Protein AF-0000000073393066 (afdb_homodimer)

pLDDT: mean 92.98, std 9.44, range [21.23, 98.88]

Secondary structure (DSSP, 8-state):
-----TT---SEEEES--EEEEEEEESS---TTEEEEEEEEEEEEE-HHHHHHHHHHHTT--EEEEEEE-SSHHHHHHHHHHHHTT-B-TTEEE-SSS--EEEEEEE-TTS-EEEEEE-GGGGG--GGGS-GGGGTT-SEEEE---SSTHHHHHHHHHTTS-TT-EEEE--HHHHHTT-HHHHHHHHTT-SEEEEEHHHHIIIIIHHHHHHHT-S---HHHHHHHHHHTT-SEEEEE-GGG-EEEEESS-EEEEPPPP---S--TTHHHHHHHHHHHHHHTT--HHHHHHHHHHHHHHHTTSSTTTT---HHHHHHHH-/-----TT---SEEEES--EEEEEEEESS---TTEEEEEEEEEEEEE-HHHHHHHHHHHTT--EEEEEEE-SSHHHHHHHHHHHHTT-B-TTEEE-SSS--EEEEEEE-TTS-EEEEEE-GGGGG--GGGS-GGGGTT-SEEEE---SSTHHHHHHHHHTTS-TT-EEEE--HHHHHTT-HHHHHHHHTT-SEEEEEHHHHIIIIIHHHHHHHT-S---HHHHHHHHHHTT-SEEEEE-GGG-EEEE-SS-EEEEPPPP---S--TTHHHHHHHHHHHHHHTT--HHHHHHHHHHHHHHHTTSSTTTT---HHHHHHHH-

Organism: Methanobrevibacter smithii (strain ATCC 35061 / DSM 861 / OCM 144 / PS) (NCBI:txid420247)

Structure (mmCIF, N/CA/C/O backbone):
data_AF-0000000073393066-model_v1
#
loop_
_entity.id
_entity.type
_entity.pdbx_description
1 polymer 'Sugar kinase (Ribokinase/pfkB superfamily)'
#
loop_
_atom_site.group_PDB
_atom_site.id
_atom_site.type_symbol
_atom_site.label_atom_id
_atom_site.label_alt_id
_atom_site.label_comp_id
_atom_site.label_asym_id
_atom_site.label_entity_id
_atom_site.label_seq_id
_atom_site.pdbx_PDB_ins_code
_atom_site.Cartn_x
_atom_site.Cartn_y
_atom_site.Cartn_z
_atom_site.occupancy
_atom_site.B_iso_or_equiv
_atom_site.auth_seq_id
_atom_site.auth_comp_id
_atom_site.auth_asym_id
_atom_site.auth_atom_id
_atom_site.pdbx_PDB_model_num
ATOM 1 N N . MET A 1 1 ? -30.969 -13.93 -9.484 1 21.7 1 MET A N 1
ATOM 2 C CA . MET A 1 1 ? -29.703 -14.484 -8.992 1 21.7 1 MET A CA 1
ATOM 3 C C . MET A 1 1 ? -29.562 -15.953 -9.391 1 21.7 1 MET A C 1
ATOM 5 O O . MET A 1 1 ? -30.312 -16.797 -8.914 1 21.7 1 MET A O 1
ATOM 9 N N . GLU A 1 2 ? -29.125 -16.312 -10.523 1 30.58 2 GLU A N 1
ATOM 10 C CA . GLU A 1 2 ? -29.172 -17.578 -11.25 1 30.58 2 GLU A CA 1
ATOM 11 C C . GLU A 1 2 ? -28.422 -18.672 -10.508 1 30.58 2 GLU A C 1
ATOM 13 O O . GLU A 1 2 ? -27.484 -18.375 -9.758 1 30.58 2 GLU A O 1
ATOM 18 N N . PHE A 1 3 ? -28.984 -19.812 -10.141 1 33.91 3 PHE A N 1
ATOM 19 C CA . PHE A 1 3 ? -28.578 -21.125 -9.648 1 33.91 3 PHE A CA 1
ATOM 20 C C . PHE A 1 3 ? -27.234 -21.547 -10.25 1 33.91 3 PHE A C 1
ATOM 22 O O . PHE A 1 3 ? -27.125 -21.75 -11.461 1 33.91 3 PHE A O 1
ATOM 29 N N . LEU A 1 4 ? -26.188 -20.906 -10.016 1 39.69 4 LEU A N 1
ATOM 30 C CA . LEU A 1 4 ? -24.828 -21.359 -10.352 1 39.69 4 LEU A CA 1
ATOM 31 C C . LEU A 1 4 ? -24.688 -22.859 -10.125 1 39.69 4 LEU A C 1
ATOM 33 O O . LEU A 1 4 ? -24.781 -23.328 -8.984 1 39.69 4 LEU A O 1
ATOM 37 N N . ASP A 1 5 ? -25.109 -23.766 -10.953 1 41.62 5 ASP A N 1
ATOM 38 C CA . ASP A 1 5 ? -25.391 -25.172 -11.227 1 41.62 5 ASP A CA 1
ATOM 39 C C . ASP A 1 5 ? -24.203 -26.047 -10.844 1 41.62 5 ASP A C 1
ATOM 41 O O . ASP A 1 5 ? -23.062 -25.797 -11.258 1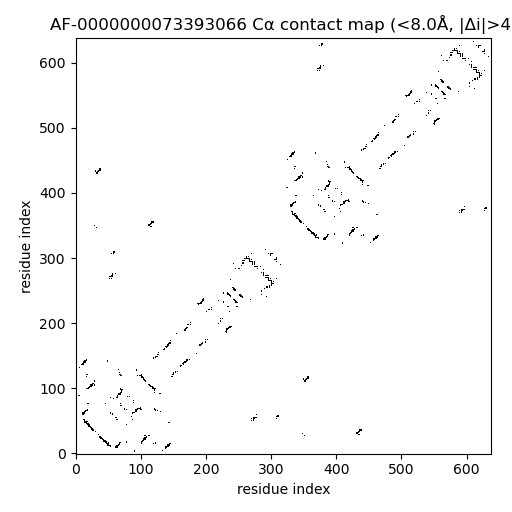 41.62 5 ASP A O 1
ATOM 45 N N . SER A 1 6 ? -24.125 -26.641 -9.633 1 48.31 6 SER A N 1
ATOM 46 C CA . SER A 1 6 ? -23.344 -27.75 -9.117 1 48.31 6 SER A CA 1
ATOM 47 C C . SER A 1 6 ? -22.859 -28.656 -10.25 1 48.31 6 SER A C 1
ATOM 49 O O . SER A 1 6 ? -21.953 -29.469 -10.055 1 48.31 6 SER A O 1
ATOM 51 N N . ASP A 1 7 ? -23.484 -28.562 -11.375 1 58.5 7 ASP A N 1
ATOM 52 C CA . ASP A 1 7 ? -23.203 -29.516 -12.445 1 58.5 7 ASP A CA 1
ATOM 53 C C . ASP A 1 7 ? -22.156 -28.969 -13.414 1 58.5 7 ASP A C 1
ATOM 55 O O . ASP A 1 7 ? -22.109 -29.391 -14.57 1 58.5 7 ASP A O 1
ATOM 59 N N . ILE A 1 8 ? -21.344 -28 -12.945 1 69.88 8 ILE A N 1
ATOM 60 C CA . ILE A 1 8 ? -20.375 -27.469 -13.891 1 69.88 8 ILE A CA 1
ATOM 61 C C . ILE A 1 8 ? -19.188 -28.438 -14 1 69.88 8 ILE A C 1
ATOM 63 O O . ILE A 1 8 ? -18.578 -28.781 -12.992 1 69.88 8 ILE A O 1
ATOM 67 N N . ASN A 1 9 ? -19.094 -29.031 -15.148 1 82.19 9 ASN A N 1
ATOM 68 C CA . ASN A 1 9 ? -17.969 -29.906 -15.43 1 82.19 9 ASN A CA 1
ATOM 69 C C . ASN A 1 9 ? -16.734 -29.109 -15.867 1 82.19 9 ASN A C 1
ATOM 71 O O . ASN A 1 9 ? -16.75 -28.484 -16.922 1 82.19 9 ASN A O 1
ATOM 75 N N . VAL A 1 10 ? -15.734 -28.984 -14.891 1 93.31 10 VAL A N 1
ATOM 76 C CA . VAL A 1 10 ? -14.508 -28.281 -15.219 1 93.31 10 VAL A CA 1
ATOM 77 C C . VAL A 1 10 ? -13.367 -29.266 -15.406 1 93.31 10 VAL A C 1
ATOM 79 O O . VAL A 1 10 ? -13.273 -30.266 -14.68 1 93.31 10 VAL A O 1
ATOM 82 N N . ASP A 1 11 ? -12.578 -29 -16.406 1 96.31 11 ASP A N 1
ATOM 83 C CA . ASP A 1 11 ? -11.469 -29.891 -16.719 1 96.31 11 ASP A CA 1
ATOM 84 C C . ASP A 1 11 ? -10.266 -29.625 -15.82 1 96.31 11 ASP A C 1
ATOM 86 O O . ASP A 1 11 ? -9.57 -30.547 -15.406 1 96.31 11 ASP A O 1
ATOM 90 N N . VAL A 1 12 ? -10.047 -28.375 -15.562 1 98.44 12 VAL A N 1
ATOM 91 C CA . VAL A 1 12 ? -8.875 -27.984 -14.781 1 98.44 12 VAL A CA 1
ATOM 92 C C . VAL A 1 12 ? -9.289 -27.094 -13.617 1 98.44 12 VAL A C 1
ATOM 94 O O . VAL A 1 12 ? -10.023 -26.125 -13.812 1 98.44 12 VAL A O 1
ATOM 97 N N . ILE A 1 13 ? -8.867 -27.375 -12.406 1 98.44 13 ILE A N 1
ATOM 98 C CA . ILE A 1 13 ? -9.102 -26.562 -11.219 1 98.44 13 ILE A CA 1
ATOM 99 C C . ILE A 1 13 ? -7.766 -26.141 -10.617 1 98.44 13 ILE A C 1
ATOM 101 O O . ILE A 1 13 ? -6.906 -26.984 -10.344 1 98.44 13 ILE A O 1
ATOM 105 N N . GLY A 1 14 ? -7.523 -24.844 -10.555 1 98.69 14 GLY A N 1
ATOM 106 C CA . GLY A 1 14 ? -6.367 -24.344 -9.828 1 98.69 14 GLY A CA 1
ATOM 107 C C . GLY A 1 14 ? -6.594 -24.234 -8.336 1 98.69 14 GLY A C 1
ATOM 108 O O . GLY A 1 14 ? -7.703 -23.938 -7.891 1 98.69 14 GLY A O 1
ATOM 109 N N . PHE A 1 15 ? -5.633 -24.469 -7.578 1 98.75 15 PHE A N 1
ATOM 110 C CA . PHE A 1 15 ? -5.633 -24.234 -6.137 1 98.75 15 PHE A CA 1
ATOM 111 C C . PHE A 1 15 ? -4.387 -23.469 -5.711 1 98.75 15 PHE A C 1
ATOM 113 O O . PHE A 1 15 ? -3.291 -24.031 -5.672 1 98.75 15 PHE A O 1
ATOM 120 N N . GLY A 1 16 ? -4.562 -22.203 -5.418 1 98.25 16 GLY A N 1
ATOM 121 C CA . GLY A 1 16 ? -3.451 -21.328 -5.074 1 98.25 16 GLY A CA 1
ATOM 122 C C . GLY A 1 16 ? -3.893 -19.969 -4.586 1 98.25 16 GLY A C 1
ATOM 123 O O . GLY A 1 16 ? -5.09 -19.672 -4.547 1 98.25 16 GLY A O 1
ATOM 124 N N . ALA A 1 17 ? -2.912 -19.188 -4.227 1 97.56 17 ALA A N 1
ATOM 125 C CA . ALA A 1 17 ? -3.176 -17.875 -3.648 1 97.56 17 ALA A CA 1
ATOM 126 C C . ALA A 1 17 ? -3.76 -16.922 -4.688 1 97.56 17 ALA A C 1
ATOM 128 O O . ALA A 1 17 ? -3.355 -16.938 -5.855 1 97.56 17 ALA A O 1
ATOM 129 N N . LEU A 1 18 ? -4.75 -16.188 -4.266 1 97.88 18 LEU A N 1
ATOM 130 C CA . LEU A 1 18 ? -5.312 -15.078 -5.027 1 97.88 18 LEU A CA 1
ATOM 131 C C . LEU A 1 18 ? -4.867 -13.734 -4.453 1 97.88 18 LEU A C 1
ATOM 133 O O . LEU A 1 18 ? -5.098 -13.453 -3.277 1 97.88 18 LEU A O 1
ATOM 137 N N . ASN A 1 19 ? -4.238 -12.945 -5.289 1 96.31 19 ASN A N 1
ATOM 138 C CA . ASN A 1 19 ? -3.732 -11.672 -4.785 1 96.31 19 ASN A CA 1
ATOM 139 C C . ASN A 1 19 ? -3.893 -10.555 -5.812 1 96.31 19 ASN A C 1
ATOM 141 O O . ASN A 1 19 ? -3.953 -10.82 -7.016 1 96.31 19 ASN A O 1
ATOM 145 N N . VAL A 1 20 ? -3.994 -9.336 -5.316 1 96.44 20 VAL A N 1
ATOM 146 C CA . VAL A 1 20 ? -3.838 -8.164 -6.168 1 96.44 20 VAL A CA 1
ATOM 147 C C . VAL A 1 20 ? -2.416 -7.621 -6.043 1 96.44 20 VAL A C 1
ATOM 149 O O . VAL A 1 20 ? -1.958 -7.309 -4.941 1 96.44 20 VAL A O 1
ATOM 152 N N . ASP A 1 21 ? -1.78 -7.574 -7.191 1 93.25 21 ASP A N 1
ATOM 153 C CA . ASP A 1 21 ? -0.464 -6.949 -7.238 1 93.25 21 ASP A CA 1
ATOM 154 C C . ASP A 1 21 ? -0.582 -5.434 -7.379 1 93.25 21 ASP A C 1
ATOM 156 O O . ASP A 1 21 ? -1.066 -4.934 -8.398 1 93.25 21 ASP A O 1
ATOM 160 N N . LYS A 1 22 ? -0.143 -4.738 -6.344 1 94.5 22 LYS A N 1
ATOM 161 C CA . LYS A 1 22 ? -0.126 -3.277 -6.371 1 94.5 22 LYS A CA 1
ATOM 162 C C . LYS A 1 22 ? 1.287 -2.748 -6.598 1 94.5 22 LYS A C 1
ATOM 164 O O . LYS A 1 22 ? 2.053 -2.58 -5.648 1 94.5 22 LYS A O 1
ATOM 169 N N . LEU A 1 23 ? 1.527 -2.393 -7.836 1 91.31 23 LEU A N 1
ATOM 170 C CA . LEU A 1 23 ? 2.867 -1.95 -8.211 1 91.31 23 LEU A CA 1
ATOM 171 C C . LEU A 1 23 ? 2.971 -0.429 -8.164 1 91.31 23 LEU A C 1
ATOM 173 O O . LEU A 1 23 ? 2.199 0.27 -8.82 1 91.31 23 LEU A O 1
ATOM 177 N N . HIS A 1 24 ? 3.91 0.06 -7.348 1 94.5 24 HIS A N 1
ATOM 178 C CA . HIS A 1 24 ? 4.16 1.489 -7.199 1 94.5 24 HIS A CA 1
ATOM 179 C C . HIS A 1 24 ? 5.48 1.887 -7.852 1 94.5 24 HIS A C 1
ATOM 181 O O . HIS A 1 24 ? 6.523 1.299 -7.559 1 94.5 24 HIS A O 1
ATOM 187 N N . THR A 1 25 ? 5.387 2.84 -8.773 1 93.69 25 THR A N 1
ATOM 188 C CA . THR A 1 25 ? 6.621 3.475 -9.219 1 93.69 25 THR A CA 1
ATOM 189 C C . THR A 1 25 ? 7.047 4.57 -8.242 1 93.69 25 THR A C 1
ATOM 191 O O . THR A 1 25 ? 6.242 5.426 -7.875 1 93.69 25 THR A O 1
ATOM 194 N N . VAL A 1 26 ? 8.281 4.539 -7.758 1 94.81 26 VAL A N 1
ATOM 195 C CA . VAL A 1 26 ? 8.719 5.445 -6.703 1 94.81 26 VAL A CA 1
ATOM 196 C C . VAL A 1 26 ? 10.023 6.129 -7.117 1 94.81 26 VAL A C 1
ATOM 198 O O . VAL A 1 26 ? 10.688 5.699 -8.062 1 94.81 26 VAL A O 1
ATOM 201 N N . GLU A 1 27 ? 10.328 7.25 -6.43 1 91.06 27 GLU A N 1
ATOM 202 C CA . GLU A 1 27 ? 11.586 7.953 -6.68 1 91.06 27 GLU A CA 1
ATOM 203 C C . GLU A 1 27 ? 12.789 7.082 -6.316 1 91.06 27 GLU A C 1
ATOM 205 O O . GLU A 1 27 ? 13.742 6.988 -7.082 1 91.06 27 GLU A O 1
ATOM 210 N N . ASN A 1 28 ? 12.82 6.477 -5.238 1 91.12 28 ASN A N 1
ATOM 211 C CA . ASN A 1 28 ? 13.812 5.543 -4.723 1 91.12 28 ASN A CA 1
ATOM 212 C C . ASN A 1 28 ? 13.188 4.531 -3.764 1 91.12 28 ASN A C 1
ATOM 214 O O . ASN A 1 28 ? 12.141 4.793 -3.178 1 91.12 28 ASN A O 1
ATOM 218 N N . ILE A 1 29 ? 13.805 3.387 -3.688 1 92.69 29 ILE A N 1
ATOM 219 C CA . ILE A 1 29 ? 13.367 2.424 -2.684 1 92.69 29 ILE A CA 1
ATOM 220 C C . ILE A 1 29 ? 13.695 2.945 -1.287 1 92.69 29 ILE A C 1
ATOM 222 O O . ILE A 1 29 ? 14.852 3.275 -0.998 1 92.69 29 ILE A O 1
ATOM 226 N N . ALA A 1 30 ? 12.672 3.082 -0.463 1 91.31 30 ALA A N 1
ATOM 227 C CA . ALA A 1 30 ? 12.875 3.568 0.899 1 91.31 30 ALA A CA 1
ATOM 228 C C . ALA A 1 30 ? 13.391 2.455 1.808 1 91.31 30 ALA A C 1
ATOM 230 O O . ALA A 1 30 ? 12.719 1.44 1.999 1 91.31 30 ALA A O 1
ATOM 231 N N . CYS A 1 31 ? 14.586 2.588 2.277 1 88.75 31 CYS A N 1
ATOM 232 C CA . CYS A 1 31 ? 15.156 1.646 3.23 1 88.75 31 CYS A CA 1
ATOM 233 C C . CYS A 1 31 ? 14.984 2.141 4.66 1 88.75 31 CYS A C 1
ATOM 235 O O . CYS A 1 31 ? 14.094 2.953 4.938 1 88.75 31 CYS A O 1
ATOM 237 N N . ASN A 1 32 ? 15.688 1.646 5.668 1 84.38 32 ASN A N 1
ATOM 238 C CA . ASN A 1 32 ? 15.523 2 7.074 1 84.38 32 ASN A CA 1
ATOM 239 C C . ASN A 1 32 ? 15.578 3.512 7.281 1 84.38 32 ASN A C 1
ATOM 241 O O . ASN A 1 32 ? 16.547 4.16 6.891 1 84.38 32 ASN A O 1
ATOM 245 N N . ASP A 1 33 ? 14.5 4.07 7.91 1 80.25 33 ASP A N 1
ATOM 246 C CA . ASP A 1 33 ? 14.367 5.469 8.305 1 80.25 33 ASP A CA 1
ATOM 247 C C . ASP A 1 33 ? 14.391 6.391 7.09 1 80.25 33 ASP A C 1
ATOM 249 O O . ASP A 1 33 ? 14.961 7.484 7.141 1 80.25 33 ASP A O 1
ATOM 253 N N . GLU A 1 34 ? 13.93 5.875 5.945 1 85.81 34 GLU A N 1
ATOM 254 C CA . GLU A 1 34 ? 13.875 6.688 4.73 1 85.81 34 GLU A CA 1
ATOM 255 C C . GLU A 1 34 ? 12.438 6.895 4.273 1 85.81 34 GLU A C 1
ATOM 257 O O . GLU A 1 34 ? 11.523 6.219 4.754 1 85.81 34 GLU A O 1
ATOM 262 N N . GLU A 1 35 ? 12.312 7.883 3.479 1 86.19 35 GLU A N 1
ATOM 263 C CA . GLU A 1 35 ? 11.031 8.211 2.857 1 86.19 35 GLU A CA 1
ATOM 264 C C . GLU A 1 35 ? 11.172 8.328 1.342 1 86.19 35 GLU A C 1
ATOM 266 O O . GLU A 1 35 ? 12.242 8.656 0.835 1 86.19 35 GLU A O 1
ATOM 271 N N . SER A 1 36 ? 10.156 7.934 0.628 1 91.5 36 SER A N 1
ATOM 272 C CA . SER A 1 36 ? 10.094 8.055 -0.824 1 91.5 36 SER A CA 1
ATOM 273 C C . SER A 1 36 ? 8.703 8.492 -1.285 1 91.5 36 SER A C 1
ATOM 275 O O . SER A 1 36 ? 7.75 8.469 -0.507 1 91.5 36 SER A O 1
ATOM 277 N N . PHE A 1 37 ? 8.641 8.938 -2.488 1 90.5 37 PHE A N 1
ATOM 278 C CA . PHE A 1 37 ? 7.383 9.445 -3.021 1 90.5 37 PHE A CA 1
ATOM 279 C C . PHE A 1 37 ? 6.887 8.57 -4.164 1 90.5 37 PHE A C 1
ATOM 281 O O . PHE A 1 37 ? 7.668 8.172 -5.035 1 90.5 37 PHE A O 1
ATOM 288 N N . ILE A 1 38 ? 5.637 8.273 -4.113 1 93.56 38 ILE A N 1
ATOM 289 C CA . ILE A 1 38 ? 5.012 7.438 -5.129 1 93.56 38 ILE A CA 1
ATOM 290 C C . ILE A 1 38 ? 4.605 8.297 -6.328 1 93.56 38 ILE A C 1
ATOM 292 O O . ILE A 1 38 ? 3.975 9.336 -6.164 1 93.56 38 ILE A O 1
ATOM 296 N N . LYS A 1 39 ? 4.91 7.855 -7.52 1 90.25 39 LYS A N 1
ATOM 297 C CA . LYS A 1 39 ? 4.613 8.586 -8.75 1 90.25 39 LYS A CA 1
ATOM 298 C C . LYS A 1 39 ? 3.381 8.008 -9.438 1 90.25 39 LYS A C 1
ATOM 300 O O . LYS A 1 39 ? 2.645 8.734 -10.109 1 90.25 39 LYS A O 1
ATOM 305 N N . SER A 1 40 ? 3.275 6.734 -9.289 1 91.25 40 SER A N 1
ATOM 306 C CA . SER A 1 40 ? 2.127 6.07 -9.891 1 91.25 40 SER A CA 1
ATOM 307 C C . SER A 1 40 ? 1.861 4.719 -9.227 1 91.25 40 SER A C 1
ATOM 309 O O . SER A 1 40 ? 2.719 4.191 -8.516 1 91.25 40 SER A O 1
ATOM 311 N N . GLN A 1 41 ? 0.635 4.242 -9.438 1 91.94 41 GLN A N 1
ATOM 312 C CA . GLN A 1 41 ? 0.221 2.936 -8.93 1 91.94 41 GLN A CA 1
ATOM 313 C C . GLN A 1 41 ? -0.601 2.18 -9.977 1 91.94 41 GLN A C 1
ATOM 315 O O . GLN A 1 41 ? -1.439 2.771 -10.656 1 91.94 41 GLN A O 1
ATOM 320 N N . LYS A 1 42 ? -0.278 0.868 -10.125 1 88.75 42 LYS A N 1
ATOM 321 C CA . LYS A 1 42 ? -1.059 -0.021 -10.984 1 88.75 42 LYS A CA 1
ATOM 322 C C . LYS A 1 42 ? -1.466 -1.286 -10.234 1 88.75 42 LYS A C 1
ATOM 324 O O . LYS A 1 42 ? -0.626 -1.949 -9.617 1 88.75 42 LYS A O 1
ATOM 329 N N . ASP A 1 43 ? -2.76 -1.537 -10.219 1 91.94 43 ASP A N 1
ATOM 330 C CA . ASP A 1 43 ? -3.293 -2.729 -9.562 1 91.94 43 ASP A CA 1
ATOM 331 C C . ASP A 1 43 ? -3.609 -3.82 -10.586 1 91.94 43 ASP A C 1
ATOM 333 O O . ASP A 1 43 ? -4.316 -3.576 -11.562 1 91.94 43 ASP A O 1
ATOM 337 N N . THR A 1 44 ? -3.113 -4.988 -10.383 1 90.69 44 THR A N 1
ATOM 338 C CA . THR A 1 44 ? -3.354 -6.121 -11.273 1 90.69 44 THR A CA 1
ATOM 339 C C . THR A 1 44 ? -3.746 -7.359 -10.477 1 90.69 44 THR A C 1
ATOM 341 O O . THR A 1 44 ? -2.996 -7.809 -9.602 1 90.69 44 THR A O 1
ATOM 344 N N . PRO A 1 45 ? -4.984 -7.836 -10.734 1 93.62 45 PRO A N 1
ATOM 345 C CA . PRO A 1 45 ? -5.316 -9.109 -10.102 1 93.62 45 PRO A CA 1
ATOM 346 C C . PRO A 1 45 ? -4.438 -10.266 -10.594 1 93.62 45 PRO A C 1
ATOM 348 O O . PRO A 1 45 ? -4.094 -10.32 -11.773 1 93.62 45 PRO A O 1
ATOM 351 N N . GLY A 1 46 ? -4.059 -11.117 -9.602 1 90 46 GLY A N 1
ATOM 352 C CA . GLY A 1 46 ? -3.18 -12.203 -10.023 1 90 46 GLY A CA 1
ATOM 353 C C . GLY A 1 46 ? -3.199 -13.383 -9.078 1 90 46 GLY A C 1
ATOM 354 O O . GLY A 1 46 ? -4.207 -13.641 -8.414 1 90 46 GLY A O 1
ATOM 355 N N . GLY A 1 47 ? -2.062 -14.086 -9.094 1 93.38 47 GLY A N 1
ATOM 356 C CA . GLY A 1 47 ? -1.864 -15.414 -8.523 1 93.38 47 GLY A CA 1
ATOM 357 C C . GLY A 1 47 ? -1.471 -16.453 -9.555 1 93.38 47 GLY A C 1
ATOM 358 O O . GLY A 1 47 ? -2.08 -16.531 -10.625 1 93.38 47 GLY A O 1
ATOM 359 N N . SER A 1 48 ? -0.521 -17.156 -9.125 1 95.31 48 SER A N 1
ATOM 360 C CA . SER A 1 48 ? 0.043 -18.078 -10.117 1 95.31 48 SER A CA 1
ATOM 361 C C . SER A 1 48 ? -1.005 -19.062 -10.617 1 95.31 48 SER A C 1
ATOM 363 O O . SER A 1 48 ? -1.165 -19.25 -11.82 1 95.31 48 SER A O 1
ATOM 365 N N . ALA A 1 49 ? -1.736 -19.719 -9.75 1 98 49 ALA A N 1
ATOM 366 C CA . ALA A 1 49 ? -2.775 -20.672 -10.156 1 98 49 ALA A CA 1
ATOM 367 C C . ALA A 1 49 ? -3.873 -19.969 -10.953 1 98 49 ALA A C 1
ATOM 369 O O . ALA A 1 49 ? -4.363 -20.5 -11.945 1 98 49 ALA A O 1
ATOM 370 N N . ALA A 1 50 ? -4.219 -18.812 -10.484 1 97 50 ALA A N 1
ATOM 371 C CA . ALA A 1 50 ? -5.246 -18.047 -11.18 1 97 50 ALA A CA 1
ATOM 372 C C . ALA A 1 50 ? -4.812 -17.688 -12.602 1 97 50 ALA A C 1
ATOM 374 O O . ALA A 1 50 ? -5.578 -17.875 -13.547 1 97 50 ALA A O 1
ATOM 375 N N . ASN A 1 51 ? -3.604 -17.219 -12.719 1 96.12 51 ASN A N 1
ATOM 376 C CA . ASN A 1 51 ? -3.086 -16.906 -14.047 1 96.12 51 ASN A CA 1
ATOM 377 C C . ASN A 1 51 ? -3.104 -18.125 -14.961 1 96.12 51 ASN A C 1
ATOM 379 O O . ASN A 1 51 ? -3.469 -18.016 -16.125 1 96.12 51 ASN A O 1
ATOM 383 N N . THR A 1 52 ? -2.719 -19.219 -14.406 1 98.12 52 THR A N 1
ATOM 384 C CA . THR A 1 52 ? -2.658 -20.453 -15.188 1 98.12 52 THR A CA 1
ATOM 385 C C . THR A 1 52 ? -4.051 -20.875 -15.656 1 98.12 52 THR A C 1
ATOM 387 O O . THR A 1 52 ? -4.258 -21.156 -16.828 1 98.12 52 THR A O 1
ATOM 390 N N . VAL A 1 53 ? -5.055 -20.859 -14.781 1 97.94 53 VAL A N 1
ATOM 391 C CA . VAL A 1 53 ? -6.383 -21.328 -15.156 1 97.94 53 VAL A CA 1
ATOM 392 C C . VAL A 1 53 ? -7.055 -20.297 -16.062 1 97.94 53 VAL A C 1
ATOM 394 O O . VAL A 1 53 ? -7.844 -20.656 -16.938 1 97.94 53 VAL A O 1
ATOM 397 N N . ILE A 1 54 ? -6.777 -19.031 -15.898 1 97.12 54 ILE A N 1
ATOM 398 C CA . ILE A 1 54 ? -7.262 -18.016 -16.812 1 97.12 54 ILE A CA 1
ATOM 399 C C . ILE A 1 54 ? -6.723 -18.266 -18.219 1 97.12 54 ILE A C 1
ATOM 401 O O . ILE A 1 54 ? -7.469 -18.203 -19.188 1 97.12 54 ILE A O 1
ATOM 405 N N . GLY A 1 55 ? -5.41 -18.516 -18.25 1 97.44 55 GLY A N 1
ATOM 406 C CA . GLY A 1 55 ? -4.828 -18.859 -19.547 1 97.44 55 GLY A CA 1
ATOM 407 C C . GLY A 1 55 ? -5.492 -20.047 -20.203 1 97.44 55 GLY A C 1
ATOM 408 O O . GLY A 1 55 ? -5.793 -20.031 -21.391 1 97.44 55 GLY A O 1
ATOM 409 N N . LEU A 1 56 ? -5.738 -21.078 -19.484 1 98.31 56 LEU A N 1
ATOM 410 C CA . LEU A 1 56 ? -6.391 -22.281 -19.984 1 98.31 56 LEU A CA 1
ATOM 411 C C . LEU A 1 56 ? -7.805 -21.969 -20.469 1 98.31 56 LEU A C 1
ATOM 413 O O . LEU A 1 56 ? -8.25 -22.484 -21.5 1 98.31 56 LEU A O 1
ATOM 417 N N . ALA A 1 57 ? -8.484 -21.156 -19.672 1 97.69 57 ALA A N 1
ATOM 418 C CA . ALA A 1 57 ? -9.828 -20.75 -20.078 1 97.69 57 ALA A CA 1
ATOM 419 C C . ALA A 1 57 ? -9.805 -20.016 -21.406 1 97.69 57 ALA A C 1
ATOM 421 O O . ALA A 1 57 ? -10.641 -20.266 -22.281 1 97.69 57 ALA A O 1
ATOM 422 N N . ARG A 1 58 ? -8.867 -19.141 -21.594 1 97.12 58 ARG A N 1
ATOM 423 C CA . ARG A 1 58 ? -8.734 -18.391 -22.844 1 97.12 58 ARG A CA 1
ATOM 424 C C . ARG A 1 58 ? -8.445 -19.328 -24.016 1 97.12 58 ARG A C 1
ATOM 426 O O . ARG A 1 58 ? -8.781 -19.016 -25.156 1 97.12 58 ARG A O 1
ATOM 433 N N . LEU A 1 59 ? -7.848 -20.438 -23.688 1 97.62 59 LEU A N 1
ATOM 434 C CA . LEU A 1 59 ? -7.547 -21.438 -24.719 1 97.62 59 LEU A CA 1
ATOM 435 C C . LEU A 1 59 ? -8.719 -22.391 -24.906 1 97.62 59 LEU A C 1
ATOM 437 O O . LEU A 1 59 ? -8.586 -23.422 -25.578 1 97.62 59 LEU A O 1
ATOM 441 N N . GLY A 1 60 ? -9.836 -22.156 -24.219 1 96.19 60 GLY A N 1
ATOM 442 C CA . GLY A 1 60 ? -11.07 -22.875 -24.469 1 96.19 60 GLY A CA 1
ATOM 443 C C . GLY A 1 60 ? -11.328 -23.984 -23.469 1 96.19 60 GLY A C 1
ATOM 444 O O . GLY A 1 60 ? -12.281 -24.766 -23.625 1 96.19 60 GLY A O 1
ATOM 445 N N . CYS A 1 61 ? -10.562 -24.156 -22.453 1 96.94 61 CYS A N 1
ATOM 446 C CA . CYS A 1 61 ? -10.75 -25.188 -21.438 1 96.94 61 CYS A CA 1
ATOM 447 C C . CYS A 1 61 ? -11.664 -24.703 -20.328 1 96.94 61 CYS A C 1
ATOM 449 O O . CYS A 1 61 ? -11.508 -23.594 -19.828 1 96.94 61 CYS A O 1
ATOM 451 N N . PRO A 1 62 ? -12.648 -25.469 -19.953 1 97.19 62 PRO A N 1
ATOM 452 C CA . PRO A 1 62 ? -13.414 -25.109 -18.766 1 97.19 62 PRO A CA 1
ATOM 453 C C . PRO A 1 62 ? -12.586 -25.188 -17.484 1 97.19 62 PRO A C 1
ATOM 455 O O . PRO A 1 62 ? -12.008 -26.234 -17.188 1 97.19 62 PRO A O 1
ATOM 458 N N . THR A 1 63 ? -12.484 -24.094 -16.797 1 98.12 63 THR A N 1
ATOM 459 C CA . THR A 1 63 ? -11.609 -24.062 -15.617 1 98.12 63 THR A CA 1
ATOM 460 C C . THR A 1 63 ? -12.336 -23.438 -14.43 1 98.12 63 THR A C 1
ATOM 462 O O . THR A 1 63 ? -13.375 -22.797 -14.586 1 98.12 63 THR A O 1
ATOM 465 N N . SER A 1 64 ? -11.828 -23.703 -13.25 1 98.12 64 SER A N 1
ATOM 466 C CA . SER A 1 64 ? -12.227 -23.094 -11.977 1 98.12 64 SER A CA 1
ATOM 467 C C . SER A 1 64 ? -11.039 -22.938 -11.039 1 98.12 64 SER A C 1
ATOM 469 O O . SER A 1 64 ? -9.906 -23.281 -11.398 1 98.12 64 SER A O 1
ATOM 471 N N . ILE A 1 65 ? -11.258 -22.344 -9.898 1 98.25 65 ILE A N 1
ATOM 472 C CA . ILE A 1 65 ? -10.141 -22.078 -9.008 1 98.25 65 ILE A CA 1
ATOM 473 C C . ILE A 1 65 ? -10.594 -22.188 -7.551 1 98.25 65 ILE A C 1
ATOM 475 O O . ILE A 1 65 ? -11.664 -21.703 -7.195 1 98.25 65 ILE A O 1
ATOM 479 N N . ILE A 1 66 ? -9.891 -22.969 -6.809 1 98.25 66 ILE A N 1
ATOM 480 C CA . ILE A 1 66 ? -10.016 -22.922 -5.355 1 98.25 66 ILE A CA 1
ATOM 481 C C . ILE A 1 66 ? -9.125 -21.828 -4.785 1 98.25 66 ILE A C 1
ATOM 483 O O . ILE A 1 66 ? -7.898 -21.906 -4.867 1 98.25 66 ILE A O 1
ATOM 487 N N . GLY A 1 67 ? -9.602 -20.828 -4.312 1 98.19 67 GLY A N 1
ATOM 488 C CA . GLY A 1 67 ? -8.977 -19.672 -3.686 1 98.19 67 GLY A CA 1
ATOM 489 C C . GLY A 1 67 ? -9.922 -18.891 -2.787 1 98.19 67 GLY A C 1
ATOM 490 O O . GLY A 1 67 ? -11.125 -19.156 -2.779 1 98.19 67 GLY A O 1
ATOM 491 N N . LYS A 1 68 ? -9.414 -18.031 -1.964 1 98.31 68 LYS A N 1
ATOM 492 C CA . LYS A 1 68 ? -10.219 -17.312 -0.976 1 98.31 68 LYS A CA 1
ATOM 493 C C . LYS A 1 68 ? -10.031 -15.805 -1.094 1 98.31 68 LYS A C 1
ATOM 495 O O . LYS A 1 68 ? -8.906 -15.328 -1.268 1 98.31 68 LYS A O 1
ATOM 500 N N . ILE A 1 69 ? -11.102 -15.078 -1.133 1 98.25 69 ILE A N 1
ATOM 501 C CA . ILE A 1 69 ? -11.078 -13.617 -1.157 1 98.25 69 ILE A CA 1
ATOM 502 C C . ILE A 1 69 ? -11.961 -13.07 -0.042 1 98.25 69 ILE A C 1
ATOM 504 O O . ILE A 1 69 ? -12.773 -13.805 0.532 1 98.25 69 ILE A O 1
ATOM 508 N N . ALA A 1 70 ? -11.742 -11.836 0.328 1 97.56 70 ALA A N 1
ATOM 509 C CA . ALA A 1 70 ? -12.578 -11.148 1.306 1 97.56 70 ALA A CA 1
ATOM 510 C C . ALA A 1 70 ? -13.57 -10.211 0.618 1 97.56 70 ALA A C 1
ATOM 512 O O . ALA A 1 70 ? -13.594 -10.117 -0.612 1 97.56 70 ALA A O 1
ATOM 513 N N . GLU A 1 71 ? -14.492 -9.656 1.403 1 94.25 71 GLU A N 1
ATOM 514 C CA . GLU A 1 71 ? -15.43 -8.656 0.901 1 94.25 71 GLU A CA 1
ATOM 515 C C . GLU A 1 71 ? -14.789 -7.266 0.876 1 94.25 71 GLU A C 1
ATOM 517 O O . GLU A 1 71 ? -15.102 -6.418 1.714 1 94.25 71 GLU A O 1
ATOM 522 N N . ASP A 1 72 ? -13.984 -7.043 -0.075 1 91.88 72 ASP A N 1
ATOM 523 C CA . ASP A 1 72 ? -13.289 -5.77 -0.248 1 91.88 72 ASP A CA 1
ATOM 524 C C . ASP A 1 72 ? -13.023 -5.488 -1.725 1 91.88 72 ASP A C 1
ATOM 526 O O . ASP A 1 72 ? -13.375 -6.289 -2.59 1 91.88 72 ASP A O 1
ATOM 530 N N . ASP A 1 73 ? -12.492 -4.301 -1.995 1 90.5 73 ASP A N 1
ATOM 531 C CA . ASP A 1 73 ? -12.273 -3.875 -3.375 1 90.5 73 ASP A CA 1
ATOM 532 C C . ASP A 1 73 ? -11.328 -4.832 -4.102 1 90.5 73 ASP A C 1
ATOM 534 O O . ASP A 1 73 ? -11.508 -5.102 -5.293 1 90.5 73 ASP A O 1
ATOM 538 N N . ASP A 1 74 ? -10.32 -5.309 -3.395 1 94.62 74 ASP A N 1
ATOM 539 C CA . ASP A 1 74 ? -9.367 -6.23 -4.004 1 94.62 74 ASP A CA 1
ATOM 540 C C . ASP A 1 74 ? -10.039 -7.555 -4.367 1 94.62 74 ASP A C 1
ATOM 542 O O . ASP A 1 74 ? -9.797 -8.109 -5.441 1 94.62 74 ASP A O 1
ATOM 546 N N . GLY A 1 75 ? -10.836 -8.062 -3.469 1 96.94 75 GLY A N 1
ATOM 547 C CA . GLY A 1 75 ? -11.594 -9.266 -3.764 1 96.94 75 GLY A CA 1
ATOM 548 C C . GLY A 1 75 ? -12.5 -9.117 -4.969 1 96.94 75 GLY A C 1
ATOM 549 O O . GLY A 1 75 ? -12.562 -10.008 -5.82 1 96.94 75 GLY A O 1
ATOM 550 N N . ASP A 1 76 ? -13.172 -7.973 -5.059 1 95.44 76 ASP A N 1
ATOM 551 C CA . ASP A 1 76 ? -14.039 -7.68 -6.199 1 95.44 76 ASP A CA 1
ATOM 552 C C . ASP A 1 76 ? -13.242 -7.684 -7.504 1 95.44 76 ASP A C 1
ATOM 554 O O . ASP A 1 76 ? -13.719 -8.195 -8.523 1 95.44 76 ASP A O 1
ATOM 558 N N . LEU A 1 77 ? -12.117 -7.098 -7.402 1 95.38 77 LEU A N 1
ATOM 559 C CA . LEU A 1 77 ? -11.266 -7.016 -8.578 1 95.38 77 LEU A CA 1
ATOM 560 C C . LEU A 1 77 ? -10.875 -8.414 -9.062 1 95.38 77 LEU A C 1
ATOM 562 O O . LEU A 1 77 ? -10.883 -8.68 -10.266 1 95.38 77 LEU A O 1
ATOM 566 N N . ILE A 1 78 ? -10.531 -9.289 -8.172 1 97.56 78 ILE A N 1
ATOM 567 C CA . ILE A 1 78 ? -10.125 -10.648 -8.492 1 97.56 78 ILE A CA 1
ATOM 568 C C . ILE A 1 78 ? -11.305 -11.406 -9.094 1 97.56 78 ILE A C 1
ATOM 570 O O . ILE A 1 78 ? -11.172 -12.055 -10.141 1 97.56 78 ILE A O 1
ATOM 574 N N . GLU A 1 79 ? -12.438 -11.312 -8.461 1 97.25 79 GLU A N 1
ATOM 575 C CA . GLU A 1 79 ? -13.617 -12.023 -8.93 1 97.25 79 GLU A CA 1
ATOM 576 C C . GLU A 1 79 ? -14.023 -11.555 -10.328 1 97.25 79 GLU A C 1
ATOM 578 O O . GLU A 1 79 ? -14.367 -12.367 -11.188 1 97.25 79 GLU A O 1
ATOM 583 N N . LEU A 1 80 ? -14.016 -10.242 -10.5 1 96.5 80 LEU A N 1
ATOM 584 C CA . LEU A 1 80 ? -14.352 -9.68 -11.805 1 96.5 80 LEU A CA 1
ATOM 585 C C . LEU A 1 80 ? -13.383 -10.172 -12.875 1 96.5 80 LEU A C 1
ATOM 587 O O . LEU A 1 80 ? -13.797 -10.484 -13.992 1 96.5 80 LEU A O 1
ATOM 591 N N . ASN A 1 81 ? -12.141 -10.227 -12.555 1 95.69 81 ASN A N 1
ATOM 592 C CA . ASN A 1 81 ? -11.125 -10.711 -13.484 1 95.69 81 ASN A CA 1
ATOM 593 C C . ASN A 1 81 ? -11.375 -12.156 -13.891 1 95.69 81 ASN A C 1
ATOM 595 O O . ASN A 1 81 ? -11.258 -12.508 -15.07 1 95.69 81 ASN A O 1
ATOM 599 N N . LEU A 1 82 ? -11.648 -12.984 -12.93 1 97 82 LEU A N 1
ATOM 600 C CA . LEU A 1 82 ? -11.961 -14.383 -13.203 1 97 82 LEU A CA 1
ATOM 601 C C . LEU A 1 82 ? -13.172 -14.5 -14.125 1 97 82 LEU A C 1
ATOM 603 O O . LEU A 1 82 ? -13.125 -15.219 -15.125 1 97 82 LEU A O 1
ATOM 607 N N . ALA A 1 83 ? -14.188 -13.742 -13.805 1 95.75 83 ALA A N 1
ATOM 608 C CA . ALA A 1 83 ? -15.43 -13.781 -14.578 1 95.75 83 ALA A CA 1
ATOM 609 C C . ALA A 1 83 ? -15.195 -13.297 -16.016 1 95.75 83 ALA A C 1
ATOM 611 O O . ALA A 1 83 ? -15.672 -13.914 -16.969 1 95.75 83 ALA A O 1
ATOM 612 N N . MET A 1 84 ? -14.492 -12.266 -16.125 1 95.12 84 MET A N 1
ATOM 613 C CA . MET A 1 84 ? -14.227 -11.68 -17.438 1 95.12 84 MET A CA 1
ATOM 614 C C . MET A 1 84 ? -13.438 -12.648 -18.312 1 95.12 84 MET A C 1
ATOM 616 O O . MET A 1 84 ? -13.516 -12.578 -19.547 1 95.12 84 MET A O 1
ATOM 620 N N . ASN A 1 85 ? -12.688 -13.539 -17.688 1 95.75 85 ASN A N 1
ATOM 621 C CA . ASN A 1 85 ? -11.891 -14.508 -18.422 1 95.75 85 ASN A CA 1
ATOM 622 C C . ASN A 1 85 ? -12.547 -15.883 -18.453 1 95.75 85 ASN A C 1
ATOM 624 O O . ASN A 1 85 ? -11.898 -16.891 -18.75 1 95.75 85 ASN A O 1
ATOM 628 N N . GLU A 1 86 ? -13.766 -15.914 -18 1 95.38 86 GLU A N 1
ATOM 629 C CA . GLU A 1 86 ? -14.641 -17.078 -18.125 1 95.38 86 GLU A CA 1
ATOM 630 C C . GLU A 1 86 ? -14.156 -18.234 -17.25 1 95.38 86 GLU A C 1
ATOM 632 O O . GLU A 1 86 ? -14.242 -19.391 -17.656 1 95.38 86 GLU A O 1
ATOM 637 N N . VAL A 1 87 ? -13.523 -17.938 -16.188 1 97.5 87 VAL A N 1
ATOM 638 C CA . VAL A 1 87 ? -13.219 -18.938 -15.164 1 97.5 87 VAL A CA 1
ATOM 639 C C . VAL A 1 87 ? -14.414 -19.094 -14.227 1 97.5 87 VAL A C 1
ATOM 641 O O . VAL A 1 87 ? -14.945 -18.094 -13.719 1 97.5 87 VAL A O 1
ATOM 644 N N . TYR A 1 88 ? -14.836 -20.281 -14.07 1 96.56 88 TYR A N 1
ATOM 645 C CA . TYR A 1 88 ? -15.961 -20.516 -13.172 1 96.56 88 TYR A CA 1
ATOM 646 C C . TYR A 1 88 ? -15.57 -20.219 -11.727 1 96.56 88 TYR A C 1
ATOM 648 O O . TYR A 1 88 ? -14.484 -20.578 -11.281 1 96.56 88 TYR A O 1
ATOM 656 N N . THR A 1 89 ? -16.438 -19.562 -10.977 1 96.12 89 THR A N 1
ATOM 657 C CA . THR A 1 89 ? -16.125 -19.141 -9.617 1 96.12 89 THR A CA 1
ATOM 658 C C . THR A 1 89 ? -16.844 -20.016 -8.594 1 96.12 89 THR A C 1
ATOM 660 O O . THR A 1 89 ? -16.984 -19.625 -7.426 1 96.12 89 THR A O 1
ATOM 663 N N . ASN A 1 90 ? -17.281 -21.141 -8.984 1 94.12 90 ASN A N 1
ATOM 664 C CA . ASN A 1 90 ? -18.047 -22.031 -8.125 1 94.12 90 ASN A CA 1
ATOM 665 C C . ASN A 1 90 ? -17.203 -22.578 -6.98 1 94.12 90 ASN A C 1
ATOM 667 O O . ASN A 1 90 ? -17.734 -23.094 -6 1 94.12 90 ASN A O 1
ATOM 671 N N . ASN A 1 91 ? -15.898 -22.531 -7.094 1 96.56 91 ASN A N 1
ATOM 672 C CA . ASN A 1 91 ? -15 -23.016 -6.043 1 96.56 91 ASN A CA 1
ATOM 673 C C . ASN A 1 91 ? -14.352 -21.859 -5.293 1 96.56 91 ASN A C 1
ATOM 675 O O . ASN A 1 91 ? -13.516 -22.062 -4.41 1 96.56 91 ASN A O 1
ATOM 679 N N . LEU A 1 92 ? -14.703 -20.656 -5.641 1 97.12 92 LEU A N 1
ATOM 680 C CA . LEU A 1 92 ? -14.18 -19.484 -4.941 1 97.12 92 LEU A CA 1
ATOM 681 C C . LEU A 1 92 ? -14.781 -19.375 -3.543 1 97.12 92 LEU A C 1
ATOM 683 O O . LEU A 1 92 ? -15.992 -19.547 -3.363 1 97.12 92 LEU A O 1
ATOM 687 N N . ILE A 1 93 ? -13.953 -19.188 -2.564 1 97.94 93 ILE A N 1
ATOM 688 C CA . ILE A 1 93 ? -14.367 -19.094 -1.17 1 97.94 93 ILE A CA 1
ATOM 689 C C . ILE A 1 93 ? -14.391 -17.641 -0.728 1 97.94 93 ILE A C 1
ATOM 691 O O . ILE A 1 93 ? -13.484 -16.875 -1.05 1 97.94 93 ILE A O 1
ATOM 695 N N . TYR A 1 94 ? -15.391 -17.234 0.011 1 97.19 94 TYR A N 1
ATOM 696 C CA . TYR A 1 94 ? -15.555 -15.867 0.485 1 97.19 94 TYR A CA 1
ATOM 697 C C . TYR A 1 94 ? -15.359 -15.789 1.995 1 97.19 94 TYR A C 1
ATOM 699 O O . TYR A 1 94 ? -16.031 -16.5 2.75 1 97.19 94 TYR A O 1
ATOM 707 N N . ALA A 1 95 ? -14.438 -14.953 2.406 1 97 95 ALA A N 1
ATOM 708 C CA . ALA A 1 95 ? -14.195 -14.758 3.834 1 97 95 ALA A CA 1
ATOM 709 C C . ALA A 1 95 ? -15.172 -13.75 4.422 1 97 95 ALA A C 1
ATOM 711 O O . ALA A 1 95 ? -15.516 -12.758 3.773 1 97 95 ALA A O 1
ATOM 712 N N . ASP A 1 96 ? -15.531 -13.945 5.664 1 91 96 ASP A N 1
ATOM 713 C CA . ASP A 1 96 ? -16.422 -13.031 6.359 1 91 96 ASP A CA 1
ATOM 714 C C . ASP A 1 96 ? -15.648 -11.867 6.98 1 91 96 ASP A C 1
ATOM 716 O O . ASP A 1 96 ? -16.219 -10.812 7.254 1 91 96 ASP A O 1
ATOM 720 N N . LYS A 1 97 ? -14.484 -12.125 7.305 1 92.62 97 LYS A N 1
ATOM 721 C CA . LYS A 1 97 ? -13.602 -11.141 7.918 1 92.62 97 LYS A CA 1
ATOM 722 C C . LYS A 1 97 ? -12.211 -11.172 7.281 1 92.62 97 LYS A C 1
ATOM 724 O O . LYS A 1 97 ? -11.898 -12.086 6.52 1 92.62 97 LYS A O 1
ATOM 729 N N . GLY A 1 98 ? -11.453 -10.18 7.516 1 92.62 98 GLY A N 1
ATOM 730 C CA . GLY A 1 98 ? -10.109 -10.102 6.969 1 92.62 98 GLY A CA 1
ATOM 731 C C . GLY A 1 98 ? -10.039 -9.352 5.652 1 92.62 98 GLY A C 1
ATOM 732 O O . GLY A 1 98 ? -10.977 -8.633 5.297 1 92.62 98 GLY A O 1
ATOM 733 N N . ASN A 1 99 ? -8.828 -9.43 5.012 1 94.69 99 ASN A N 1
ATOM 734 C CA . ASN A 1 99 ? -8.625 -8.742 3.74 1 94.69 99 ASN A CA 1
ATOM 735 C C . ASN A 1 99 ? -8.133 -9.703 2.658 1 94.69 99 ASN A C 1
ATOM 737 O O . ASN A 1 99 ? -7.508 -10.719 2.961 1 94.69 99 ASN A O 1
ATOM 741 N N . THR A 1 100 ? -8.516 -9.438 1.428 1 97.19 100 THR A N 1
ATOM 742 C CA . THR A 1 100 ? -7.973 -10.164 0.286 1 97.19 100 THR A CA 1
ATOM 743 C C . THR A 1 100 ? -6.457 -10.023 0.223 1 97.19 100 THR A C 1
ATOM 745 O O . THR A 1 100 ? -5.91 -8.977 0.581 1 97.19 100 THR A O 1
ATOM 748 N N . GLY A 1 101 ? -5.785 -11.102 -0.19 1 97.12 101 GLY A N 1
ATOM 749 C CA . GLY A 1 101 ? -4.34 -11.047 -0.331 1 97.12 101 GLY A CA 1
ATOM 750 C C . GLY A 1 101 ? -3.875 -9.992 -1.312 1 97.12 101 GLY A C 1
ATOM 751 O O . GLY A 1 101 ? -4.559 -9.703 -2.299 1 97.12 101 GLY A O 1
ATOM 752 N N . LYS A 1 102 ? -2.709 -9.406 -0.999 1 96.12 102 LYS A N 1
ATOM 753 C CA . LYS A 1 102 ? -2.129 -8.406 -1.888 1 96.12 102 LYS A CA 1
ATOM 754 C C . LYS A 1 102 ? -0.605 -8.406 -1.805 1 96.12 102 LYS A C 1
ATOM 756 O O . LYS A 1 102 ? -0.034 -8.891 -0.823 1 96.12 102 LYS A O 1
ATOM 761 N N . VAL A 1 103 ? -0.011 -7.996 -2.881 1 94.44 103 VAL A N 1
ATOM 762 C CA . VAL A 1 103 ? 1.432 -7.781 -2.932 1 94.44 103 VAL A CA 1
ATOM 763 C C . VAL A 1 103 ? 1.728 -6.316 -3.246 1 94.44 103 VAL A C 1
ATOM 765 O O . VAL A 1 103 ? 1.329 -5.809 -4.297 1 94.44 103 VAL A O 1
ATOM 768 N N . LEU A 1 104 ? 2.344 -5.613 -2.273 1 95.75 104 LEU A N 1
ATOM 769 C CA . LEU A 1 104 ? 2.797 -4.246 -2.504 1 95.75 104 LEU A CA 1
ATOM 770 C C . LEU A 1 104 ? 4.211 -4.234 -3.076 1 95.75 104 LEU A C 1
ATOM 772 O O . LEU A 1 104 ? 5.168 -4.594 -2.387 1 95.75 104 LEU A O 1
ATOM 776 N N . GLY A 1 105 ? 4.297 -3.83 -4.312 1 93.5 105 GLY A N 1
ATOM 777 C CA . GLY A 1 105 ? 5.59 -3.715 -4.969 1 93.5 105 GLY A CA 1
ATOM 778 C C . GLY A 1 105 ? 6.016 -2.277 -5.195 1 93.5 105 GLY A C 1
ATOM 779 O O . GLY A 1 105 ? 5.188 -1.42 -5.508 1 93.5 105 GLY A O 1
ATOM 780 N N . PHE A 1 106 ? 7.266 -2.031 -5.043 1 94.12 106 PHE A N 1
ATOM 781 C CA . PHE A 1 106 ? 7.867 -0.726 -5.293 1 94.12 106 PHE A CA 1
ATOM 782 C C . PHE A 1 106 ? 9.023 -0.841 -6.277 1 94.12 106 PHE A C 1
ATOM 784 O O . PHE A 1 106 ? 9.891 -1.702 -6.125 1 94.12 106 PHE A O 1
ATOM 791 N N . VAL A 1 107 ? 8.961 -0.105 -7.336 1 91.88 107 VAL A N 1
ATOM 792 C CA . VAL A 1 107 ? 10.016 -0.102 -8.344 1 91.88 107 VAL A CA 1
ATOM 793 C C . VAL A 1 107 ? 10.523 1.323 -8.562 1 91.88 107 VAL A C 1
ATOM 795 O O . VAL A 1 107 ? 9.727 2.25 -8.734 1 91.88 107 VAL A O 1
ATOM 798 N N . ASP A 1 108 ? 11.828 1.564 -8.5 1 92.12 108 ASP A N 1
ATOM 799 C CA . ASP A 1 108 ? 12.359 2.912 -8.68 1 92.12 108 ASP A CA 1
ATOM 800 C C . ASP A 1 108 ? 12.836 3.131 -10.109 1 92.12 108 ASP A C 1
ATOM 802 O O . ASP A 1 108 ? 12.648 2.266 -10.969 1 92.12 108 ASP A O 1
ATOM 806 N N . GLU A 1 109 ? 13.312 4.289 -10.398 1 87.38 109 GLU A N 1
ATOM 807 C CA . GLU A 1 109 ? 13.688 4.684 -11.758 1 87.38 109 GLU A CA 1
ATOM 808 C C . GLU A 1 109 ? 14.883 3.871 -12.25 1 87.38 109 GLU A C 1
ATOM 810 O O . GLU A 1 109 ? 15.102 3.756 -13.461 1 87.38 109 GLU A O 1
ATOM 815 N N . LYS A 1 110 ? 15.75 3.246 -11.383 1 87.62 110 LYS A N 1
ATOM 816 C CA . LYS A 1 110 ? 16.922 2.445 -11.75 1 87.62 110 LYS A CA 1
ATOM 817 C C . LYS A 1 110 ? 16.531 0.987 -11.977 1 87.62 110 LYS A C 1
ATOM 819 O O . LYS A 1 110 ? 17.375 0.17 -12.359 1 87.62 110 LYS A O 1
ATOM 824 N N . GLY A 1 111 ? 15.273 0.735 -11.688 1 82.5 111 GLY A N 1
ATOM 825 C CA . GLY A 1 111 ? 14.797 -0.62 -11.914 1 82.5 111 GLY A CA 1
ATOM 826 C C . GLY A 1 111 ? 14.906 -1.503 -10.688 1 82.5 111 GLY A C 1
ATOM 827 O O . GLY A 1 111 ? 14.586 -2.693 -10.742 1 82.5 111 GLY A O 1
ATOM 828 N N . GLU A 1 112 ? 15.344 -0.928 -9.617 1 86.81 112 GLU A N 1
ATOM 829 C CA . GLU A 1 112 ? 15.359 -1.678 -8.367 1 86.81 112 GLU A CA 1
ATOM 830 C C . GLU A 1 112 ? 13.953 -1.894 -7.828 1 86.81 112 GLU A C 1
ATOM 832 O O . GLU A 1 112 ? 13.078 -1.044 -8.008 1 86.81 112 GLU A O 1
ATOM 837 N N . ARG A 1 113 ? 13.836 -3.121 -7.168 1 88.88 113 ARG A N 1
ATOM 838 C CA . ARG A 1 113 ? 12.484 -3.461 -6.742 1 88.88 113 ARG A CA 1
ATOM 839 C C . ARG A 1 113 ? 12.484 -4.066 -5.344 1 88.88 113 ARG A C 1
ATOM 841 O O . ARG A 1 113 ? 13.484 -4.656 -4.918 1 88.88 113 ARG A O 1
ATOM 848 N N . CYS A 1 114 ? 11.398 -3.826 -4.605 1 90.88 114 CYS A N 1
ATOM 849 C CA . CYS A 1 114 ? 11.125 -4.547 -3.363 1 90.88 114 CYS A CA 1
ATOM 850 C C . CYS A 1 114 ? 9.648 -4.895 -3.248 1 90.88 114 CYS A C 1
ATOM 852 O O . CYS A 1 114 ? 8.805 -4.281 -3.906 1 90.88 114 CYS A O 1
ATOM 854 N N . LEU A 1 115 ? 9.383 -5.984 -2.434 1 91.38 115 LEU A N 1
ATOM 855 C CA . LEU A 1 115 ? 8.016 -6.477 -2.338 1 91.38 115 LEU A CA 1
ATOM 856 C C . LEU A 1 115 ? 7.605 -6.668 -0.882 1 91.38 115 LEU A C 1
ATOM 858 O O . LEU A 1 115 ? 8.414 -7.105 -0.057 1 91.38 115 LEU A O 1
ATOM 862 N N . TYR A 1 116 ? 6.422 -6.262 -0.576 1 94.88 116 TYR A N 1
ATOM 863 C CA . TYR A 1 116 ? 5.754 -6.609 0.674 1 94.88 116 TYR A CA 1
ATOM 864 C C . TYR A 1 116 ? 4.512 -7.453 0.414 1 94.88 116 TYR A C 1
ATOM 866 O O . TYR A 1 116 ? 3.578 -7.004 -0.253 1 94.88 116 TYR A O 1
ATOM 874 N N . VAL A 1 117 ? 4.449 -8.648 0.983 1 94.31 117 VAL A N 1
ATOM 875 C CA . VAL A 1 117 ? 3.379 -9.594 0.698 1 94.31 117 VAL A CA 1
ATOM 876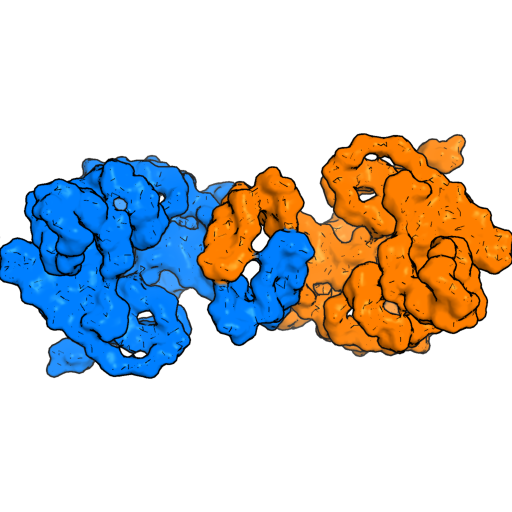 C C . VAL A 1 117 ? 2.42 -9.664 1.884 1 94.31 117 VAL A C 1
ATOM 878 O O . VAL A 1 117 ? 2.846 -9.859 3.025 1 94.31 117 VAL A O 1
ATOM 881 N N . ASP A 1 118 ? 1.21 -9.438 1.645 1 96.19 118 ASP A N 1
ATOM 882 C CA . ASP A 1 118 ? 0.122 -9.672 2.59 1 96.19 118 ASP A CA 1
ATOM 883 C C . ASP A 1 118 ? -0.715 -10.883 2.176 1 96.19 118 ASP A C 1
ATOM 885 O O . ASP A 1 118 ? -1.572 -10.773 1.295 1 96.19 118 ASP A O 1
ATOM 889 N N . PRO A 1 119 ? -0.562 -11.984 2.828 1 95.88 119 PRO A N 1
ATOM 890 C CA . PRO A 1 119 ? -1.286 -13.18 2.4 1 95.88 119 PRO A CA 1
ATOM 891 C C . PRO A 1 119 ? -2.799 -13.047 2.561 1 95.88 119 PRO A C 1
ATOM 893 O O . PRO A 1 119 ? -3.561 -13.703 1.849 1 95.88 119 PRO A O 1
ATOM 896 N N . GLY A 1 120 ? -3.189 -12.156 3.553 1 95.94 120 GLY A N 1
ATOM 897 C CA . GLY A 1 120 ? -4.613 -12.008 3.807 1 95.94 120 GLY A CA 1
ATOM 898 C C . GLY A 1 120 ? -5.309 -13.32 4.109 1 95.94 120 GLY A C 1
ATOM 899 O O . GLY A 1 120 ? -4.777 -14.156 4.848 1 95.94 120 GLY A O 1
ATOM 900 N N . VAL A 1 121 ? -6.48 -13.5 3.504 1 97.19 121 VAL A N 1
ATOM 901 C CA . VAL A 1 121 ? -7.324 -14.648 3.82 1 97.19 121 VAL A CA 1
ATOM 902 C C . VAL A 1 121 ? -6.844 -15.875 3.047 1 97.19 121 VAL A C 1
ATOM 904 O O . VAL A 1 121 ? -7.371 -16.969 3.225 1 97.19 121 VAL A O 1
ATOM 907 N N . ASN A 1 122 ? -5.848 -15.742 2.141 1 96.69 122 ASN A N 1
ATOM 908 C CA . ASN A 1 122 ? -5.277 -16.875 1.416 1 96.69 122 ASN A CA 1
ATOM 909 C C . ASN A 1 122 ? -4.812 -17.969 2.367 1 96.69 122 ASN A C 1
ATOM 911 O O . ASN A 1 122 ? -4.844 -19.156 2.02 1 96.69 122 ASN A O 1
ATOM 915 N N . ASP A 1 123 ? -4.387 -17.578 3.531 1 94.12 123 ASP A N 1
ATOM 916 C CA . ASP A 1 123 ? -3.742 -18.531 4.434 1 94.12 123 ASP A CA 1
ATOM 917 C C . ASP A 1 123 ? -4.758 -19.156 5.387 1 94.12 123 ASP A C 1
ATOM 919 O O . ASP A 1 123 ? -4.387 -19.859 6.324 1 94.12 123 ASP A O 1
ATOM 923 N N . GLU A 1 124 ? -6.02 -18.984 5.094 1 96.31 124 GLU A N 1
ATOM 924 C CA . GLU A 1 124 ? -7.039 -19.422 6.047 1 96.31 124 GLU A CA 1
ATOM 925 C C . GLU A 1 124 ? -7.945 -20.484 5.449 1 96.31 124 GLU A C 1
ATOM 927 O O . GLU A 1 124 ? -8.984 -20.828 6.02 1 96.31 124 GLU A O 1
ATOM 932 N N . ILE A 1 125 ? -7.613 -21.031 4.344 1 97.94 125 ILE A N 1
ATOM 933 C CA . ILE A 1 125 ? -8.469 -22.016 3.691 1 97.94 125 ILE A CA 1
ATOM 934 C C . ILE A 1 125 ? -8.406 -23.344 4.449 1 97.94 125 ILE A C 1
ATOM 936 O O . ILE A 1 125 ? -7.316 -23.828 4.766 1 97.94 125 ILE A O 1
ATOM 940 N N . VAL A 1 126 ? -9.562 -23.859 4.797 1 97.62 126 VAL A N 1
ATOM 941 C CA . VAL A 1 126 ? -9.625 -25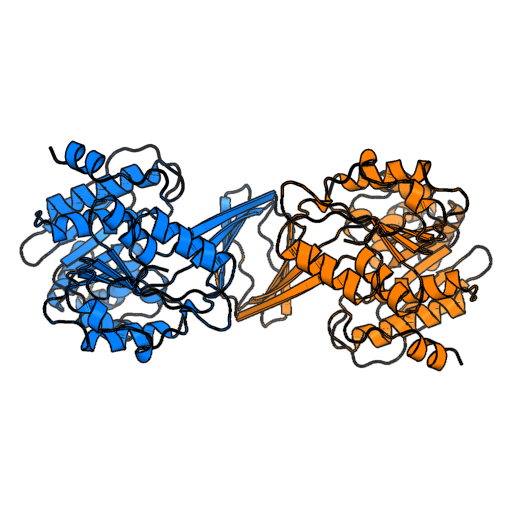.172 5.445 1 97.62 126 VAL A CA 1
ATOM 942 C C . VAL A 1 126 ? -10.43 -26.141 4.578 1 97.62 126 VAL A C 1
ATOM 944 O O . VAL A 1 126 ? -11.227 -25.703 3.738 1 97.62 126 VAL A O 1
ATOM 947 N N . LEU A 1 127 ? -10.273 -27.406 4.816 1 97.56 127 LEU A N 1
ATOM 948 C CA . LEU A 1 127 ? -10.828 -28.453 3.955 1 97.56 127 LEU A CA 1
ATOM 949 C C . LEU A 1 127 ? -12.352 -28.375 3.926 1 97.56 127 LEU A C 1
ATOM 951 O O . LEU A 1 127 ? -12.969 -28.578 2.877 1 97.56 127 LEU A O 1
ATOM 955 N N . ASP A 1 128 ? -12.938 -28 5 1 96.75 128 ASP A N 1
ATOM 956 C CA . ASP A 1 128 ? -14.391 -28 5.125 1 96.75 128 ASP A CA 1
ATOM 957 C C . ASP A 1 128 ? -15.016 -26.906 4.254 1 96.75 128 ASP A C 1
ATOM 959 O O . ASP A 1 128 ? -16.219 -26.953 3.977 1 96.75 128 ASP A O 1
ATOM 963 N N . GLU A 1 129 ? -14.234 -26 3.812 1 97.06 129 GLU A N 1
ATOM 964 C CA . GLU A 1 129 ? -14.742 -24.906 2.98 1 97.06 129 GLU A CA 1
ATOM 965 C C . GLU A 1 129 ? -14.789 -25.328 1.511 1 97.06 129 GLU A C 1
ATOM 967 O O . GLU A 1 129 ? -15.398 -24.625 0.689 1 97.06 129 GLU A O 1
ATOM 972 N N . ILE A 1 130 ? -14.133 -26.391 1.144 1 97.06 130 ILE A N 1
ATOM 973 C CA . ILE A 1 130 ? -14.039 -26.859 -0.239 1 97.06 130 ILE A CA 1
ATOM 974 C C . ILE A 1 130 ? -15.164 -27.844 -0.534 1 97.06 130 ILE A C 1
ATOM 976 O O . ILE A 1 130 ? -15.328 -28.828 0.185 1 97.06 130 ILE A O 1
ATOM 980 N N . ASN A 1 131 ? -15.961 -27.578 -1.538 1 94.69 131 ASN A N 1
ATOM 981 C CA . ASN A 1 131 ? -16.984 -28.516 -1.979 1 94.69 131 ASN A CA 1
ATOM 982 C C . ASN A 1 131 ? -16.406 -29.625 -2.848 1 94.69 131 ASN A C 1
ATOM 984 O O . ASN A 1 131 ? -16.203 -29.438 -4.051 1 94.69 131 ASN A O 1
ATOM 988 N N . LEU A 1 132 ? -16.281 -30.797 -2.332 1 94.38 132 LEU A N 1
ATOM 989 C CA . LEU A 1 132 ? -15.617 -31.906 -2.994 1 94.38 132 LEU A CA 1
ATOM 990 C C . LEU A 1 132 ? -16.422 -32.375 -4.203 1 94.38 132 LEU A C 1
ATOM 992 O O . LEU A 1 132 ? -15.859 -32.969 -5.133 1 94.38 132 LEU A O 1
ATOM 996 N N . LEU A 1 133 ? -17.672 -32.125 -4.211 1 91.94 133 LEU A N 1
ATOM 997 C CA . LEU A 1 133 ? -18.516 -32.531 -5.336 1 91.94 133 LEU A CA 1
ATOM 998 C C . LEU A 1 133 ? -18.109 -31.781 -6.605 1 91.94 133 LEU A C 1
ATOM 1000 O O . LEU A 1 133 ? -18.203 -32.344 -7.707 1 91.94 133 LEU A O 1
ATOM 1004 N N . ASN A 1 134 ? -17.641 -30.594 -6.426 1 93.12 134 ASN A N 1
ATOM 1005 C CA . ASN A 1 134 ? -17.25 -29.766 -7.559 1 93.12 134 ASN A CA 1
ATOM 1006 C C . ASN A 1 134 ? -15.953 -30.281 -8.195 1 93.12 134 ASN A C 1
ATOM 1008 O O . ASN A 1 134 ? -15.594 -29.859 -9.297 1 93.12 134 ASN A O 1
ATOM 1012 N N . LEU A 1 135 ? -15.297 -31.219 -7.508 1 94.56 135 LEU A N 1
ATOM 1013 C CA . LEU A 1 135 ? -13.984 -31.656 -7.961 1 94.56 135 LEU A CA 1
ATOM 1014 C C . LEU A 1 135 ? -14.086 -33 -8.68 1 94.56 135 LEU A C 1
ATOM 1016 O O . LEU A 1 135 ? -13.102 -33.5 -9.25 1 94.56 135 LEU A O 1
ATOM 1020 N N . SER A 1 136 ? -15.219 -33.594 -8.695 1 90.19 136 SER A N 1
ATOM 1021 C CA . SER A 1 136 ? -15.398 -35 -9.07 1 90.19 136 SER A CA 1
ATOM 1022 C C . SER A 1 136 ? -15.023 -35.25 -10.531 1 90.19 136 SER A C 1
ATOM 1024 O O . SER A 1 136 ? -14.547 -36.312 -10.891 1 90.19 136 SER A O 1
ATOM 1026 N N . LYS A 1 137 ? -15.164 -34.281 -11.359 1 90.19 137 LYS A N 1
ATOM 1027 C CA . LYS A 1 137 ? -14.93 -34.469 -12.789 1 90.19 137 LYS A CA 1
ATOM 1028 C C . LYS A 1 137 ? -13.648 -33.781 -13.234 1 90.19 137 LYS A C 1
ATOM 1030 O O . LYS A 1 137 ? -13.344 -33.719 -14.43 1 90.19 137 LYS A O 1
ATOM 1035 N N . CYS A 1 138 ? -12.969 -33.281 -12.336 1 94.5 138 CYS A N 1
ATOM 1036 C CA . CYS A 1 138 ? -11.734 -32.562 -12.633 1 94.5 138 CYS A CA 1
ATOM 1037 C C . CYS A 1 138 ? -10.688 -33.5 -13.227 1 94.5 138 CYS A C 1
ATOM 1039 O O . CYS A 1 138 ? -10.43 -34.562 -12.68 1 94.5 138 CYS A O 1
ATOM 1041 N N . LYS A 1 139 ? -10.156 -33.094 -14.344 1 97.19 139 LYS A N 1
ATOM 1042 C CA . LYS A 1 139 ? -9.109 -33.906 -14.969 1 97.19 139 LYS A CA 1
ATOM 1043 C C . LYS A 1 139 ? -7.73 -33.531 -14.43 1 97.19 139 LYS A C 1
ATOM 1045 O O . LYS A 1 139 ? -6.891 -34.406 -14.211 1 97.19 139 LYS A O 1
ATOM 1050 N N . ILE A 1 140 ? -7.473 -32.25 -14.258 1 98.25 140 ILE A N 1
ATOM 1051 C CA . ILE A 1 140 ? -6.191 -31.797 -13.75 1 98.25 140 ILE A CA 1
ATOM 1052 C C . ILE A 1 140 ? -6.418 -30.828 -12.586 1 98.25 140 ILE A C 1
ATOM 1054 O O . ILE A 1 140 ? -7.164 -29.859 -12.719 1 98.25 140 ILE A O 1
ATOM 1058 N N . MET A 1 141 ? -5.852 -31.094 -11.422 1 98.56 141 MET A N 1
ATOM 1059 C CA . MET A 1 141 ? -5.711 -30.172 -10.297 1 98.56 141 MET A CA 1
ATOM 1060 C C . MET A 1 141 ? -4.348 -29.5 -10.32 1 98.56 141 MET A C 1
ATOM 1062 O O . MET A 1 141 ? -3.314 -30.172 -10.281 1 98.56 141 MET A O 1
ATOM 1066 N N . HIS A 1 142 ? -4.336 -28.172 -10.445 1 98.88 142 HIS A N 1
ATOM 1067 C CA . HIS A 1 142 ? -3.082 -27.422 -10.539 1 98.88 142 HIS A CA 1
ATOM 1068 C C . HIS A 1 142 ? -2.779 -26.688 -9.234 1 98.88 142 HIS A C 1
ATOM 1070 O O . HIS A 1 142 ? -3.5 -25.766 -8.852 1 98.88 142 HIS A O 1
ATOM 1076 N N . TYR A 1 143 ? -1.706 -27.016 -8.555 1 98.81 143 TYR A N 1
ATOM 1077 C CA . TYR A 1 143 ? -1.31 -26.438 -7.273 1 98.81 143 TYR A CA 1
ATOM 1078 C C . TYR A 1 143 ? -0.213 -25.406 -7.453 1 98.81 143 TYR A C 1
ATOM 1080 O O . TYR A 1 143 ? 0.741 -25.625 -8.203 1 98.81 143 TYR A O 1
ATOM 1088 N N . THR A 1 144 ? -0.36 -24.328 -6.844 1 98.25 144 THR A N 1
ATOM 1089 C CA . THR A 1 144 ? 0.7 -23.344 -6.652 1 98.25 144 THR A CA 1
ATOM 1090 C C . THR A 1 144 ? 0.798 -22.922 -5.184 1 98.25 144 THR A C 1
ATOM 1092 O O . THR A 1 144 ? 0.046 -23.422 -4.344 1 98.25 144 THR A O 1
ATOM 1095 N N . SER A 1 145 ? 1.642 -22.016 -4.902 1 95.94 145 SER A N 1
ATOM 1096 C CA . SER A 1 145 ? 2.109 -21.828 -3.531 1 95.94 145 SER A CA 1
ATOM 1097 C C . SER A 1 145 ? 1.2 -20.875 -2.762 1 95.94 145 SER A C 1
ATOM 1099 O O . SER A 1 145 ? 0.525 -20.031 -3.359 1 95.94 145 SER A O 1
ATOM 1101 N N . PHE A 1 146 ? 1.127 -21.125 -1.468 1 93.94 146 PHE A N 1
ATOM 1102 C CA . PHE A 1 146 ? 0.659 -20.203 -0.437 1 93.94 146 PHE A CA 1
ATOM 1103 C C . PHE A 1 146 ? 1.809 -19.766 0.462 1 93.94 146 PHE A C 1
ATOM 1105 O O . PHE A 1 146 ? 2.867 -20.391 0.476 1 93.94 146 PHE A O 1
ATOM 1112 N N . VAL A 1 147 ? 1.584 -18.703 1.13 1 89.12 147 VAL A N 1
ATOM 1113 C CA . VAL A 1 147 ? 2.578 -18.25 2.096 1 89.12 147 VAL A CA 1
ATOM 1114 C C . VAL A 1 147 ? 2.463 -19.062 3.381 1 89.12 147 VAL A C 1
ATOM 1116 O O . VAL A 1 147 ? 3.473 -19.516 3.936 1 89.12 147 VAL A O 1
ATOM 1119 N N . GLY A 1 148 ? 1.229 -19.391 3.791 1 90.06 148 GLY A N 1
ATOM 1120 C CA . GLY A 1 148 ? 1.068 -19.922 5.137 1 90.06 148 GLY A CA 1
ATOM 1121 C C . GLY A 1 148 ? 0.295 -21.219 5.172 1 90.06 148 GLY A C 1
ATOM 1122 O O . GLY A 1 148 ? 0.605 -22.156 4.43 1 90.06 148 GLY A O 1
ATOM 1123 N N . ASP A 1 149 ? -0.758 -21.266 5.969 1 92.56 149 ASP A N 1
ATOM 1124 C CA . ASP A 1 149 ? -1.327 -22.5 6.496 1 92.56 149 ASP A CA 1
ATOM 1125 C C . ASP A 1 149 ? -2.178 -23.203 5.441 1 92.56 149 ASP A C 1
ATOM 1127 O O . ASP A 1 149 ? -2.498 -24.391 5.582 1 92.56 149 ASP A O 1
ATOM 1131 N N . SER A 1 150 ? -2.572 -22.547 4.418 1 96.5 150 SER A N 1
ATOM 1132 C CA . SER A 1 150 ? -3.363 -23.203 3.379 1 96.5 150 SER A CA 1
ATOM 1133 C C . SER A 1 150 ? -2.562 -24.281 2.672 1 96.5 150 SER A C 1
ATOM 1135 O O . SER A 1 150 ? -3.131 -25.141 1.982 1 96.5 150 SER A O 1
ATOM 1137 N N . PHE A 1 151 ? -1.258 -24.281 2.898 1 96.81 151 PHE A N 1
ATOM 1138 C CA . PHE A 1 151 ? -0.368 -25.359 2.486 1 96.81 151 PHE A CA 1
ATOM 1139 C C . PHE A 1 151 ? -0.83 -26.703 3.062 1 96.81 151 PHE A C 1
ATOM 1141 O O . PHE A 1 151 ? -0.859 -27.703 2.357 1 96.81 151 PHE A O 1
ATOM 1148 N N . LYS A 1 152 ? -1.247 -26.672 4.297 1 97.5 152 LYS A N 1
ATOM 1149 C CA . LYS A 1 152 ? -1.726 -27.875 4.961 1 97.5 152 LYS A CA 1
ATOM 1150 C C . LYS A 1 152 ? -3.021 -28.375 4.328 1 97.5 152 LYS A C 1
ATOM 1152 O O . LYS A 1 152 ? -3.234 -29.578 4.207 1 97.5 152 LYS A O 1
ATOM 1157 N N . THR A 1 153 ? -3.834 -27.453 3.943 1 98.31 153 THR A N 1
ATOM 1158 C CA . THR A 1 153 ? -5.102 -27.828 3.316 1 98.31 153 THR A CA 1
ATOM 1159 C C . THR A 1 153 ? -4.863 -28.453 1.95 1 98.31 153 THR A C 1
ATOM 1161 O O . THR A 1 153 ? -5.586 -29.375 1.552 1 98.31 153 THR A O 1
ATOM 1164 N N . GLN A 1 154 ? -3.914 -27.922 1.229 1 98.19 154 GLN A N 1
ATOM 1165 C CA . GLN A 1 154 ? -3.539 -28.547 -0.038 1 98.19 154 GLN A CA 1
ATOM 1166 C C . GLN A 1 154 ? -3.166 -30 0.158 1 98.19 154 GLN A C 1
ATOM 1168 O O . GLN A 1 154 ? -3.584 -30.875 -0.618 1 98.19 154 GLN A O 1
ATOM 1173 N N . ILE A 1 155 ? -2.375 -30.281 1.198 1 98.06 155 ILE A N 1
ATOM 1174 C CA . ILE A 1 155 ? -1.941 -31.641 1.496 1 98.06 155 ILE A CA 1
ATOM 1175 C C . ILE A 1 155 ? -3.152 -32.5 1.842 1 98.06 155 ILE A C 1
ATOM 1177 O O . ILE A 1 155 ? -3.303 -33.594 1.317 1 98.06 155 ILE A O 1
ATOM 1181 N N . GLU A 1 156 ? -4.023 -31.984 2.615 1 97.94 156 GLU A N 1
ATOM 1182 C CA . GLU A 1 156 ? -5.211 -32.719 3.043 1 97.94 156 GLU A CA 1
ATOM 1183 C C . GLU A 1 156 ? -6.113 -33.031 1.857 1 97.94 156 GLU A C 1
ATOM 1185 O O . GLU A 1 156 ? -6.715 -34.125 1.803 1 97.94 156 GLU A O 1
ATOM 1190 N N . LEU A 1 157 ? -6.191 -32.156 0.935 1 98.06 157 LEU A N 1
ATOM 1191 C CA . LEU A 1 157 ? -7.105 -32.312 -0.191 1 98.06 157 LEU A CA 1
ATOM 1192 C C . LEU A 1 157 ? -6.645 -33.438 -1.113 1 98.06 157 LEU A C 1
ATOM 1194 O O . LEU A 1 157 ? -7.461 -34.062 -1.801 1 98.06 157 LEU A O 1
ATOM 1198 N N . LEU A 1 158 ? -5.379 -33.719 -1.122 1 97.25 158 LEU A N 1
ATOM 1199 C CA . LEU A 1 158 ? -4.816 -34.688 -2.025 1 97.25 158 LEU A CA 1
ATOM 1200 C C . LEU A 1 158 ? -5.465 -36.062 -1.805 1 97.25 158 LEU A C 1
ATOM 1202 O O . LEU A 1 158 ? -5.68 -36.812 -2.758 1 97.25 158 LEU A O 1
ATOM 1206 N N . ASP A 1 159 ? -5.816 -36.344 -0.591 1 94.94 159 ASP A N 1
ATOM 1207 C CA . ASP A 1 159 ? -6.402 -37.656 -0.246 1 94.94 159 ASP A CA 1
ATOM 1208 C C . ASP A 1 159 ? -7.867 -37.719 -0.667 1 94.94 159 ASP A C 1
ATOM 1210 O O . ASP A 1 159 ? -8.469 -38.781 -0.668 1 94.94 159 ASP A O 1
ATOM 1214 N N . LYS A 1 160 ? -8.391 -36.594 -1.053 1 95.44 160 LYS A N 1
ATOM 1215 C CA . LYS A 1 160 ? -9.812 -36.531 -1.393 1 95.44 160 LYS A CA 1
ATOM 1216 C C . LYS A 1 160 ? -10.008 -36.469 -2.904 1 95.44 160 LYS A C 1
ATOM 1218 O O . LYS A 1 160 ? -11.133 -36.594 -3.393 1 95.44 160 LYS A O 1
ATOM 1223 N N . LEU A 1 161 ? -8.961 -36.312 -3.648 1 94.69 161 LEU A N 1
ATOM 1224 C CA . LEU A 1 161 ? -9.062 -36.219 -5.102 1 94.69 161 LEU A CA 1
ATOM 1225 C C . LEU A 1 161 ? -9.359 -37.594 -5.723 1 94.69 161 LEU A C 1
ATOM 1227 O O . LEU A 1 161 ? -8.945 -38.625 -5.191 1 94.69 161 LEU A O 1
ATOM 1231 N N . ASN A 1 162 ? -10.078 -37.531 -6.797 1 92.19 162 ASN A N 1
ATOM 1232 C CA . ASN A 1 162 ? -10.305 -38.75 -7.566 1 92.19 162 ASN A CA 1
ATOM 1233 C C . ASN A 1 162 ? -8.992 -39.312 -8.109 1 92.19 162 ASN A C 1
ATOM 1235 O O . ASN A 1 162 ? -8.102 -38.562 -8.508 1 92.19 162 ASN A O 1
ATOM 1239 N N . ASP A 1 163 ? -8.906 -40.625 -8.281 1 90.5 163 ASP A N 1
ATOM 1240 C CA . ASP A 1 163 ? -7.699 -41.312 -8.734 1 90.5 163 ASP A CA 1
ATOM 1241 C C . ASP A 1 163 ? -7.344 -40.906 -10.164 1 90.5 163 ASP A C 1
ATOM 1243 O O . ASP A 1 163 ? -6.18 -40.969 -10.562 1 90.5 163 ASP A O 1
ATOM 1247 N N . ASN A 1 164 ? -8.367 -40.5 -10.828 1 93.69 164 ASN A N 1
ATOM 1248 C CA . ASN A 1 164 ? -8.133 -40.188 -12.227 1 93.69 164 ASN A CA 1
ATOM 1249 C C . ASN A 1 164 ? -7.719 -38.719 -12.406 1 93.69 164 ASN A C 1
ATOM 1251 O O . ASN A 1 164 ? -7.383 -38.312 -13.516 1 93.69 164 ASN A O 1
ATOM 1255 N N . THR A 1 165 ? -7.734 -37.969 -11.344 1 96.25 165 THR A N 1
ATOM 1256 C CA . THR A 1 165 ? -7.316 -36.562 -11.414 1 96.25 165 THR A CA 1
ATOM 1257 C C . THR A 1 165 ? -5.793 -36.469 -11.383 1 96.25 165 THR A C 1
ATOM 1259 O O . THR A 1 165 ? -5.152 -36.938 -10.445 1 96.25 165 THR A O 1
ATOM 1262 N N . LEU A 1 166 ? -5.211 -35.875 -12.398 1 97.75 166 LEU A N 1
ATOM 1263 C CA . LEU A 1 166 ? -3.773 -35.625 -12.414 1 97.75 166 LEU A CA 1
ATOM 1264 C C . LEU A 1 166 ? -3.428 -34.375 -11.586 1 97.75 166 LEU A C 1
ATOM 1266 O O . LEU A 1 166 ? -4.137 -33.375 -11.641 1 97.75 166 LEU A O 1
ATOM 1270 N N . LEU A 1 167 ? -2.396 -34.438 -10.812 1 98.44 167 LEU A N 1
ATOM 1271 C CA . LEU A 1 167 ? -1.901 -33.281 -10.078 1 98.44 167 LEU A CA 1
ATOM 1272 C C . LEU A 1 167 ? -0.749 -32.625 -10.82 1 98.44 167 LEU A C 1
ATOM 1274 O O . LEU A 1 167 ? 0.285 -33.25 -11.062 1 98.44 167 LEU A O 1
ATOM 1278 N N . SER A 1 168 ? -0.983 -31.453 -11.281 1 98.81 168 SER A N 1
ATOM 1279 C CA . SER A 1 168 ? 0.072 -30.562 -11.773 1 98.81 168 SER A CA 1
ATOM 1280 C C . SER A 1 168 ? 0.545 -29.609 -10.688 1 98.81 168 SER A C 1
ATOM 1282 O O . SER A 1 168 ? -0.27 -28.969 -10.016 1 98.81 168 SER A O 1
ATOM 1284 N N . PHE A 1 169 ? 1.88 -29.5 -10.484 1 98.75 169 PHE A N 1
ATOM 1285 C CA . PHE A 1 169 ? 2.426 -28.75 -9.352 1 98.75 169 PHE A CA 1
ATOM 1286 C C . PHE A 1 169 ? 3.484 -27.75 -9.82 1 98.75 169 PHE A C 1
ATOM 1288 O O . PHE A 1 169 ? 4.465 -28.141 -10.461 1 98.75 169 PHE A O 1
ATOM 1295 N N . ASP A 1 170 ? 3.221 -26.5 -9.625 1 98.56 170 ASP A N 1
ATOM 1296 C CA . ASP A 1 170 ? 4.168 -25.406 -9.789 1 98.56 170 ASP A CA 1
ATOM 1297 C C . ASP A 1 170 ? 4.504 -24.75 -8.453 1 98.56 170 ASP A C 1
ATOM 1299 O O . ASP A 1 170 ? 3.82 -23.828 -8.016 1 98.56 170 ASP A O 1
ATOM 1303 N N . PRO A 1 171 ? 5.527 -25.188 -7.855 1 97.5 171 PRO A N 1
ATOM 1304 C CA . PRO A 1 171 ? 5.77 -24.828 -6.457 1 97.5 171 PRO A CA 1
ATOM 1305 C C . PRO A 1 171 ? 6.082 -23.344 -6.277 1 97.5 171 PRO A C 1
ATOM 1307 O O . PRO A 1 171 ? 5.691 -22.75 -5.273 1 97.5 171 PRO A O 1
ATOM 1310 N N . GLY A 1 172 ? 6.75 -22.75 -7.258 1 93.94 172 GLY A N 1
ATOM 1311 C CA . GLY A 1 172 ? 7.25 -21.406 -7.055 1 93.94 172 GLY A CA 1
ATOM 1312 C C . GLY A 1 172 ? 8.32 -21.312 -5.98 1 93.94 172 GLY A C 1
ATOM 1313 O O . GLY A 1 172 ? 8.57 -22.281 -5.27 1 93.94 172 GLY A O 1
ATOM 1314 N N . MET A 1 173 ? 8.859 -20.188 -5.777 1 89.25 173 MET A N 1
ATOM 1315 C CA . MET A 1 173 ? 9.984 -19.984 -4.867 1 89.25 173 MET A CA 1
ATOM 1316 C C . MET A 1 173 ? 9.547 -20.188 -3.42 1 89.25 173 MET A C 1
ATOM 1318 O O . MET A 1 173 ? 10.297 -20.75 -2.615 1 89.25 173 MET A O 1
ATOM 1322 N N . LEU A 1 174 ? 8.383 -19.828 -3.105 1 89.88 174 LEU A N 1
ATOM 1323 C CA . LEU A 1 174 ? 7.887 -19.922 -1.736 1 89.88 174 LEU A CA 1
ATOM 1324 C C . LEU A 1 174 ? 7.887 -21.359 -1.251 1 89.88 174 LEU A C 1
ATOM 1326 O O . LEU A 1 174 ? 8.344 -21.641 -0.142 1 89.88 174 LEU A O 1
ATOM 1330 N N . TYR A 1 175 ? 7.391 -22.203 -2.051 1 95.44 175 TYR A N 1
ATOM 1331 C CA . TYR A 1 175 ? 7.332 -23.609 -1.66 1 95.44 175 TYR A CA 1
ATOM 1332 C C . TYR A 1 175 ? 8.711 -24.266 -1.757 1 95.44 175 TYR A C 1
ATOM 1334 O O . TYR A 1 175 ? 9.07 -25.078 -0.911 1 95.44 175 TYR A O 1
ATOM 1342 N N . VAL A 1 176 ? 9.461 -23.875 -2.771 1 95.12 176 VAL A N 1
ATOM 1343 C CA . VAL A 1 176 ? 10.805 -24.422 -2.93 1 95.12 176 VAL A CA 1
ATOM 1344 C C . VAL A 1 176 ? 11.641 -24.109 -1.683 1 95.12 176 VAL A C 1
ATOM 1346 O O . VAL A 1 176 ? 12.43 -24.953 -1.241 1 95.12 176 VAL A O 1
ATOM 1349 N N . GLN A 1 177 ? 11.422 -23.031 -1.12 1 91.25 177 GLN A N 1
ATOM 1350 C CA . GLN A 1 177 ? 12.18 -22.594 0.053 1 91.25 177 GLN A CA 1
ATOM 1351 C C . GLN A 1 177 ? 11.781 -23.406 1.286 1 91.25 177 GLN A C 1
ATOM 1353 O O . GLN A 1 177 ? 12.516 -23.422 2.279 1 91.25 177 GLN A O 1
ATOM 1358 N N . LYS A 1 178 ? 10.609 -24.062 1.247 1 92.31 178 LYS A N 1
ATOM 1359 C CA . LYS A 1 178 ? 10.219 -24.953 2.346 1 92.31 178 LYS A CA 1
ATOM 1360 C C . LYS A 1 178 ? 11.102 -26.188 2.396 1 92.31 178 LYS A C 1
ATOM 1362 O O . LYS A 1 178 ? 11.273 -26.797 3.459 1 92.31 178 LYS A O 1
ATOM 1367 N N . GLY A 1 179 ? 11.562 -26.594 1.234 1 94.31 179 GLY A N 1
ATOM 1368 C CA . GLY A 1 179 ? 12.453 -27.734 1.166 1 94.31 179 GLY A CA 1
ATOM 1369 C C . GLY A 1 179 ? 11.742 -29.031 0.803 1 94.31 179 GLY A C 1
ATOM 1370 O O . GLY A 1 179 ? 10.516 -29.094 0.848 1 94.31 179 GLY A O 1
ATOM 1371 N N . LEU A 1 180 ? 12.531 -30.031 0.507 1 94.75 180 LEU A N 1
ATOM 1372 C CA . LEU A 1 180 ? 12.055 -31.312 -0.015 1 94.75 180 LEU A CA 1
ATOM 1373 C C . LEU A 1 180 ? 11.234 -32.062 1.033 1 94.75 180 LEU A C 1
ATOM 1375 O O . LEU A 1 180 ? 10.18 -32.594 0.721 1 94.75 180 LEU A O 1
ATOM 1379 N N . LYS A 1 181 ? 11.742 -32.031 2.213 1 95 181 LYS A N 1
ATOM 1380 C CA . LYS A 1 181 ? 11.078 -32.781 3.277 1 95 181 LYS A CA 1
ATOM 1381 C C . LYS A 1 181 ? 9.656 -32.25 3.5 1 95 181 LYS A C 1
ATOM 1383 O O . LYS A 1 181 ? 8.711 -33.062 3.584 1 95 181 LYS A O 1
ATOM 1388 N N . GLU A 1 182 ? 9.508 -30.984 3.531 1 95.69 182 GLU A N 1
ATOM 1389 C CA . GLU A 1 182 ? 8.203 -30.375 3.773 1 95.69 182 GLU A CA 1
ATOM 1390 C C . GLU A 1 182 ? 7.281 -30.547 2.568 1 95.69 182 GLU A C 1
ATOM 1392 O O . GLU A 1 182 ? 6.062 -30.672 2.723 1 95.69 182 GLU A O 1
ATOM 1397 N N . LEU A 1 183 ? 7.824 -30.594 1.401 1 97.44 183 LEU A N 1
ATOM 1398 C CA . LEU A 1 183 ? 7.027 -30.656 0.18 1 97.44 183 LEU A CA 1
ATOM 1399 C C . LEU A 1 183 ? 6.738 -32.094 -0.203 1 97.44 183 LEU A C 1
ATOM 1401 O O . LEU A 1 183 ? 5.969 -32.375 -1.13 1 97.44 183 LEU A O 1
ATOM 1405 N N . GLU A 1 184 ? 7.301 -33.031 0.497 1 96.69 184 GLU A N 1
ATOM 1406 C CA . GLU A 1 184 ? 7.254 -34.469 0.157 1 96.69 184 GLU A CA 1
ATOM 1407 C C . GLU A 1 184 ? 5.816 -34.938 -0.031 1 96.69 184 GLU A C 1
ATOM 1409 O O . GLU A 1 184 ? 5.508 -35.625 -1.001 1 96.69 184 GLU A O 1
ATOM 1414 N N . PRO A 1 185 ? 4.895 -34.531 0.854 1 97.31 185 PRO A N 1
ATOM 1415 C CA . PRO A 1 185 ? 3.521 -35 0.687 1 97.31 185 PRO A CA 1
ATOM 1416 C C . PRO A 1 185 ? 2.906 -34.594 -0.645 1 97.31 185 PRO A C 1
ATOM 1418 O O . PRO A 1 185 ? 2.098 -35.312 -1.219 1 97.31 185 PRO A O 1
ATOM 1421 N N . ILE A 1 186 ? 3.205 -33.438 -1.161 1 98 186 ILE A N 1
ATOM 1422 C CA . ILE A 1 186 ? 2.672 -32.938 -2.432 1 98 186 ILE A CA 1
ATOM 1423 C C . ILE A 1 186 ? 3.439 -33.594 -3.588 1 98 186 ILE A C 1
ATOM 1425 O O . ILE A 1 186 ? 2.84 -34.062 -4.547 1 98 186 ILE A O 1
ATOM 1429 N N . LEU A 1 187 ? 4.758 -33.656 -3.426 1 97.62 187 LEU A N 1
ATOM 1430 C CA . LEU A 1 187 ? 5.613 -34.188 -4.477 1 97.62 187 LEU A CA 1
ATOM 1431 C C . LEU A 1 187 ? 5.301 -35.656 -4.734 1 97.62 187 LEU A C 1
ATOM 1433 O O . LEU A 1 187 ? 5.297 -36.094 -5.887 1 97.62 187 LEU A O 1
ATOM 1437 N N . ASP A 1 188 ? 5 -36.406 -3.697 1 96.5 188 ASP A N 1
ATOM 1438 C CA . ASP A 1 188 ? 4.711 -37.812 -3.803 1 96.5 188 ASP A CA 1
ATOM 1439 C C . ASP A 1 188 ? 3.455 -38.062 -4.637 1 96.5 188 ASP A C 1
ATOM 1441 O O . ASP A 1 188 ? 3.281 -39.156 -5.207 1 96.5 188 ASP A O 1
ATOM 1445 N N . LYS A 1 189 ? 2.588 -37.094 -4.699 1 97.06 189 LYS A N 1
ATOM 1446 C CA . LYS A 1 189 ? 1.325 -37.219 -5.414 1 97.06 189 LYS A CA 1
ATOM 1447 C C . LYS A 1 189 ? 1.36 -36.5 -6.75 1 97.06 189 LYS A C 1
ATOM 1449 O O . LYS A 1 189 ? 0.405 -36.562 -7.527 1 97.06 189 LYS A O 1
ATOM 1454 N N . THR A 1 190 ? 2.434 -35.844 -7.055 1 98.19 190 THR A N 1
ATOM 1455 C CA . THR A 1 190 ? 2.541 -35 -8.242 1 98.19 190 THR A CA 1
ATOM 1456 C C . THR A 1 190 ? 2.732 -35.844 -9.492 1 98.19 190 THR A C 1
ATOM 1458 O O . THR A 1 190 ? 3.615 -36.688 -9.539 1 98.19 190 THR A O 1
ATOM 1461 N N . ASP A 1 191 ? 1.882 -35.625 -10.523 1 98.06 191 ASP A N 1
ATOM 1462 C CA . ASP A 1 191 ? 2.016 -36.281 -11.82 1 98.06 191 ASP A CA 1
ATOM 1463 C C . ASP A 1 191 ? 2.855 -35.438 -12.781 1 98.06 191 ASP A C 1
ATOM 1465 O O . ASP A 1 191 ? 3.635 -35.969 -13.57 1 98.06 191 ASP A O 1
ATOM 1469 N N . ILE A 1 192 ? 2.645 -34.156 -12.727 1 98.56 192 ILE A N 1
ATOM 1470 C CA . ILE A 1 192 ? 3.322 -33.219 -13.602 1 98.56 192 ILE A CA 1
ATOM 1471 C C . ILE A 1 192 ? 3.984 -32.125 -12.766 1 98.56 192 ILE A C 1
ATOM 1473 O O . ILE A 1 192 ? 3.299 -31.328 -12.117 1 98.56 192 ILE A O 1
ATOM 1477 N N . LEU A 1 193 ? 5.285 -32.031 -12.781 1 98.75 193 LEU A N 1
ATOM 1478 C CA . LEU A 1 193 ? 6.031 -30.984 -12.102 1 98.75 193 LEU A CA 1
ATOM 1479 C C . LEU A 1 193 ? 6.441 -29.891 -13.07 1 98.75 193 LEU A C 1
ATOM 1481 O O . LEU A 1 193 ? 7.152 -30.156 -14.047 1 98.75 193 LEU A O 1
ATOM 1485 N N . LEU A 1 194 ? 5.922 -28.75 -12.875 1 98.69 194 LEU A N 1
ATOM 1486 C CA . LEU A 1 194 ? 6.27 -27.562 -13.648 1 98.69 194 LEU A CA 1
ATOM 1487 C C . LEU A 1 194 ? 7.152 -26.625 -12.828 1 98.69 194 LEU A C 1
ATOM 1489 O O . LEU A 1 194 ? 6.664 -25.938 -11.938 1 98.69 194 LEU A O 1
ATOM 1493 N N . ILE A 1 195 ? 8.422 -26.562 -13.094 1 97.94 195 ILE A N 1
ATOM 1494 C CA . ILE A 1 195 ? 9.391 -25.859 -12.258 1 97.94 195 ILE A CA 1
ATOM 1495 C C . ILE A 1 195 ? 10.398 -25.125 -13.141 1 97.94 195 ILE A C 1
ATOM 1497 O O . ILE A 1 195 ? 10.57 -25.469 -14.312 1 97.94 195 ILE A O 1
ATOM 1501 N N . ASN A 1 196 ? 10.953 -24.062 -12.664 1 96.44 196 ASN A N 1
ATOM 1502 C CA . ASN A 1 196 ? 12.031 -23.453 -13.438 1 96.44 196 ASN A CA 1
ATOM 1503 C C . ASN A 1 196 ? 13.398 -23.938 -12.977 1 96.44 196 ASN A C 1
ATOM 1505 O O . ASN A 1 196 ? 13.516 -24.609 -11.945 1 96.44 196 ASN A O 1
ATOM 1509 N N . GLU A 1 197 ? 14.383 -23.625 -13.711 1 95.75 197 GLU A N 1
ATOM 1510 C CA . GLU A 1 197 ? 15.719 -24.156 -13.453 1 95.75 197 GLU A CA 1
ATOM 1511 C C . GLU A 1 197 ? 16.234 -23.75 -12.086 1 95.75 197 GLU A C 1
ATOM 1513 O O . GLU A 1 197 ? 16.797 -24.562 -11.352 1 95.75 197 GLU A O 1
ATOM 1518 N N . ASN A 1 198 ? 16.125 -22.5 -11.727 1 94 198 ASN A N 1
ATOM 1519 C CA . ASN A 1 198 ? 16.578 -22.016 -10.43 1 94 198 ASN A CA 1
ATOM 1520 C C . ASN A 1 198 ? 15.883 -22.734 -9.281 1 94 198 ASN A C 1
ATOM 1522 O O . ASN A 1 198 ? 16.531 -23.141 -8.312 1 94 198 ASN A O 1
ATOM 1526 N N . GLU A 1 199 ? 14.609 -22.891 -9.43 1 95.25 199 GLU A N 1
ATOM 1527 C CA . GLU A 1 199 ? 13.812 -23.609 -8.43 1 95.25 199 GLU A CA 1
ATOM 1528 C C . GLU A 1 199 ? 14.242 -25.062 -8.328 1 95.25 199 GLU A C 1
ATOM 1530 O O . GLU A 1 199 ? 14.375 -25.609 -7.227 1 95.25 199 GLU A O 1
ATOM 1535 N N . LEU A 1 200 ? 14.438 -25.688 -9.461 1 96.62 200 LEU A N 1
ATOM 1536 C CA . LEU A 1 200 ? 14.859 -27.078 -9.516 1 96.62 200 LEU A CA 1
ATOM 1537 C C . LEU A 1 200 ? 16.172 -27.281 -8.758 1 96.62 200 LEU A C 1
ATOM 1539 O O . LEU A 1 200 ? 16.297 -28.219 -7.961 1 96.62 200 LEU A O 1
ATOM 1543 N N . ARG A 1 201 ? 17.078 -26.422 -9.023 1 94.75 201 ARG A N 1
ATOM 1544 C CA . ARG A 1 201 ? 18.391 -26.531 -8.398 1 94.75 201 ARG A CA 1
ATOM 1545 C C . ARG A 1 201 ? 18.297 -26.281 -6.895 1 94.75 201 ARG A C 1
ATOM 1547 O O . ARG A 1 201 ? 18.906 -27.016 -6.105 1 94.75 201 ARG A O 1
ATOM 1554 N N . LEU A 1 202 ? 17.562 -25.312 -6.527 1 93.44 202 LEU A N 1
ATOM 1555 C CA . LEU A 1 202 ? 17.406 -24.984 -5.117 1 93.44 202 LEU A CA 1
ATOM 1556 C C . LEU A 1 202 ? 16.734 -26.125 -4.363 1 93.44 202 LEU A C 1
ATOM 1558 O O . LEU A 1 202 ? 17.094 -26.422 -3.223 1 93.44 202 LEU A O 1
ATOM 1562 N N . LEU A 1 203 ? 15.758 -26.734 -5.004 1 94.75 203 LEU A N 1
ATOM 1563 C CA . LEU A 1 203 ? 14.953 -27.734 -4.328 1 94.75 203 LEU A CA 1
ATOM 1564 C C . LEU A 1 203 ? 15.68 -29.078 -4.281 1 94.75 203 LEU A C 1
ATOM 1566 O O . LEU A 1 203 ? 15.648 -29.766 -3.262 1 94.75 203 LEU A O 1
ATOM 1570 N N . TYR A 1 204 ? 16.422 -29.453 -5.348 1 93.25 204 TYR A N 1
ATOM 1571 C CA . TYR A 1 204 ? 16.812 -30.844 -5.477 1 93.25 204 TYR A CA 1
ATOM 1572 C C . TYR A 1 204 ? 18.328 -30.984 -5.531 1 93.25 204 TYR A C 1
ATOM 1574 O O . TYR A 1 204 ? 18.859 -32.062 -5.305 1 93.25 204 TYR A O 1
ATOM 1582 N N . GLU A 1 205 ? 19.031 -29.969 -5.883 1 84.88 205 GLU A N 1
ATOM 1583 C CA . GLU A 1 205 ? 20.422 -30.156 -6.281 1 84.88 205 GLU A CA 1
ATOM 1584 C C . GLU A 1 205 ? 21.25 -30.719 -5.137 1 84.88 205 GLU A C 1
ATOM 1586 O O . GLU A 1 205 ? 21.969 -31.703 -5.316 1 84.88 205 GLU A O 1
ATOM 1591 N N . ASP A 1 206 ? 21.172 -30.141 -4.016 1 84.75 206 ASP A N 1
ATOM 1592 C CA . ASP A 1 206 ? 21.984 -30.625 -2.896 1 84.75 206 ASP A CA 1
ATOM 1593 C C . ASP A 1 206 ? 21.625 -32.062 -2.529 1 84.75 206 ASP A C 1
ATOM 1595 O O . ASP A 1 206 ? 22.5 -32.875 -2.209 1 84.75 206 ASP A O 1
ATOM 1599 N N . TYR A 1 207 ? 20.438 -32.344 -2.645 1 84.88 207 TYR A N 1
ATOM 1600 C CA . TYR A 1 207 ? 19.953 -33.656 -2.299 1 84.88 207 TYR A CA 1
ATOM 1601 C C . TYR A 1 207 ? 20.531 -34.719 -3.244 1 84.88 207 TYR A C 1
ATOM 1603 O O . TYR A 1 207 ? 21.094 -35.719 -2.803 1 84.88 207 TYR A O 1
ATOM 1611 N N . TYR A 1 208 ? 20.547 -34.469 -4.496 1 85.44 208 TYR A N 1
ATOM 1612 C CA . TYR A 1 208 ? 20.953 -35.469 -5.465 1 85.44 208 TYR A CA 1
ATOM 1613 C C . TYR A 1 208 ? 22.469 -35.5 -5.641 1 85.44 208 TYR A C 1
ATOM 1615 O O . TYR A 1 208 ? 23.062 -36.5 -6 1 85.44 208 TYR A O 1
ATOM 1623 N N . LYS A 1 209 ? 23.078 -34.312 -5.422 1 84.81 209 LYS A N 1
ATOM 1624 C CA . LYS A 1 209 ? 24.531 -34.312 -5.406 1 84.81 209 LYS A CA 1
ATOM 1625 C C . LYS A 1 209 ? 25.078 -35.281 -4.367 1 84.81 209 LYS A C 1
ATOM 1627 O O . LYS A 1 209 ? 26.078 -35.969 -4.609 1 84.81 209 LYS A O 1
ATOM 1632 N N . ALA A 1 210 ? 24.438 -35.312 -3.291 1 86.5 210 ALA A N 1
ATOM 1633 C CA . ALA A 1 210 ? 24.844 -36.188 -2.209 1 86.5 210 ALA A CA 1
ATOM 1634 C C . ALA A 1 210 ? 24.656 -37.656 -2.598 1 86.5 210 ALA A C 1
ATOM 1636 O O . ALA A 1 210 ? 25.469 -38.5 -2.26 1 86.5 210 ALA A O 1
ATOM 1637 N N . ILE A 1 211 ? 23.656 -37.938 -3.301 1 85.25 211 ILE A N 1
ATOM 1638 C CA . ILE A 1 211 ? 23.328 -39.312 -3.703 1 85.25 211 ILE A CA 1
ATOM 1639 C C . ILE A 1 211 ? 24.328 -39.75 -4.77 1 85.25 211 ILE A C 1
ATOM 1641 O O . ILE A 1 211 ? 24.844 -40.875 -4.699 1 85.25 211 ILE A O 1
ATOM 1645 N N . ASP A 1 212 ? 24.641 -38.844 -5.723 1 87.5 212 ASP A N 1
ATOM 1646 C CA . ASP A 1 212 ? 25.484 -39.188 -6.859 1 87.5 212 ASP A CA 1
ATOM 1647 C C . ASP A 1 212 ? 26.953 -38.969 -6.551 1 87.5 212 ASP A C 1
ATOM 1649 O O . ASP A 1 212 ? 27.828 -39.281 -7.363 1 87.5 212 ASP A O 1
ATOM 1653 N N . CYS A 1 213 ? 27.25 -38.438 -5.449 1 87.69 213 CYS A N 1
ATOM 1654 C CA . CYS A 1 213 ? 28.609 -38.062 -5.09 1 87.69 213 CYS A CA 1
ATOM 1655 C C . CYS A 1 213 ? 29.234 -37.188 -6.18 1 87.69 213 CYS A C 1
ATOM 1657 O O . CYS A 1 213 ? 30.328 -37.5 -6.66 1 87.69 213 CYS A O 1
ATOM 1659 N N . ALA A 1 214 ? 28.484 -36.312 -6.652 1 87.94 214 ALA A N 1
ATOM 1660 C CA . ALA A 1 214 ? 28.922 -35.406 -7.727 1 87.94 214 ALA A CA 1
ATOM 1661 C C . ALA A 1 214 ? 28.938 -33.969 -7.258 1 87.94 214 ALA A C 1
ATOM 1663 O O . ALA A 1 214 ? 28.234 -33.594 -6.316 1 87.94 214 ALA A O 1
ATOM 1664 N N . ASP A 1 215 ? 29.766 -33.125 -7.859 1 86 215 ASP A N 1
ATOM 1665 C CA . ASP A 1 215 ? 29.891 -31.719 -7.492 1 86 215 ASP A CA 1
ATOM 1666 C C . ASP A 1 215 ? 28.828 -30.875 -8.18 1 86 215 ASP A C 1
ATOM 1668 O O . ASP A 1 215 ? 28.453 -29.797 -7.688 1 86 215 ASP A O 1
ATOM 1672 N N . GLU A 1 216 ? 28.484 -31.328 -9.367 1 87.31 216 GLU A N 1
ATOM 1673 C CA . GLU A 1 216 ? 27.469 -30.625 -10.148 1 87.31 216 GLU A CA 1
ATOM 1674 C C . GLU A 1 216 ? 26.594 -31.609 -10.922 1 87.31 216 GLU A C 1
ATOM 1676 O O . GLU A 1 216 ? 27.062 -32.656 -11.344 1 87.31 216 GLU A O 1
ATOM 1681 N N . LEU A 1 217 ? 25.312 -31.312 -11 1 92.81 217 LEU A N 1
ATOM 1682 C CA . LEU A 1 217 ? 24.391 -32.125 -11.789 1 92.81 217 LEU A CA 1
ATOM 1683 C C . LEU A 1 217 ? 23.734 -31.281 -12.883 1 92.81 217 LEU A C 1
ATOM 1685 O O . LEU A 1 217 ? 23.422 -30.109 -12.664 1 92.81 217 LEU A O 1
ATOM 1689 N N . SER A 1 218 ? 23.578 -31.891 -14.016 1 93.88 218 SER A N 1
ATOM 1690 C CA . SER A 1 218 ? 22.828 -31.234 -15.07 1 93.88 218 SER A CA 1
ATOM 1691 C C . SER A 1 218 ? 21.328 -31.25 -14.781 1 93.88 218 SER A C 1
ATOM 1693 O O . SER A 1 218 ? 20.859 -32 -13.93 1 93.88 218 SER A O 1
ATOM 1695 N N . VAL A 1 219 ? 20.609 -30.406 -15.484 1 95.62 219 VAL A N 1
ATOM 1696 C CA . VAL A 1 219 ? 19.156 -30.359 -15.367 1 95.62 219 VAL A CA 1
ATOM 1697 C C . VAL A 1 219 ? 18.562 -31.719 -15.688 1 95.62 219 VAL A C 1
ATOM 1699 O O . VAL A 1 219 ? 17.672 -32.188 -14.984 1 95.62 219 VAL A O 1
ATOM 1702 N N . LYS A 1 220 ? 19.109 -32.344 -16.734 1 95.38 220 LYS A N 1
ATOM 1703 C CA . LYS A 1 220 ? 18.641 -33.656 -17.141 1 95.38 220 LYS A CA 1
ATOM 1704 C C . LYS A 1 220 ? 18.859 -34.688 -16.031 1 95.38 220 LYS A C 1
ATOM 1706 O O . LYS A 1 220 ? 17.984 -35.5 -15.742 1 95.38 220 LYS A O 1
ATOM 1711 N N . GLU A 1 221 ? 20.016 -34.656 -15.453 1 95 221 GLU A N 1
ATOM 1712 C CA . GLU A 1 221 ? 20.344 -35.625 -14.406 1 95 221 GLU A CA 1
ATOM 1713 C C . GLU A 1 221 ? 19.406 -35.469 -13.211 1 95 221 GLU A C 1
ATOM 1715 O O . GLU A 1 221 ? 18.938 -36.469 -12.664 1 95 221 GLU A O 1
ATOM 1720 N N . ILE A 1 222 ? 19.156 -34.25 -12.82 1 96.12 222 ILE A N 1
ATOM 1721 C CA . ILE A 1 222 ? 18.25 -34 -11.703 1 96.12 222 ILE A CA 1
ATOM 1722 C C . ILE A 1 222 ? 16.844 -34.5 -12.062 1 96.12 222 ILE A C 1
ATOM 1724 O O . ILE A 1 222 ? 16.188 -35.156 -11.266 1 96.12 222 ILE A O 1
ATOM 1728 N N . ALA A 1 223 ? 16.391 -34.188 -13.258 1 96.38 223 ALA A N 1
ATOM 1729 C CA . ALA A 1 223 ? 15.047 -34.562 -13.719 1 96.38 223 ALA A CA 1
ATOM 1730 C C . ALA A 1 223 ? 14.867 -36.062 -13.75 1 96.38 223 ALA A C 1
ATOM 1732 O O . ALA A 1 223 ? 13.789 -36.594 -13.438 1 96.38 223 ALA A O 1
ATOM 1733 N N . VAL A 1 224 ? 15.891 -36.75 -14.125 1 95.12 224 VAL A N 1
ATOM 1734 C CA . VAL A 1 224 ? 15.844 -38.219 -14.188 1 95.12 224 VAL A CA 1
ATOM 1735 C C . VAL A 1 224 ? 15.641 -38.781 -12.789 1 95.12 224 VAL A C 1
ATOM 1737 O O . VAL A 1 224 ? 14.859 -39.719 -12.594 1 95.12 224 VAL A O 1
ATOM 1740 N N . HIS A 1 225 ? 16.391 -38.219 -11.852 1 94.88 225 HIS A N 1
ATOM 1741 C CA . HIS A 1 225 ? 16.219 -38.656 -10.469 1 94.88 225 HIS A CA 1
ATOM 1742 C C . HIS A 1 225 ? 14.781 -38.438 -10 1 94.88 225 HIS A C 1
ATOM 1744 O O . HIS A 1 225 ? 14.219 -39.281 -9.312 1 94.88 225 HIS A O 1
ATOM 1750 N N . ILE A 1 226 ? 14.211 -37.344 -10.359 1 96.38 226 ILE A N 1
ATOM 1751 C CA . ILE A 1 226 ? 12.844 -37 -9.977 1 96.38 226 ILE A CA 1
ATOM 1752 C C . ILE A 1 226 ? 11.867 -38.031 -10.57 1 96.38 226 ILE A C 1
ATOM 1754 O O . ILE A 1 226 ? 10.945 -38.469 -9.898 1 96.38 226 ILE A O 1
ATOM 1758 N N . LEU A 1 227 ? 12.07 -38.438 -11.828 1 95.38 227 LEU A N 1
ATOM 1759 C CA . LEU A 1 227 ? 11.258 -39.438 -12.477 1 95.38 227 LEU A CA 1
ATOM 1760 C C . LEU A 1 227 ? 11.312 -40.75 -11.711 1 95.38 227 LEU A C 1
ATOM 1762 O O . LEU A 1 227 ? 10.281 -41.406 -11.516 1 95.38 227 LEU A O 1
ATOM 1766 N N . ASP A 1 228 ? 12.484 -41 -11.32 1 92.19 228 ASP A N 1
ATOM 1767 C CA . ASP A 1 228 ? 12.711 -42.281 -10.617 1 92.19 228 ASP A CA 1
ATOM 1768 C C . ASP A 1 228 ? 11.977 -42.281 -9.281 1 92.19 228 ASP A C 1
ATOM 1770 O O . ASP A 1 228 ? 11.672 -43.375 -8.75 1 92.19 228 ASP A O 1
ATOM 1774 N N . GLU A 1 229 ? 11.711 -41.156 -8.805 1 91.94 229 GLU A N 1
ATOM 1775 C CA . GLU A 1 229 ? 11.047 -41.062 -7.508 1 91.94 229 GLU A CA 1
ATOM 1776 C C . GLU A 1 229 ? 9.523 -41.094 -7.668 1 91.94 229 GLU A C 1
ATOM 1778 O O . GLU A 1 229 ? 8.797 -41.094 -6.676 1 91.94 229 GLU A O 1
ATOM 1783 N N . GLY A 1 230 ? 9.047 -41.062 -8.891 1 92.88 230 GLY A N 1
ATOM 1784 C CA . GLY A 1 230 ? 7.625 -41.344 -9.039 1 92.88 230 GLY A CA 1
ATOM 1785 C C . GLY A 1 230 ? 6.883 -40.281 -9.836 1 92.88 230 GLY A C 1
ATOM 1786 O O . GLY A 1 230 ? 5.777 -40.531 -10.32 1 92.88 230 GLY A O 1
ATOM 1787 N N . ILE A 1 231 ? 7.391 -39.094 -10 1 96.75 231 ILE A N 1
ATOM 1788 C CA . ILE A 1 231 ? 6.75 -38.062 -10.797 1 96.75 231 ILE A CA 1
ATOM 1789 C C . ILE A 1 231 ? 6.805 -38.438 -12.273 1 96.75 231 ILE A C 1
ATOM 1791 O O . ILE A 1 231 ? 7.875 -38.781 -12.797 1 96.75 231 ILE A O 1
ATOM 1795 N N . ARG A 1 232 ? 5.738 -38.375 -13 1 96.38 232 ARG A N 1
ATOM 1796 C CA . ARG A 1 232 ? 5.602 -38.938 -14.336 1 96.38 232 ARG A CA 1
ATOM 1797 C C . ARG A 1 232 ? 6.113 -37.969 -15.398 1 96.38 232 ARG A C 1
ATOM 1799 O O . ARG A 1 232 ? 6.504 -38.406 -16.484 1 96.38 232 ARG A O 1
ATOM 1806 N N . THR A 1 233 ? 5.957 -36.719 -15.18 1 98.12 233 THR A N 1
ATOM 1807 C CA . THR A 1 233 ? 6.363 -35.688 -16.125 1 98.12 233 THR A CA 1
ATOM 1808 C C . THR A 1 233 ? 7.09 -34.531 -15.398 1 98.12 233 THR A C 1
ATOM 1810 O O . THR A 1 233 ? 6.551 -33.938 -14.461 1 98.12 233 THR A O 1
ATOM 1813 N N . VAL A 1 234 ? 8.336 -34.281 -15.812 1 98.62 234 VAL A N 1
ATOM 1814 C CA . VAL A 1 234 ? 9.109 -33.188 -15.266 1 98.62 234 VAL A CA 1
ATOM 1815 C C . VAL A 1 234 ? 9.383 -32.156 -16.359 1 98.62 234 VAL A C 1
ATOM 1817 O O . VAL A 1 234 ? 9.961 -32.469 -17.406 1 98.62 234 VAL A O 1
ATOM 1820 N N . VAL A 1 235 ? 8.859 -30.969 -16.188 1 98.75 235 VAL A N 1
ATOM 1821 C CA . VAL A 1 235 ? 9.07 -29.875 -17.109 1 98.75 235 VAL A CA 1
ATOM 1822 C C . VAL A 1 235 ? 9.891 -28.766 -16.438 1 98.75 235 VAL A C 1
ATOM 1824 O O . VAL A 1 235 ? 9.5 -28.25 -15.398 1 98.75 235 VAL A O 1
ATOM 1827 N N . VAL A 1 236 ? 11.047 -28.391 -17.031 1 98.44 236 VAL A N 1
ATOM 1828 C CA . VAL A 1 236 ? 11.961 -27.406 -16.469 1 98.44 236 VAL A CA 1
ATOM 1829 C C . VAL A 1 236 ? 12.055 -26.203 -17.422 1 98.44 236 VAL A C 1
ATOM 1831 O O . VAL A 1 236 ? 12.695 -26.281 -18.469 1 98.44 236 VAL A O 1
ATOM 1834 N N . LYS A 1 237 ? 11.484 -25.094 -17 1 97.31 237 LYS A N 1
ATOM 1835 C CA . LYS A 1 237 ? 11.555 -23.859 -17.75 1 97.31 237 LYS A CA 1
ATOM 1836 C C . LYS A 1 237 ? 12.891 -23.156 -17.531 1 97.31 237 LYS A C 1
ATOM 1838 O O . LYS A 1 237 ? 13.336 -22.984 -16.406 1 97.31 237 LYS A O 1
ATOM 1843 N N . LYS A 1 238 ? 13.508 -22.781 -18.656 1 95.88 238 LYS A N 1
ATOM 1844 C CA . LYS A 1 238 ? 14.844 -22.188 -18.594 1 95.88 238 LYS A CA 1
ATOM 1845 C C . LYS A 1 238 ? 14.836 -20.766 -19.156 1 95.88 238 LYS A C 1
ATOM 1847 O O . LYS A 1 238 ? 15.781 -20.359 -19.844 1 95.88 238 LYS A O 1
ATOM 1852 N N . GLY A 1 239 ? 13.773 -20.062 -18.984 1 92 239 GLY A N 1
ATOM 1853 C CA . GLY A 1 239 ? 13.68 -18.703 -19.484 1 92 239 GLY A CA 1
ATOM 1854 C C . GLY A 1 239 ? 13.891 -18.594 -20.969 1 92 239 GLY A C 1
ATOM 1855 O O . GLY A 1 239 ? 13.227 -19.281 -21.75 1 92 239 GLY A O 1
ATOM 1856 N N . SER A 1 240 ? 14.883 -17.734 -21.359 1 91.5 240 SER A N 1
ATOM 1857 C CA . SER A 1 240 ? 15.141 -17.484 -22.766 1 91.5 240 SER A CA 1
ATOM 1858 C C . SER A 1 240 ? 15.797 -18.688 -23.438 1 91.5 240 SER A C 1
ATOM 1860 O O . SER A 1 240 ? 15.875 -18.766 -24.656 1 91.5 240 SER A O 1
ATOM 1862 N N . GLU A 1 241 ? 16.203 -19.656 -22.641 1 94.06 241 GLU A N 1
ATOM 1863 C CA . GLU A 1 241 ? 16.844 -20.844 -23.188 1 94.06 241 GLU A CA 1
ATOM 1864 C C . GLU A 1 241 ? 15.812 -21.922 -23.531 1 94.06 241 GLU A C 1
ATOM 1866 O O . GLU A 1 241 ? 16.172 -22.984 -24.031 1 94.06 241 GLU A O 1
ATOM 1871 N N . GLY A 1 242 ? 14.539 -21.656 -23.203 1 96.56 242 GLY A N 1
ATOM 1872 C CA . GLY A 1 242 ? 13.484 -22.578 -23.562 1 96.56 242 GLY A CA 1
ATOM 1873 C C . GLY A 1 242 ? 13.047 -23.469 -22.406 1 96.56 242 GLY A C 1
ATOM 1874 O O . GLY A 1 242 ? 12.883 -23 -21.281 1 96.56 242 GLY A O 1
ATOM 1875 N N . VAL A 1 243 ? 12.719 -24.734 -22.812 1 98.06 243 VAL A N 1
ATOM 1876 C CA . VAL A 1 243 ? 12.18 -25.656 -21.812 1 98.06 243 VAL A CA 1
ATOM 1877 C C . VAL A 1 243 ? 12.742 -27.062 -22.047 1 98.06 243 VAL A C 1
ATOM 1879 O O . VAL A 1 243 ? 12.938 -27.469 -23.188 1 98.06 243 VAL A O 1
ATOM 1882 N N . PHE A 1 244 ? 13.125 -27.719 -20.969 1 98.38 244 PHE A N 1
ATOM 1883 C CA . PHE A 1 244 ? 13.453 -29.141 -20.953 1 98.38 244 PHE A CA 1
ATOM 1884 C C . PHE A 1 244 ? 12.336 -29.953 -20.312 1 98.38 244 PHE A C 1
ATOM 1886 O O . PHE A 1 244 ? 11.766 -29.531 -19.312 1 98.38 244 PHE A O 1
ATOM 1893 N N . ALA A 1 245 ? 11.938 -31.062 -20.969 1 98.69 245 ALA A N 1
ATOM 1894 C CA . ALA A 1 245 ? 10.898 -31.906 -20.391 1 98.69 245 ALA A CA 1
ATOM 1895 C C . ALA A 1 245 ? 11.234 -33.375 -20.578 1 98.69 245 ALA A C 1
ATOM 1897 O O . ALA A 1 245 ? 11.883 -33.75 -21.562 1 98.69 245 ALA A O 1
ATOM 1898 N N . ILE A 1 246 ? 10.82 -34.156 -19.594 1 98.25 246 ILE A N 1
ATOM 1899 C CA . ILE A 1 246 ? 11.141 -35.562 -19.656 1 98.25 246 ILE A CA 1
ATOM 1900 C C . ILE A 1 246 ? 10.016 -36.375 -19.016 1 98.25 246 ILE A C 1
ATOM 1902 O O . ILE A 1 246 ? 9.391 -35.938 -18.062 1 98.25 246 ILE A O 1
ATOM 1906 N N . THR A 1 247 ? 9.648 -37.5 -19.641 1 97.88 247 THR A N 1
ATOM 1907 C CA . THR A 1 247 ? 8.836 -38.594 -19.109 1 97.88 247 THR A CA 1
ATOM 1908 C C . THR A 1 247 ? 9.602 -39.906 -19.156 1 97.88 247 THR A C 1
ATOM 1910 O O . THR A 1 247 ? 10.789 -39.938 -19.484 1 97.88 247 THR A O 1
ATOM 1913 N N . ASP A 1 248 ? 8.914 -40.938 -18.781 1 94.12 248 ASP A N 1
ATOM 1914 C CA . ASP A 1 248 ? 9.562 -42.25 -18.859 1 94.12 248 ASP A CA 1
ATOM 1915 C C . ASP A 1 248 ? 9.859 -42.625 -20.297 1 94.12 248 ASP A C 1
ATOM 1917 O O . ASP A 1 248 ? 10.805 -43.375 -20.562 1 94.12 248 ASP A O 1
ATOM 1921 N N . SER A 1 249 ? 9.148 -41.938 -21.203 1 94.75 249 SER A N 1
ATOM 1922 C CA . SER A 1 249 ? 9.227 -42.406 -22.594 1 94.75 249 SER A CA 1
ATOM 1923 C C . SER A 1 249 ? 9.727 -41.312 -23.531 1 94.75 249 SER A C 1
ATOM 1925 O O . SER A 1 249 ? 10.141 -41.594 -24.656 1 94.75 249 SER A O 1
ATOM 1927 N N . GLU A 1 250 ? 9.617 -40.125 -23.062 1 96.06 250 GLU A N 1
ATOM 1928 C CA . GLU A 1 250 ? 9.945 -39.031 -23.953 1 96.06 250 GLU A CA 1
ATOM 1929 C C . GLU A 1 250 ? 10.875 -38.031 -23.266 1 96.06 250 GLU A C 1
ATOM 1931 O O . GLU A 1 250 ? 10.828 -37.875 -22.047 1 96.06 250 GLU A O 1
ATOM 1936 N N . GLU A 1 251 ? 11.711 -37.469 -23.984 1 97.38 251 GLU A N 1
ATOM 1937 C CA . GLU A 1 251 ? 12.555 -36.344 -23.578 1 97.38 251 GLU A CA 1
ATOM 1938 C C . GLU A 1 251 ? 12.672 -35.312 -24.688 1 97.38 251 GLU A C 1
ATOM 1940 O O . GLU A 1 251 ? 12.773 -35.656 -25.859 1 97.38 251 GLU A O 1
ATOM 1945 N N . CYS A 1 252 ? 12.641 -34.062 -24.359 1 97.69 252 CYS A N 1
ATOM 1946 C CA . CYS A 1 252 ? 12.781 -33.031 -25.391 1 97.69 252 CYS A CA 1
ATOM 1947 C C . CYS A 1 252 ? 13.375 -31.766 -24.812 1 97.69 252 CYS A C 1
ATOM 1949 O O . CYS A 1 252 ? 13.297 -31.531 -23.594 1 97.69 252 CYS A O 1
ATOM 1951 N N . ASP A 1 253 ? 14.016 -31.047 -25.609 1 97.56 253 ASP A N 1
ATOM 1952 C CA . ASP A 1 253 ? 14.477 -29.672 -25.422 1 97.56 253 ASP A CA 1
ATOM 1953 C C . ASP A 1 253 ? 13.906 -28.75 -26.5 1 97.56 253 ASP A C 1
ATOM 1955 O O . ASP A 1 253 ? 14.219 -28.906 -27.688 1 97.56 253 ASP A O 1
ATOM 1959 N N . VAL A 1 254 ? 13.07 -27.875 -26.109 1 97.44 254 VAL A N 1
ATOM 1960 C CA . VAL A 1 254 ? 12.391 -27.016 -27.062 1 97.44 254 VAL A CA 1
ATOM 1961 C C . VAL A 1 254 ? 12.812 -25.562 -26.844 1 97.44 254 VAL A C 1
ATOM 1963 O O . VAL A 1 254 ? 12.758 -25.062 -25.719 1 97.44 254 VAL A O 1
ATOM 1966 N N . GLY A 1 255 ? 13.273 -24.844 -27.812 1 95.06 255 GLY A N 1
ATOM 1967 C CA . GLY A 1 255 ? 13.648 -23.438 -27.734 1 95.06 255 GLY A CA 1
ATOM 1968 C C . GLY A 1 255 ? 12.453 -22.5 -27.672 1 95.06 255 GLY A C 1
ATOM 1969 O O . GLY A 1 255 ? 11.312 -22.938 -27.797 1 95.06 255 GLY A O 1
ATOM 1970 N N . THR A 1 256 ? 12.734 -21.234 -27.438 1 93.25 256 THR A N 1
ATOM 1971 C CA . THR A 1 256 ? 11.688 -20.234 -27.344 1 93.25 256 THR A CA 1
ATOM 1972 C C . THR A 1 256 ? 11.406 -19.609 -28.703 1 93.25 256 THR A C 1
ATOM 1974 O O . THR A 1 256 ? 12.141 -19.859 -29.672 1 93.25 256 THR A O 1
ATOM 1977 N N . TYR A 1 257 ? 10.336 -18.953 -28.875 1 93.62 257 TYR A N 1
ATOM 1978 C CA . TYR A 1 257 ? 9.977 -18.188 -30.062 1 93.62 257 TYR A CA 1
ATOM 1979 C C . TYR A 1 257 ? 10.391 -16.734 -29.922 1 93.62 257 TYR A C 1
ATOM 1981 O O . TYR A 1 257 ? 10.312 -16.156 -28.844 1 93.62 257 TYR A O 1
ATOM 1989 N N . GLU A 1 258 ? 10.828 -16.172 -30.969 1 89.38 258 GLU A N 1
ATOM 1990 C CA . GLU A 1 258 ? 11.18 -14.758 -30.953 1 89.38 258 GLU A CA 1
ATOM 1991 C C . GLU A 1 258 ? 9.961 -13.883 -30.656 1 89.38 258 GLU A C 1
ATOM 1993 O O . GLU A 1 258 ? 8.867 -14.156 -31.156 1 89.38 258 GLU A O 1
ATOM 1998 N N . CYS A 1 259 ? 10.172 -12.945 -29.766 1 89.25 259 CYS A N 1
ATOM 1999 C CA . CYS A 1 259 ? 9.086 -12.023 -29.469 1 89.25 259 CYS A CA 1
ATOM 2000 C C . CYS A 1 259 ? 9.625 -10.711 -28.906 1 89.25 259 CYS A C 1
ATOM 2002 O O . CYS A 1 259 ? 10.781 -10.633 -28.5 1 89.25 259 CYS A O 1
ATOM 2004 N N . SER A 1 260 ? 8.875 -9.633 -28.984 1 91.56 260 SER A N 1
ATOM 2005 C CA . SER A 1 260 ? 9.188 -8.344 -28.391 1 91.56 260 SER A CA 1
ATOM 2006 C C . SER A 1 260 ? 8.75 -8.289 -26.922 1 91.56 260 SER A C 1
ATOM 2008 O O . SER A 1 260 ? 7.578 -8.055 -26.625 1 91.56 260 SER A O 1
ATOM 2010 N N . VAL A 1 261 ? 9.719 -8.398 -26.062 1 86.94 261 VAL A N 1
ATOM 2011 C CA . VAL A 1 261 ? 9.422 -8.547 -24.641 1 86.94 261 VAL A CA 1
ATOM 2012 C C . VAL A 1 261 ? 8.961 -7.203 -24.078 1 86.94 261 VAL A C 1
ATOM 2014 O O . VAL A 1 261 ? 9.648 -6.191 -24.219 1 86.94 261 VAL A O 1
ATOM 2017 N N . VAL A 1 262 ? 7.852 -7.18 -23.484 1 84.38 262 VAL A N 1
ATOM 2018 C CA . VAL A 1 262 ? 7.301 -6.004 -22.828 1 84.38 262 VAL A CA 1
ATOM 2019 C C . VAL A 1 262 ? 7.266 -6.234 -21.312 1 84.38 262 VAL A C 1
ATOM 2021 O O . VAL A 1 262 ? 7.734 -5.398 -20.547 1 84.38 262 VAL A O 1
ATOM 2024 N N . ASP A 1 263 ? 6.766 -7.344 -20.875 1 82.06 263 ASP A N 1
ATOM 2025 C CA . ASP A 1 263 ? 6.613 -7.707 -19.469 1 82.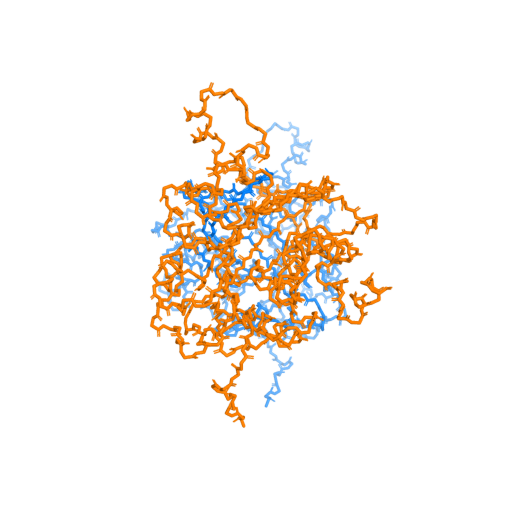06 263 ASP A CA 1
ATOM 2026 C C . ASP A 1 263 ? 6.711 -9.219 -19.281 1 82.06 263 ASP A C 1
ATOM 2028 O O . ASP A 1 263 ? 5.898 -9.977 -19.812 1 82.06 263 ASP A O 1
ATOM 2032 N N . THR A 1 264 ? 7.621 -9.586 -18.406 1 79.81 264 THR A N 1
ATOM 2033 C CA . THR A 1 264 ? 7.84 -11.023 -18.266 1 79.81 264 THR A CA 1
ATOM 2034 C C . THR A 1 264 ? 7.008 -11.578 -17.109 1 79.81 264 THR A C 1
ATOM 2036 O O . THR A 1 264 ? 7.082 -12.766 -16.797 1 79.81 264 THR A O 1
ATOM 2039 N N . THR A 1 265 ? 6.219 -10.703 -16.484 1 78.44 265 THR A N 1
ATOM 2040 C CA . THR A 1 265 ? 5.359 -11.156 -15.398 1 78.44 265 THR A CA 1
ATOM 2041 C C . THR A 1 265 ? 4.359 -12.203 -15.898 1 78.44 265 THR A C 1
ATOM 2043 O O . THR A 1 265 ? 3.688 -11.992 -16.906 1 78.44 265 THR A O 1
ATOM 2046 N N . GLY A 1 266 ? 4.375 -13.375 -15.258 1 85.62 266 GLY A N 1
ATOM 2047 C CA . GLY A 1 266 ? 3.404 -14.398 -15.594 1 85.62 266 GLY A CA 1
ATOM 2048 C C . GLY A 1 266 ? 3.857 -15.297 -16.734 1 85.62 266 GLY A C 1
ATOM 2049 O O . GLY A 1 266 ? 3.092 -16.141 -17.219 1 85.62 266 GLY A O 1
ATOM 2050 N N . ALA A 1 267 ? 5.109 -15.094 -17.188 1 90.31 267 ALA A N 1
ATOM 2051 C CA . ALA A 1 267 ? 5.629 -15.922 -18.266 1 90.31 267 ALA A CA 1
ATOM 2052 C C . ALA A 1 267 ? 5.547 -17.406 -17.922 1 90.31 267 ALA A C 1
ATOM 2054 O O . ALA A 1 267 ? 5.113 -18.219 -18.734 1 90.31 267 ALA A O 1
ATOM 2055 N N . GLY A 1 268 ? 5.953 -17.734 -16.734 1 94.5 268 GLY A N 1
ATOM 2056 C CA . GLY A 1 268 ? 5.883 -19.109 -16.281 1 94.5 268 GLY A CA 1
ATOM 2057 C C . GLY A 1 268 ? 4.465 -19.656 -16.234 1 94.5 268 GLY A C 1
ATOM 2058 O O . GLY A 1 268 ? 4.215 -20.781 -16.656 1 94.5 268 GLY A O 1
ATOM 2059 N N . ASP A 1 269 ? 3.564 -18.859 -15.758 1 96.06 269 ASP A N 1
ATOM 2060 C CA . ASP A 1 269 ? 2.164 -19.266 -15.688 1 96.06 269 ASP A CA 1
ATOM 2061 C C . ASP A 1 269 ? 1.571 -19.453 -17.078 1 96.06 269 ASP A C 1
ATOM 2063 O O . ASP A 1 269 ? 0.759 -20.344 -17.297 1 96.06 269 ASP A O 1
ATOM 2067 N N . SER A 1 270 ? 1.959 -18.547 -17.969 1 96.56 270 SER A N 1
ATOM 2068 C CA . SER A 1 270 ? 1.485 -18.641 -19.344 1 96.56 270 SER A CA 1
ATOM 2069 C C . SER A 1 270 ? 1.998 -19.922 -20.016 1 96.56 270 SER A C 1
ATOM 2071 O O . SER A 1 270 ? 1.263 -20.578 -20.75 1 96.56 270 SER A O 1
ATOM 2073 N N . PHE A 1 271 ? 3.24 -20.219 -19.75 1 97.81 271 PHE A N 1
ATOM 2074 C CA . PHE A 1 271 ? 3.773 -21.484 -20.219 1 97.81 271 PHE A CA 1
ATOM 2075 C C . PHE A 1 271 ? 2.953 -22.656 -19.688 1 97.81 271 PHE A C 1
ATOM 2077 O O . PHE A 1 271 ? 2.594 -23.562 -20.438 1 97.81 271 PHE A O 1
ATOM 2084 N N . ASN A 1 272 ? 2.717 -22.625 -18.375 1 98.69 272 ASN A N 1
ATOM 2085 C CA . ASN A 1 272 ? 1.933 -23.672 -17.734 1 98.69 272 ASN A CA 1
ATOM 2086 C C . ASN A 1 272 ? 0.594 -23.875 -18.453 1 98.69 272 ASN A C 1
ATOM 2088 O O . ASN A 1 272 ? 0.181 -25.016 -18.688 1 98.69 272 ASN A O 1
ATOM 2092 N N . SER A 1 273 ? -0.047 -22.766 -18.797 1 98.56 273 SER A N 1
ATOM 2093 C CA . SER A 1 273 ? -1.341 -22.844 -19.469 1 98.56 273 SER A CA 1
ATOM 2094 C C . SER A 1 273 ? -1.234 -23.562 -20.797 1 98.56 273 SER A C 1
ATOM 2096 O O . SER A 1 273 ? -2.027 -24.469 -21.078 1 98.56 273 SER A O 1
ATOM 2098 N N . GLY A 1 274 ? -0.28 -23.172 -21.594 1 98.5 274 GLY A N 1
ATOM 2099 C CA . GLY A 1 274 ? -0.095 -23.797 -22.891 1 98.5 274 GLY A CA 1
ATOM 2100 C C . GLY A 1 274 ? 0.268 -25.266 -22.797 1 98.5 274 GLY A C 1
ATOM 2101 O O . GLY A 1 274 ? -0.279 -26.094 -23.531 1 98.5 274 GLY A O 1
ATOM 2102 N N . PHE A 1 275 ? 1.173 -25.609 -21.891 1 98.81 275 PHE A N 1
ATOM 2103 C CA . PHE A 1 275 ? 1.614 -27 -21.719 1 98.81 275 PHE A CA 1
ATOM 2104 C C . PHE A 1 275 ? 0.455 -27.875 -21.281 1 98.81 275 PHE A C 1
ATOM 2106 O O . PHE A 1 275 ? 0.258 -28.969 -21.844 1 98.81 275 PHE A O 1
ATOM 2113 N N . LEU A 1 276 ? -0.317 -27.422 -20.281 1 98.81 276 LEU A N 1
ATOM 2114 C CA . LEU A 1 276 ? -1.426 -28.219 -19.75 1 98.81 276 LEU A CA 1
ATOM 2115 C C . LEU A 1 276 ? -2.533 -28.359 -20.781 1 98.81 276 LEU A C 1
ATOM 2117 O O . LEU A 1 276 ? -3.207 -29.391 -20.844 1 98.81 276 LEU A O 1
ATOM 2121 N N . TYR A 1 277 ? -2.723 -27.328 -21.609 1 98.5 277 TYR A N 1
ATOM 2122 C CA . TYR A 1 277 ? -3.635 -27.453 -22.734 1 98.5 277 TYR A CA 1
ATOM 2123 C C . TYR A 1 277 ? -3.227 -28.609 -23.641 1 98.5 277 TYR A C 1
ATOM 2125 O O . TYR A 1 277 ? -4.062 -29.438 -24.016 1 98.5 277 TYR A O 1
ATOM 2133 N N . GLY A 1 278 ? -1.899 -28.578 -24.078 1 98.31 278 GLY A N 1
ATOM 2134 C CA . GLY A 1 278 ? -1.389 -29.672 -24.891 1 98.31 278 GLY A CA 1
ATOM 2135 C C . GLY A 1 278 ? -1.601 -31.031 -24.281 1 98.31 278 GLY A C 1
ATOM 2136 O O . GLY A 1 278 ? -2.08 -31.953 -24.938 1 98.31 278 GLY A O 1
ATOM 2137 N N . LYS A 1 279 ? -1.323 -31.141 -22.969 1 97.31 279 LYS A N 1
ATOM 2138 C CA . LYS A 1 279 ? -1.487 -32.406 -22.25 1 97.31 279 LYS A CA 1
ATOM 2139 C C . LYS A 1 279 ? -2.949 -32.844 -22.234 1 97.31 279 LYS A C 1
ATOM 2141 O O . LYS A 1 279 ? -3.256 -34.031 -22.422 1 97.31 279 LYS A O 1
ATOM 2146 N N . LEU A 1 280 ? -3.859 -31.938 -21.984 1 96.81 280 LEU A N 1
ATOM 2147 C CA . LEU A 1 280 ? -5.293 -32.219 -21.906 1 96.81 280 LEU A CA 1
ATOM 2148 C C . LEU A 1 280 ? -5.832 -32.688 -23.234 1 96.81 280 LEU A C 1
ATOM 2150 O O . LEU A 1 280 ? -6.762 -33.5 -23.281 1 96.81 280 LEU A O 1
ATOM 2154 N N . ASN A 1 281 ? -5.215 -32.219 -24.297 1 96.62 281 ASN A N 1
ATOM 2155 C CA . ASN A 1 281 ? -5.742 -32.531 -25.625 1 96.62 281 ASN A CA 1
ATOM 2156 C C . ASN A 1 281 ? -4.949 -33.656 -26.297 1 96.62 281 ASN A C 1
ATOM 2158 O O . ASN A 1 281 ? -5.082 -33.875 -27.516 1 96.62 281 ASN A O 1
ATOM 2162 N N . GLY A 1 282 ? -4.047 -34.219 -25.578 1 96.25 282 GLY A N 1
ATOM 2163 C CA . GLY A 1 282 ? -3.406 -35.438 -26.047 1 96.25 282 GLY A CA 1
ATOM 2164 C C . GLY A 1 282 ? -2.203 -35.188 -26.938 1 96.25 282 GLY A C 1
ATOM 2165 O O . GLY A 1 282 ? -1.756 -36.062 -27.656 1 96.25 282 GLY A O 1
ATOM 2166 N N . TYR A 1 283 ? -1.67 -34.062 -26.953 1 97.06 283 TYR A N 1
ATOM 2167 C CA . TYR A 1 283 ? -0.455 -33.75 -27.703 1 97.06 283 TYR A CA 1
ATOM 2168 C C . TYR A 1 283 ? 0.754 -34.438 -27.078 1 97.06 283 TYR A C 1
ATOM 2170 O O . TYR A 1 283 ? 0.739 -34.781 -25.906 1 97.06 283 TYR A O 1
ATOM 2178 N N . SER A 1 284 ? 1.809 -34.688 -27.906 1 97.75 284 SER A N 1
ATOM 2179 C CA . SER A 1 284 ? 3.053 -35.25 -27.406 1 97.75 284 SER A CA 1
ATOM 2180 C C . SER A 1 284 ? 3.744 -34.312 -26.422 1 97.75 284 SER A C 1
ATOM 2182 O O . SER A 1 284 ? 3.375 -33.125 -26.328 1 97.75 284 SER A O 1
ATOM 2184 N N . LEU A 1 285 ? 4.715 -34.812 -25.719 1 98.38 285 LEU A N 1
ATOM 2185 C CA . LEU A 1 285 ? 5.488 -34 -24.781 1 98.38 285 LEU A CA 1
ATOM 2186 C C . LEU A 1 285 ? 6.117 -32.812 -25.5 1 98.38 285 LEU A C 1
ATOM 2188 O O . LEU A 1 285 ? 6.027 -31.688 -25.031 1 98.38 285 LEU A O 1
ATOM 2192 N N . GLU A 1 286 ? 6.707 -33.062 -26.594 1 98.31 286 GLU A N 1
ATOM 2193 C CA . GLU A 1 286 ? 7.375 -32.031 -27.359 1 98.31 286 GLU A CA 1
ATOM 2194 C C . GLU A 1 286 ? 6.379 -30.984 -27.859 1 98.31 286 GLU A C 1
ATOM 2196 O O . GLU A 1 286 ? 6.633 -29.781 -27.781 1 98.31 286 GLU A O 1
ATOM 2201 N N . GLU A 1 287 ? 5.254 -31.484 -28.422 1 97.94 287 GLU A N 1
ATOM 2202 C CA . GLU A 1 287 ? 4.23 -30.578 -28.906 1 97.94 287 GLU A CA 1
ATOM 2203 C C . GLU A 1 287 ? 3.67 -29.719 -27.781 1 97.94 287 GLU A C 1
ATOM 2205 O O . GLU A 1 287 ? 3.422 -28.516 -27.969 1 97.94 287 GLU A O 1
ATOM 2210 N N . SER A 1 288 ? 3.406 -30.328 -26.641 1 98.44 288 SER A N 1
ATOM 2211 C CA . SER A 1 288 ? 2.912 -29.594 -25.469 1 98.44 288 SER A CA 1
ATOM 2212 C C . SER A 1 288 ? 3.896 -28.5 -25.047 1 98.44 288 SER A C 1
ATOM 2214 O O . SER A 1 288 ? 3.494 -27.391 -24.703 1 98.44 288 SER A O 1
ATOM 2216 N N . CYS A 1 289 ? 5.219 -28.781 -25.094 1 98.62 289 CYS A N 1
ATOM 2217 C CA . CYS A 1 289 ? 6.258 -27.812 -24.781 1 98.62 289 CYS A CA 1
ATOM 2218 C C . CYS A 1 289 ? 6.273 -26.672 -25.797 1 98.62 289 CYS A C 1
ATOM 2220 O O . CYS A 1 289 ? 6.418 -25.516 -25.422 1 98.62 289 CYS A O 1
ATOM 2222 N N . LYS A 1 290 ? 6.121 -27.031 -27.047 1 98.19 290 LYS A N 1
ATOM 2223 C CA . LYS A 1 290 ? 6.078 -26.016 -28.094 1 98.19 290 LYS A CA 1
ATOM 2224 C C . LYS A 1 290 ? 4.895 -25.062 -27.891 1 98.19 290 LYS A C 1
ATOM 2226 O O . LYS A 1 290 ? 5.039 -23.844 -28.016 1 98.19 290 LYS A O 1
ATOM 2231 N N . ILE A 1 291 ? 3.752 -25.672 -27.594 1 98.19 291 ILE A N 1
ATOM 2232 C CA . ILE A 1 291 ? 2.559 -24.875 -27.344 1 98.19 291 ILE A CA 1
ATOM 2233 C C . ILE A 1 291 ? 2.793 -23.984 -26.125 1 98.19 291 ILE A C 1
ATOM 2235 O O . ILE A 1 291 ? 2.496 -22.781 -26.172 1 98.19 291 ILE A O 1
ATOM 2239 N N . GLY A 1 292 ? 3.322 -24.531 -25.016 1 98.38 292 GLY A N 1
ATOM 2240 C CA . GLY A 1 292 ? 3.641 -23.75 -23.828 1 98.38 292 GLY A CA 1
ATOM 2241 C C . GLY A 1 292 ? 4.547 -22.562 -24.125 1 98.38 292 GLY A C 1
ATOM 2242 O O . GLY A 1 292 ? 4.258 -21.438 -23.719 1 98.38 292 GLY A O 1
ATOM 2243 N N . ASN A 1 293 ? 5.637 -22.797 -24.859 1 97.62 293 ASN A N 1
ATOM 2244 C CA . ASN A 1 293 ? 6.59 -21.75 -25.219 1 97.62 293 ASN A CA 1
ATOM 2245 C C . ASN A 1 293 ? 5.945 -20.688 -26.094 1 97.62 293 ASN A C 1
ATOM 2247 O O . ASN A 1 293 ? 6.234 -19.5 -25.953 1 97.62 293 ASN A O 1
ATOM 2251 N N . TRP A 1 294 ? 5.129 -21.156 -27 1 97.12 294 TRP A N 1
ATOM 2252 C CA . TRP A 1 294 ? 4.473 -20.203 -27.891 1 97.12 294 TRP A CA 1
ATOM 2253 C C . TRP A 1 294 ? 3.525 -19.297 -27.109 1 97.12 294 TRP A C 1
ATOM 2255 O O . TRP A 1 294 ? 3.547 -18.062 -27.266 1 97.12 294 TRP A O 1
ATOM 2265 N N . VAL A 1 295 ? 2.699 -19.891 -26.266 1 97.06 295 VAL A N 1
ATOM 2266 C CA . VAL A 1 295 ? 1.76 -19.125 -25.453 1 97.06 295 VAL A CA 1
ATOM 2267 C C . VAL A 1 295 ? 2.52 -18.109 -24.594 1 97.06 295 VAL A C 1
ATOM 2269 O O . VAL A 1 295 ? 2.135 -16.953 -24.516 1 97.06 295 VAL A O 1
ATOM 2272 N N . ALA A 1 296 ? 3.613 -18.547 -23.953 1 96.06 296 ALA A N 1
ATOM 2273 C CA . ALA A 1 296 ? 4.426 -17.656 -23.125 1 96.06 296 ALA A CA 1
ATOM 2274 C C . ALA A 1 296 ? 5.016 -16.516 -23.953 1 96.06 296 ALA A C 1
ATOM 2276 O O . ALA A 1 296 ? 5.039 -15.367 -23.5 1 96.06 296 ALA A O 1
ATOM 2277 N N . SER A 1 297 ? 5.488 -16.812 -25.156 1 94.94 297 SER A N 1
ATOM 2278 C CA . SER A 1 297 ? 6.098 -15.805 -26.016 1 94.94 297 SER A CA 1
ATOM 2279 C C . SER A 1 297 ? 5.09 -14.734 -26.406 1 94.94 297 SER A C 1
ATOM 2281 O O . SER A 1 297 ? 5.445 -13.555 -26.531 1 94.94 297 SER A O 1
ATOM 2283 N N . LYS A 1 298 ? 3.836 -15.117 -26.656 1 95 298 LYS A N 1
ATOM 2284 C CA . LYS A 1 298 ? 2.791 -14.156 -26.984 1 95 298 LYS A CA 1
ATOM 2285 C C . LYS A 1 298 ? 2.404 -13.312 -25.766 1 95 298 LYS A C 1
ATOM 2287 O O . LYS A 1 298 ? 2.219 -12.102 -25.875 1 95 298 LYS A O 1
ATOM 2292 N N . ALA A 1 299 ? 2.277 -13.984 -24.641 1 92.88 299 ALA A N 1
ATOM 2293 C CA . ALA A 1 299 ? 1.83 -13.32 -23.406 1 92.88 299 ALA A CA 1
ATOM 2294 C C . ALA A 1 299 ? 2.787 -12.203 -23.016 1 92.88 299 ALA A C 1
ATOM 2296 O O . ALA A 1 299 ? 2.354 -11.133 -22.578 1 92.88 299 ALA A O 1
ATOM 2297 N N . ILE A 1 300 ? 4.105 -12.328 -23.203 1 91.56 300 ILE A N 1
ATOM 2298 C CA . ILE A 1 300 ? 5.094 -11.391 -22.656 1 91.56 300 ILE A CA 1
ATOM 2299 C C . ILE A 1 300 ? 5.25 -10.211 -23.609 1 91.56 300 ILE A C 1
ATOM 2301 O O . ILE A 1 300 ? 5.992 -9.266 -23.328 1 91.56 300 ILE A O 1
ATOM 2305 N N . GLU A 1 301 ? 4.52 -10.258 -24.734 1 92.69 301 GLU A N 1
ATOM 2306 C CA . GLU A 1 301 ? 4.504 -9.133 -25.656 1 92.69 301 GLU A CA 1
ATOM 2307 C C . GLU A 1 301 ? 3.598 -8.008 -25.156 1 92.69 301 GLU A C 1
ATOM 2309 O O . GLU A 1 301 ? 3.582 -6.914 -25.719 1 92.69 301 GLU A O 1
ATOM 2314 N N . GLY A 1 302 ? 2.852 -8.289 -24.125 1 86.25 302 GLY A N 1
ATOM 2315 C CA . GLY A 1 302 ? 1.985 -7.316 -23.484 1 86.25 302 GLY A CA 1
ATOM 2316 C C . GLY A 1 302 ? 2.121 -7.293 -21.984 1 86.25 302 GLY A C 1
ATOM 2317 O O . GLY A 1 302 ? 2.811 -8.141 -21.406 1 86.25 302 GLY A O 1
ATOM 2318 N N . PHE A 1 303 ? 1.386 -6.328 -21.312 1 78.56 303 PHE A N 1
ATOM 2319 C CA . PHE A 1 303 ? 1.412 -6.246 -19.859 1 78.56 303 PHE A CA 1
ATOM 2320 C C . PHE A 1 303 ? 0.463 -7.266 -19.25 1 78.56 303 PHE A C 1
ATOM 2322 O O . PHE A 1 303 ? -0.688 -7.387 -19.672 1 78.56 303 PHE A O 1
ATOM 2329 N N . GLY A 1 304 ? 0.992 -7.914 -18.281 1 74.94 304 GLY A N 1
ATOM 2330 C CA . GLY A 1 304 ? 0.17 -8.93 -17.656 1 74.94 304 GLY A CA 1
ATOM 2331 C C . GLY A 1 304 ? -0.351 -9.969 -18.625 1 74.94 304 GLY A C 1
ATOM 2332 O O . GLY A 1 304 ? 0.424 -10.586 -19.359 1 74.94 304 GLY A O 1
ATOM 2333 N N . MET A 1 305 ? -1.695 -10.117 -18.672 1 76.75 305 MET A N 1
ATOM 2334 C CA . MET A 1 305 ? -2.305 -11.117 -19.547 1 76.75 305 MET A CA 1
ATOM 2335 C C . MET A 1 305 ? -2.986 -10.461 -20.734 1 76.75 305 MET A C 1
ATOM 2337 O O . MET A 1 305 ? -3.818 -11.086 -21.406 1 76.75 305 MET A O 1
ATOM 2341 N N . GLU A 1 306 ? -2.59 -9.25 -20.984 1 80.69 306 GLU A N 1
ATOM 2342 C CA . GLU A 1 306 ? -3.238 -8.461 -22.016 1 80.69 306 GLU A CA 1
ATOM 2343 C C . GLU A 1 306 ? -3.09 -9.117 -23.391 1 80.69 306 GLU A C 1
ATOM 2345 O O . GLU A 1 306 ? -4.031 -9.125 -24.188 1 80.69 306 GLU A O 1
ATOM 2350 N N . LYS A 1 307 ? -1.906 -9.695 -23.625 1 85.44 307 LYS A N 1
ATOM 2351 C CA . LYS A 1 307 ? -1.632 -10.242 -24.953 1 85.44 307 LYS A CA 1
ATOM 2352 C C . LYS A 1 307 ? -1.628 -11.766 -24.938 1 85.44 307 LYS A C 1
ATOM 2354 O O . LYS A 1 307 ? -1.026 -12.406 -25.797 1 85.44 307 LYS A O 1
ATOM 2359 N N . PHE A 1 308 ? -2.227 -12.312 -23.844 1 91.88 308 PHE A N 1
ATOM 2360 C CA . PHE A 1 308 ? -2.369 -13.766 -23.828 1 91.88 308 PHE A CA 1
ATOM 2361 C C . PHE A 1 308 ? -3.209 -14.234 -25.016 1 91.88 308 PHE A C 1
ATOM 2363 O O . PHE A 1 308 ? -4.254 -13.648 -25.312 1 91.88 308 PHE A O 1
ATOM 2370 N N . PRO A 1 309 ? -2.799 -15.273 -25.734 1 93.44 309 PRO A N 1
ATOM 2371 C CA . PRO A 1 309 ? -3.537 -15.711 -26.922 1 93.44 309 PRO A CA 1
ATOM 2372 C C . PRO A 1 309 ? -4.832 -16.453 -26.578 1 93.44 309 PRO A C 1
ATOM 2374 O O . PRO A 1 309 ? -4.992 -16.922 -25.453 1 93.44 309 PRO A O 1
ATOM 2377 N N . ASN A 1 310 ? -5.711 -16.406 -27.578 1 95.06 310 ASN A N 1
ATOM 2378 C CA . ASN A 1 310 ? -6.93 -17.203 -27.438 1 95.06 310 ASN A CA 1
ATOM 2379 C C . ASN A 1 310 ? -6.875 -18.469 -28.281 1 95.06 310 ASN A C 1
ATOM 2381 O O . ASN A 1 310 ? -5.855 -18.766 -28.906 1 95.06 310 ASN A O 1
ATOM 2385 N N . LEU A 1 311 ? -7.926 -19.25 -28.188 1 96.06 311 LEU A N 1
ATOM 2386 C CA . LEU A 1 311 ? -7.973 -20.547 -28.859 1 96.06 311 LEU A CA 1
ATOM 2387 C C . LEU A 1 311 ? -7.777 -20.391 -30.359 1 96.06 311 LEU A C 1
ATOM 2389 O O . LEU A 1 311 ? -7.121 -21.219 -31 1 96.06 311 LEU A O 1
ATOM 2393 N N . LYS A 1 312 ? -8.367 -19.344 -30.922 1 95.56 312 LYS A N 1
ATOM 2394 C CA . LYS A 1 312 ? -8.227 -19.109 -32.344 1 95.56 312 LYS A CA 1
ATOM 2395 C C . LYS A 1 312 ? -6.77 -18.891 -32.719 1 95.56 312 LYS A C 1
ATOM 2397 O O . LYS A 1 312 ? -6.289 -19.453 -33.719 1 95.56 312 LYS A O 1
ATOM 2402 N N . ASP A 1 313 ? -6.039 -18.062 -31.969 1 96 313 ASP A N 1
ATOM 2403 C CA . ASP A 1 313 ? -4.617 -17.812 -32.188 1 96 313 ASP A CA 1
ATOM 2404 C C . ASP A 1 313 ? -3.824 -19.125 -32.125 1 96 313 ASP A C 1
ATOM 2406 O O . ASP A 1 313 ? -2.945 -19.359 -32.969 1 96 313 ASP A O 1
ATOM 2410 N N . LEU A 1 314 ? -4.176 -19.906 -31.141 1 96.56 314 LEU A N 1
ATOM 2411 C CA . LEU A 1 314 ? -3.455 -21.156 -30.922 1 96.56 314 LEU A CA 1
ATOM 2412 C C . LEU A 1 314 ? -3.682 -22.125 -32.094 1 96.56 314 LEU A C 1
ATOM 2414 O O . LEU A 1 314 ? -2.748 -22.781 -32.531 1 96.56 314 LEU A O 1
ATOM 2418 N N . LYS A 1 315 ? -4.879 -22.234 -32.562 1 95.69 315 LYS A N 1
ATOM 2419 C CA . LYS A 1 315 ? -5.195 -23.109 -33.688 1 95.69 315 LYS A CA 1
ATOM 2420 C C . LYS A 1 315 ? -4.434 -22.703 -34.938 1 95.69 315 LYS A C 1
ATOM 2422 O O . LYS A 1 315 ? -4.008 -23.547 -35.719 1 95.69 315 LYS A O 1
ATOM 2427 N N . GLU A 1 316 ? -4.25 -21.406 -35.094 1 95.06 316 GLU A N 1
ATOM 2428 C CA . GLU A 1 316 ? -3.477 -20.906 -36.219 1 95.06 316 GLU A CA 1
ATOM 2429 C C . GLU A 1 316 ? -2.004 -21.281 -36.094 1 95.06 316 GLU A C 1
ATOM 2431 O O . GLU A 1 316 ? -1.334 -21.531 -37.125 1 95.06 316 GLU A O 1
ATOM 2436 N N . PHE A 1 317 ? -1.523 -21.344 -34.938 1 94.06 317 PHE A N 1
ATOM 2437 C CA . PHE A 1 317 ? -0.137 -21.719 -34.656 1 94.06 317 PHE A CA 1
ATOM 2438 C C . PHE A 1 317 ? 0.085 -23.203 -34.906 1 94.06 317 PHE A C 1
ATOM 2440 O O . PHE A 1 317 ? 1.087 -23.594 -35.531 1 94.06 317 PHE A O 1
ATOM 2447 N N . ILE A 1 318 ? -0.861 -24.062 -34.469 1 92.88 318 ILE A N 1
ATOM 2448 C CA . ILE A 1 318 ? -0.723 -25.516 -34.531 1 92.88 318 ILE A CA 1
ATOM 2449 C C . ILE A 1 318 ? -0.905 -25.969 -36 1 92.88 318 ILE A C 1
ATOM 2451 O O . ILE A 1 318 ? -0.251 -26.906 -36.438 1 92.88 318 ILE A O 1
ATOM 2455 N N . ASN A 1 319 ? -1.862 -25.328 -36.719 1 85.56 319 ASN A N 1
ATOM 2456 C CA . ASN A 1 319 ? -2.141 -25.719 -38.094 1 85.56 319 ASN A CA 1
ATOM 2457 C C . ASN A 1 319 ? -1.126 -25.125 -39.062 1 85.56 319 ASN A C 1
ATOM 2459 O O . ASN A 1 319 ? -0.901 -25.672 -40.156 1 85.56 319 ASN A O 1
ATOM 2463 N N . MET B 1 1 ? -32.031 15.625 0.986 1 21.23 1 MET B N 1
ATOM 2464 C CA . MET B 1 1 ? -30.609 15.953 0.8 1 21.23 1 MET B CA 1
ATOM 2465 C C . MET B 1 1 ? -30.328 17.406 1.173 1 21.23 1 MET B C 1
ATOM 2467 O O . MET B 1 1 ? -30.797 18.328 0.492 1 21.23 1 MET B O 1
ATOM 2471 N N . GLU B 1 2 ? -30.188 17.828 2.381 1 30.05 2 GLU B N 1
ATOM 2472 C CA . GLU B 1 2 ? -30.281 19.125 3.025 1 30.05 2 GLU B CA 1
ATOM 2473 C C . GLU B 1 2 ? -29.188 20.078 2.529 1 30.05 2 GLU B C 1
ATOM 2475 O O . GLU B 1 2 ? -28.094 19.641 2.178 1 30.05 2 GLU B O 1
ATOM 2480 N N . PHE B 1 3 ? -29.453 21.188 1.865 1 34.53 3 PHE B N 1
ATOM 2481 C CA . PHE B 1 3 ? -28.766 22.422 1.479 1 34.53 3 PHE B CA 1
ATOM 2482 C C . PHE B 1 3 ? -27.719 22.812 2.514 1 34.53 3 PHE B C 1
ATOM 2484 O O . PHE B 1 3 ? -28.062 23.234 3.623 1 34.53 3 PHE B O 1
ATOM 2491 N N . LEU B 1 4 ? -26.812 22.094 2.834 1 40.16 4 LEU B N 1
ATOM 2492 C CA . LEU B 1 4 ? -25.781 22.438 3.805 1 40.16 4 LEU B CA 1
ATOM 2493 C C . LEU B 1 4 ? -25.297 23.875 3.621 1 40.16 4 LEU B C 1
ATOM 2495 O O . LEU B 1 4 ? -24.797 24.234 2.553 1 40.16 4 LEU B O 1
ATOM 2499 N N . ASP B 1 5 ? -25.75 24.938 4.301 1 40.88 5 ASP B N 1
ATOM 2500 C CA . ASP B 1 5 ? -25.969 26.375 4.465 1 40.88 5 ASP B CA 1
ATOM 2501 C C . ASP B 1 5 ? -24.641 27.141 4.406 1 40.88 5 ASP B C 1
ATOM 2503 O O . ASP B 1 5 ? -23.688 26.781 5.105 1 40.88 5 ASP B O 1
ATOM 2507 N N . SER B 1 6 ? -24.219 27.719 3.256 1 47.56 6 SER B N 1
ATOM 2508 C CA . SER B 1 6 ? -23.234 28.766 2.979 1 47.56 6 SER B CA 1
ATOM 2509 C C . SER B 1 6 ? -22.984 29.625 4.215 1 47.56 6 SER B C 1
ATOM 2511 O O . SER B 1 6 ? -22.016 30.391 4.258 1 47.56 6 SER B O 1
ATOM 2513 N N . ASP B 1 7 ? -23.906 29.609 5.121 1 57.91 7 ASP B N 1
ATOM 2514 C CA . ASP B 1 7 ? -23.844 30.547 6.242 1 57.91 7 ASP B CA 1
ATOM 2515 C C . ASP B 1 7 ? -23.125 29.938 7.438 1 57.91 7 ASP B C 1
ATOM 2517 O O . ASP B 1 7 ? -23.344 30.344 8.578 1 57.91 7 ASP B O 1
ATOM 2521 N N . ILE B 1 8 ? -22.297 28.906 7.172 1 69.69 8 ILE B N 1
ATOM 2522 C CA . ILE B 1 8 ? -21.641 28.328 8.328 1 69.69 8 ILE B CA 1
ATOM 2523 C C . ILE B 1 8 ? -20.453 29.203 8.75 1 69.69 8 ILE B C 1
ATOM 2525 O O . ILE B 1 8 ? -19.594 29.516 7.938 1 69.69 8 ILE B O 1
ATOM 2529 N N . ASN B 1 9 ? -20.641 29.797 9.883 1 81.81 9 ASN B N 1
ATOM 2530 C CA . ASN B 1 9 ? -19.562 30.609 10.453 1 81.81 9 ASN B CA 1
ATOM 2531 C C . ASN B 1 9 ? -18.547 29.75 11.188 1 81.81 9 ASN B C 1
ATOM 2533 O O . ASN B 1 9 ? -18.844 29.141 12.211 1 81.81 9 ASN B O 1
ATOM 2537 N N . VAL B 1 10 ? -17.344 29.547 10.477 1 93.19 10 VAL B N 1
ATOM 2538 C CA . VAL B 1 10 ? -16.281 28.766 11.109 1 93.19 10 VAL B CA 1
ATOM 2539 C C . VAL B 1 10 ? -15.172 29.703 11.602 1 93.19 10 VAL B C 1
ATOM 2541 O O . VAL B 1 10 ? -14.836 30.688 10.93 1 93.19 10 VAL B O 1
ATOM 2544 N N . ASP B 1 11 ? -14.688 29.406 12.766 1 96.19 11 ASP B N 1
ATOM 2545 C CA . ASP B 1 11 ? -13.648 30.219 13.375 1 96.19 11 ASP B CA 1
ATOM 2546 C C . ASP B 1 11 ? -12.273 29.875 12.805 1 96.19 11 ASP B C 1
ATOM 2548 O O . ASP B 1 11 ? -11.438 30.766 12.602 1 96.19 11 ASP B O 1
ATOM 2552 N N . VAL B 1 12 ? -12.07 28.625 12.609 1 98.38 12 VAL B N 1
ATOM 2553 C CA . VAL B 1 12 ? -10.758 28.172 12.164 1 98.38 12 VAL B CA 1
ATOM 2554 C C . VAL B 1 12 ? -10.906 27.281 10.922 1 98.38 12 VAL B C 1
ATOM 2556 O O . VAL B 1 12 ? -11.719 26.359 10.906 1 98.38 12 VAL B O 1
ATOM 2559 N N . ILE B 1 13 ? -10.18 27.547 9.867 1 98.38 13 ILE B N 1
ATOM 2560 C CA . ILE B 1 13 ? -10.141 26.734 8.656 1 98.38 13 ILE B CA 1
ATOM 2561 C C . ILE B 1 13 ? -8.719 26.234 8.414 1 98.38 13 ILE B C 1
ATOM 2563 O O . ILE B 1 13 ? -7.77 27.016 8.383 1 98.38 13 ILE B O 1
ATOM 2567 N N . GLY B 1 14 ? -8.555 24.906 8.406 1 98.69 14 GLY B N 1
ATOM 2568 C CA . GLY B 1 14 ? -7.277 24.344 8 1 98.69 14 GLY B CA 1
ATOM 2569 C C . GLY B 1 14 ? -7.117 24.234 6.5 1 98.69 14 GLY B C 1
ATOM 2570 O O . GLY B 1 14 ? -8.094 24 5.777 1 98.69 14 GLY B O 1
ATOM 2571 N N . PHE B 1 15 ? -5.969 24.422 6.012 1 98.75 15 PHE B N 1
ATOM 2572 C CA . PHE B 1 15 ? -5.609 24.172 4.621 1 98.75 15 PHE B CA 1
ATOM 2573 C C . PHE B 1 15 ? -4.344 23.328 4.527 1 98.75 15 PHE B C 1
ATOM 2575 O O . PHE B 1 15 ? -3.242 23.828 4.777 1 98.75 15 PHE B O 1
ATOM 2582 N N . GLY B 1 16 ? -4.52 22.062 4.188 1 98.25 16 GLY B N 1
ATOM 2583 C CA . GLY B 1 16 ? -3.408 21.125 4.141 1 98.25 16 GLY B CA 1
ATOM 2584 C C . GLY B 1 16 ? -3.785 19.781 3.547 1 98.25 16 GLY B C 1
ATOM 2585 O O . GLY B 1 16 ? -4.945 19.547 3.203 1 98.25 16 GLY B O 1
ATOM 2586 N N . ALA B 1 17 ? -2.779 18.953 3.438 1 97.56 17 ALA B N 1
ATOM 2587 C CA . ALA B 1 17 ? -2.959 17.641 2.801 1 97.56 17 ALA B CA 1
ATOM 2588 C C . ALA B 1 17 ? -3.842 16.734 3.65 1 97.56 17 ALA B C 1
ATOM 2590 O O . ALA B 1 17 ? -3.744 16.734 4.879 1 97.56 17 ALA B O 1
ATOM 2591 N N . LEU B 1 18 ? -4.734 16.047 2.98 1 97.88 18 LEU B N 1
ATOM 2592 C CA . LEU B 1 18 ? -5.543 14.984 3.564 1 97.88 18 LEU B CA 1
ATOM 2593 C C . LEU B 1 18 ? -5.043 13.617 3.117 1 97.88 18 LEU B C 1
ATOM 2595 O O . LEU B 1 18 ? -4.984 13.328 1.919 1 97.88 18 LEU B O 1
ATOM 2599 N N . ASN B 1 19 ? -4.695 12.805 4.086 1 96.31 19 ASN B N 1
ATOM 2600 C CA . ASN B 1 19 ? -4.145 11.5 3.727 1 96.31 19 ASN B CA 1
ATOM 2601 C C . ASN B 1 19 ? -4.641 10.406 4.668 1 96.31 19 ASN B C 1
ATOM 2603 O O . ASN B 1 19 ? -4.996 10.68 5.812 1 96.31 19 ASN B O 1
ATOM 2607 N N . VAL B 1 20 ? -4.68 9.18 4.148 1 96.38 20 VAL B N 1
ATOM 2608 C CA . VAL B 1 20 ? -4.82 8 5.004 1 96.38 20 VAL B CA 1
ATOM 2609 C C . VAL B 1 20 ? -3.449 7.379 5.254 1 96.38 20 VAL B C 1
ATOM 2611 O O . VAL B 1 20 ? -2.738 7.035 4.305 1 96.38 20 VAL B O 1
ATOM 2614 N N . ASP B 1 21 ? -3.141 7.32 6.523 1 93.31 21 ASP B N 1
ATOM 2615 C CA . ASP B 1 21 ? -1.92 6.617 6.91 1 93.31 21 ASP B CA 1
ATOM 2616 C C . ASP B 1 21 ? -2.16 5.113 7.004 1 93.31 21 ASP B C 1
ATOM 2618 O O . ASP B 1 21 ? -2.928 4.652 7.848 1 93.31 21 ASP B O 1
ATOM 2622 N N . LYS B 1 22 ? -1.5 4.379 6.117 1 94.5 22 LYS B N 1
ATOM 2623 C CA . LYS B 1 22 ? -1.573 2.92 6.141 1 94.5 22 LYS B CA 1
ATOM 2624 C C . LYS B 1 22 ? -0.3 2.314 6.723 1 94.5 22 LYS B C 1
ATOM 2626 O O . LYS B 1 22 ? 0.679 2.104 6.004 1 94.5 22 LYS B O 1
ATOM 2631 N N . LEU B 1 23 ? -0.411 1.952 7.973 1 91.31 23 LEU B N 1
ATOM 2632 C CA . LEU B 1 23 ? 0.758 1.432 8.672 1 91.31 23 LEU B CA 1
ATOM 2633 C C . LEU B 1 23 ? 0.779 -0.093 8.641 1 91.31 23 LEU B C 1
ATOM 2635 O O . LEU B 1 23 ? -0.179 -0.741 9.062 1 91.31 23 LEU B O 1
ATOM 2639 N N . HIS B 1 24 ? 1.875 -0.648 8.094 1 94.56 24 HIS B N 1
ATOM 2640 C CA . HIS B 1 24 ? 2.068 -2.092 8 1 94.56 24 HIS B CA 1
ATOM 2641 C C . HIS B 1 24 ? 3.152 -2.562 8.961 1 94.56 24 HIS B C 1
ATOM 2643 O O . HIS B 1 24 ? 4.27 -2.041 8.953 1 94.56 24 HIS B O 1
ATOM 2649 N N . THR B 1 25 ? 2.768 -3.504 9.828 1 93.75 25 THR B N 1
ATOM 2650 C CA . THR B 1 25 ? 3.807 -4.211 10.562 1 93.75 25 THR B CA 1
ATOM 2651 C C . THR B 1 25 ? 4.398 -5.336 9.727 1 93.75 25 THR B C 1
ATOM 2653 O O . THR B 1 25 ? 3.662 -6.148 9.156 1 93.75 25 THR B O 1
ATOM 2656 N N . VAL B 1 26 ? 5.719 -5.387 9.57 1 94.88 26 VAL B N 1
ATOM 2657 C CA . VAL B 1 26 ? 6.355 -6.328 8.656 1 94.88 26 VAL B CA 1
ATOM 2658 C C . VAL B 1 26 ? 7.469 -7.082 9.383 1 94.88 26 VAL B C 1
ATOM 2660 O O . VAL B 1 26 ? 7.887 -6.684 10.469 1 94.88 26 VAL B O 1
ATOM 2663 N N . GLU B 1 27 ? 7.887 -8.219 8.789 1 90.94 27 GLU B N 1
ATOM 2664 C CA . GLU B 1 27 ? 8.992 -8.984 9.344 1 90.94 27 GLU B CA 1
ATOM 2665 C C . GLU B 1 27 ? 10.297 -8.188 9.305 1 90.94 27 GLU B C 1
ATOM 2667 O O . GLU B 1 27 ? 11.023 -8.133 10.297 1 90.94 27 GLU B O 1
ATOM 2672 N N . ASN B 1 28 ? 10.641 -7.605 8.273 1 91 28 ASN B N 1
ATOM 2673 C CA . ASN B 1 28 ? 11.781 -6.734 8.039 1 91 28 ASN B CA 1
ATOM 2674 C C . ASN B 1 28 ? 11.484 -5.699 6.957 1 91 28 ASN B C 1
ATOM 2676 O O . ASN B 1 28 ? 10.609 -5.902 6.117 1 91 28 ASN B O 1
ATOM 2680 N N . ILE B 1 29 ? 12.172 -4.598 7.055 1 92.62 29 ILE B N 1
ATOM 2681 C CA . ILE B 1 29 ? 12.055 -3.617 5.98 1 92.62 29 ILE B CA 1
ATOM 2682 C C . ILE B 1 29 ? 12.703 -4.168 4.707 1 92.62 29 ILE B C 1
ATOM 2684 O O . ILE B 1 29 ? 13.867 -4.562 4.719 1 92.62 29 ILE B O 1
ATOM 2688 N N . ALA B 1 30 ? 11.906 -4.246 3.652 1 91.31 30 ALA B N 1
ATOM 2689 C CA . ALA B 1 30 ? 12.422 -4.758 2.385 1 91.31 30 ALA B CA 1
ATOM 2690 C C . ALA B 1 30 ? 13.219 -3.686 1.646 1 91.31 30 ALA B C 1
ATOM 2692 O O . ALA B 1 30 ? 12.688 -2.629 1.3 1 91.31 30 ALA B O 1
ATOM 2693 N N . CYS B 1 31 ? 14.484 -3.893 1.486 1 88.81 31 CYS B N 1
ATOM 2694 C CA . CYS B 1 31 ? 15.336 -2.996 0.718 1 88.81 31 CYS B CA 1
ATOM 2695 C C . CYS B 1 31 ? 15.5 -3.492 -0.714 1 88.81 31 CYS B C 1
ATOM 2697 O O . CYS B 1 31 ? 14.664 -4.25 -1.212 1 88.81 31 CYS B O 1
ATOM 2699 N N . ASN B 1 32 ? 16.469 -3.051 -1.508 1 84.5 32 ASN B N 1
ATOM 2700 C CA . ASN B 1 32 ? 16.641 -3.404 -2.912 1 84.5 32 ASN B CA 1
ATOM 2701 C C . ASN B 1 32 ? 16.656 -4.918 -3.109 1 84.5 32 ASN B C 1
ATOM 2703 O O . ASN B 1 32 ? 17.453 -5.621 -2.488 1 84.5 32 ASN B O 1
ATOM 2707 N N . ASP B 1 33 ? 15.75 -5.418 -3.99 1 80.25 33 ASP B N 1
ATOM 2708 C CA . ASP B 1 33 ? 15.633 -6.809 -4.418 1 80.25 33 ASP B CA 1
ATOM 2709 C C . ASP B 1 33 ? 15.289 -7.719 -3.244 1 80.25 33 ASP B C 1
ATOM 2711 O O . ASP B 1 33 ? 15.766 -8.852 -3.168 1 80.25 33 ASP B O 1
ATOM 2715 N N . GLU B 1 34 ? 14.586 -7.168 -2.24 1 85.88 34 GLU B N 1
ATOM 2716 C CA . GLU B 1 34 ? 14.172 -7.965 -1.089 1 85.88 34 GLU B CA 1
ATOM 2717 C C . GLU B 1 34 ? 12.656 -8.078 -1.019 1 85.88 34 GLU B C 1
ATOM 2719 O O . GLU B 1 34 ? 11.938 -7.363 -1.717 1 85.88 34 GLU B O 1
ATOM 2724 N N . GLU B 1 35 ? 12.273 -9.062 -0.288 1 86.44 35 GLU B N 1
ATOM 2725 C CA . GLU B 1 35 ? 10.859 -9.305 -0.017 1 86.44 35 GLU B CA 1
ATOM 2726 C C . GLU B 1 35 ? 10.594 -9.422 1.481 1 86.44 35 GLU B C 1
ATOM 2728 O O . GLU B 1 35 ? 11.484 -9.812 2.244 1 86.44 35 GLU B O 1
ATOM 2733 N N . SER B 1 36 ? 9.469 -8.953 1.916 1 91.62 36 SER B N 1
ATOM 2734 C CA . SER B 1 36 ? 9.031 -9.062 3.305 1 91.62 36 SER B CA 1
ATOM 2735 C C . SER B 1 36 ? 7.547 -9.406 3.395 1 91.62 36 SER B C 1
ATOM 2737 O O . SER B 1 36 ? 6.824 -9.32 2.398 1 91.62 36 SER B O 1
ATOM 2739 N N . PHE B 1 37 ? 7.145 -9.828 4.535 1 90.62 37 PHE B N 1
ATOM 2740 C CA . PHE B 1 37 ? 5.762 -10.258 4.723 1 90.62 37 PHE B CA 1
ATOM 2741 C C . PHE B 1 37 ? 5.043 -9.344 5.707 1 90.62 37 PHE B C 1
ATOM 2743 O O . PHE B 1 37 ? 5.594 -8.992 6.754 1 90.62 37 PHE B O 1
ATOM 2750 N N . ILE B 1 38 ? 3.869 -8.977 5.344 1 93.62 38 ILE B N 1
ATOM 2751 C CA . ILE B 1 38 ? 3.055 -8.094 6.172 1 93.62 38 ILE B CA 1
ATOM 2752 C C . ILE B 1 38 ? 2.307 -8.914 7.219 1 93.62 38 ILE B C 1
ATOM 2754 O O . ILE B 1 38 ? 1.673 -9.922 6.891 1 93.62 38 ILE B O 1
ATOM 2758 N N . LYS B 1 39 ? 2.336 -8.492 8.453 1 90.25 39 LYS B N 1
ATOM 2759 C CA . LYS B 1 39 ? 1.692 -9.188 9.562 1 90.25 39 LYS B CA 1
ATOM 2760 C C . LYS B 1 39 ? 0.359 -8.539 9.922 1 90.25 39 LYS B C 1
ATOM 2762 O O . LYS B 1 39 ? -0.566 -9.211 10.375 1 90.25 39 LYS B O 1
ATOM 2767 N N . SER B 1 40 ? 0.376 -7.254 9.75 1 91.31 40 SER B N 1
ATOM 2768 C CA . SER B 1 40 ? -0.847 -6.516 10.039 1 91.31 40 SER B CA 1
ATOM 2769 C C . SER B 1 40 ? -0.857 -5.16 9.344 1 91.31 40 SER B C 1
ATOM 2771 O O . SER B 1 40 ? 0.182 -4.691 8.875 1 91.31 40 SER B O 1
ATOM 2773 N N . GLN B 1 41 ? -2.062 -4.613 9.234 1 92 41 GLN B N 1
ATOM 2774 C CA . GLN B 1 41 ? -2.26 -3.293 8.648 1 92 41 GLN B CA 1
ATOM 2775 C C . GLN B 1 41 ? -3.277 -2.482 9.445 1 92 41 GLN B C 1
ATOM 2777 O O . GLN B 1 41 ? -4.297 -3.02 9.883 1 92 41 GLN B O 1
ATOM 2782 N N . LYS B 1 42 ? -2.932 -1.193 9.688 1 88.75 42 LYS B N 1
ATOM 2783 C CA . LYS B 1 42 ? -3.854 -0.253 10.32 1 88.75 42 LYS B CA 1
ATOM 2784 C C . LYS B 1 42 ? -3.98 1.027 9.5 1 88.75 42 LYS B C 1
ATOM 2786 O O . LYS B 1 42 ? -2.975 1.635 9.125 1 88.75 42 LYS B O 1
ATOM 2791 N N . ASP B 1 43 ? -5.211 1.356 9.156 1 91.94 43 ASP B N 1
ATOM 2792 C CA . ASP B 1 43 ? -5.488 2.57 8.391 1 91.94 43 ASP B CA 1
ATOM 2793 C C . ASP B 1 43 ? -5.992 3.688 9.305 1 91.94 43 ASP B C 1
ATOM 2795 O O . ASP B 1 43 ? -6.941 3.494 10.062 1 91.94 43 ASP B O 1
ATOM 2799 N N . THR B 1 44 ? -5.398 4.832 9.242 1 90.62 44 THR B N 1
ATOM 2800 C CA . THR B 1 44 ? -5.797 5.984 10.047 1 90.62 44 THR B CA 1
ATOM 2801 C C . THR B 1 44 ? -5.895 7.234 9.18 1 90.62 44 THR B C 1
ATOM 2803 O O . THR B 1 44 ? -4.926 7.625 8.523 1 90.62 44 THR B O 1
ATOM 2806 N N . PRO B 1 45 ? -7.121 7.785 9.125 1 93.5 45 PRO B N 1
ATOM 2807 C CA . PRO B 1 45 ? -7.199 9.07 8.43 1 93.5 45 PRO B CA 1
ATOM 2808 C C . PRO B 1 45 ? -6.414 10.172 9.133 1 93.5 45 PRO B C 1
ATOM 2810 O O . PRO B 1 45 ? -6.383 10.219 10.367 1 93.5 45 PRO B O 1
ATOM 2813 N N . GLY B 1 46 ? -5.75 11 8.281 1 90.12 46 GLY B N 1
ATOM 2814 C CA . GLY B 1 46 ? -4.945 12.031 8.922 1 90.12 46 GLY B CA 1
ATOM 2815 C C . GLY B 1 46 ? -4.652 13.203 8.016 1 90.12 46 GLY B C 1
ATOM 2816 O O . GLY B 1 46 ? -5.441 13.516 7.117 1 90.12 46 GLY B O 1
ATOM 2817 N N . GLY B 1 47 ? -3.51 13.836 8.336 1 93.38 47 GLY B N 1
ATOM 2818 C CA . GLY B 1 47 ? -3.1 15.141 7.844 1 93.38 47 GLY B CA 1
ATOM 2819 C C . GLY B 1 47 ? -2.928 16.172 8.953 1 93.38 47 GLY B C 1
ATOM 2820 O O . GLY B 1 47 ? -3.785 16.297 9.828 1 93.38 47 GLY B O 1
ATOM 2821 N N . SER B 1 48 ? -1.871 16.828 8.781 1 95.31 48 SER B N 1
ATOM 2822 C CA . SER B 1 48 ? -1.534 17.719 9.883 1 95.31 48 SER B CA 1
ATOM 2823 C C . SER B 1 48 ? -2.617 18.766 10.102 1 95.31 48 SER B C 1
ATOM 2825 O O . SER B 1 48 ? -3.074 18.969 11.227 1 95.31 48 SER B O 1
ATOM 2827 N N . ALA B 1 49 ? -3.061 19.453 9.094 1 97.94 49 ALA B N 1
ATOM 2828 C CA . ALA B 1 49 ? -4.113 20.469 9.211 1 97.94 49 ALA B CA 1
ATOM 2829 C C . ALA B 1 49 ? -5.418 19.828 9.695 1 97.94 49 ALA B C 1
ATOM 2831 O O . ALA B 1 49 ? -6.121 20.406 10.531 1 97.94 49 ALA B O 1
ATOM 2832 N N . ALA B 1 50 ? -5.703 18.703 9.148 1 96.94 50 ALA B N 1
ATOM 2833 C CA . ALA B 1 50 ? -6.914 18 9.547 1 96.94 50 ALA B CA 1
ATOM 2834 C C . ALA B 1 50 ? -6.883 17.641 11.031 1 96.94 50 ALA B C 1
ATOM 2836 O O . ALA B 1 50 ? -7.859 17.859 11.75 1 96.94 50 ALA B O 1
ATOM 2837 N N . ASN B 1 51 ? -5.777 17.094 11.453 1 96.06 51 ASN B N 1
ATOM 2838 C CA . ASN B 1 51 ? -5.637 16.75 12.867 1 96.06 51 ASN B CA 1
ATOM 2839 C C . ASN B 1 51 ? -5.824 17.984 13.758 1 96.06 51 ASN B C 1
ATOM 2841 O O . ASN B 1 51 ? -6.484 17.906 14.789 1 96.06 51 ASN B O 1
ATOM 2845 N N . THR B 1 52 ? -5.238 19.062 13.328 1 98.12 52 THR B N 1
ATOM 2846 C CA . THR B 1 52 ? -5.312 20.297 14.109 1 98.12 52 THR B CA 1
ATOM 2847 C C . THR B 1 52 ? -6.754 20.781 14.203 1 98.12 52 THR B C 1
ATOM 2849 O O . THR B 1 52 ? -7.238 21.109 15.289 1 98.12 52 THR B O 1
ATOM 2852 N N . VAL B 1 53 ? -7.496 20.828 13.094 1 97.88 53 VAL B N 1
ATOM 2853 C CA . VAL B 1 53 ? -8.852 21.375 13.125 1 97.88 53 VAL B CA 1
ATOM 2854 C C . VAL B 1 53 ? -9.789 20.391 13.812 1 97.88 53 VAL B C 1
ATOM 2856 O O . VAL B 1 53 ? -10.758 20.797 14.461 1 97.88 53 VAL B O 1
ATOM 2859 N N . ILE B 1 54 ? -9.547 19.125 13.719 1 97.06 54 ILE B N 1
ATOM 2860 C CA . ILE B 1 54 ? -10.312 18.125 14.461 1 97.06 54 ILE B CA 1
ATOM 2861 C C . ILE B 1 54 ? -10.141 18.359 15.961 1 97.06 54 ILE B C 1
ATOM 2863 O O . ILE B 1 54 ? -11.117 18.359 16.719 1 97.06 54 ILE B O 1
ATOM 2867 N N . GLY B 1 55 ? -8.875 18.547 16.344 1 97.31 55 GLY B N 1
ATOM 2868 C CA . GLY B 1 55 ? -8.625 18.875 17.734 1 97.31 55 GLY B CA 1
ATOM 2869 C C . GLY B 1 55 ? -9.367 20.109 18.203 1 97.31 55 GLY B C 1
ATOM 2870 O O . GLY B 1 55 ? -9.977 20.109 19.281 1 97.31 55 GLY B O 1
ATOM 2871 N N . LEU B 1 56 ? -9.359 21.141 17.453 1 98.25 56 LEU B N 1
ATOM 2872 C CA . LEU B 1 56 ? -10.055 22.375 17.781 1 98.25 56 LEU B CA 1
ATOM 2873 C C . LEU B 1 56 ? -11.562 22.156 17.875 1 98.25 56 LEU B C 1
ATOM 2875 O O . LEU B 1 56 ? -12.227 22.703 18.75 1 98.25 56 LEU B O 1
ATOM 2879 N N . ALA B 1 57 ? -12.062 21.375 16.938 1 97.62 57 ALA B N 1
ATOM 2880 C CA . ALA B 1 57 ? -13.484 21.047 16.969 1 97.62 57 ALA B CA 1
ATOM 2881 C C . ALA B 1 57 ? -13.852 20.328 18.266 1 97.62 57 ALA B C 1
ATOM 2883 O O . ALA B 1 57 ? -14.875 20.625 18.875 1 97.62 57 ALA B O 1
ATOM 2884 N N . ARG B 1 58 ? -13.039 19.406 18.672 1 97 58 ARG B N 1
ATOM 2885 C CA . ARG B 1 58 ? -13.281 18.656 19.891 1 97 58 ARG B CA 1
ATOM 2886 C C . ARG B 1 58 ? -13.258 19.578 21.109 1 97 58 ARG B C 1
ATOM 2888 O O . ARG B 1 58 ? -13.906 19.297 22.125 1 97 58 ARG B O 1
ATOM 2895 N N . LEU B 1 59 ? -12.531 20.656 20.969 1 97.5 59 LEU B N 1
ATOM 2896 C CA . LEU B 1 59 ? -12.453 21.641 22.047 1 97.5 59 LEU B CA 1
ATOM 2897 C C . LEU B 1 59 ? -13.578 22.672 21.922 1 97.5 59 LEU B C 1
ATOM 2899 O O . LEU B 1 59 ? -13.562 23.688 22.625 1 97.5 59 LEU B O 1
ATOM 2903 N N . GLY B 1 60 ? -14.5 22.469 20.969 1 96.06 60 GLY B N 1
ATOM 2904 C CA . GLY B 1 60 ? -15.711 23.266 20.906 1 96.06 60 GLY B CA 1
ATOM 2905 C C . GLY B 1 60 ? -15.641 24.391 19.875 1 96.06 60 GLY B C 1
ATOM 2906 O O . GLY B 1 60 ? -16.547 25.219 19.781 1 96.06 60 GLY B O 1
ATOM 2907 N N . CYS B 1 61 ? -14.625 24.5 19.094 1 96.81 61 CYS B N 1
ATOM 2908 C CA . CYS B 1 61 ? -14.477 25.531 18.078 1 96.81 61 CYS B CA 1
ATOM 2909 C C . CYS B 1 61 ? -15.094 25.094 16.75 1 96.81 61 CYS B C 1
ATOM 2911 O O . CYS B 1 61 ? -14.883 23.969 16.312 1 96.81 61 CYS B O 1
ATOM 2913 N N . PRO B 1 62 ? -15.891 25.922 16.141 1 97.19 62 PRO B N 1
ATOM 2914 C CA . PRO B 1 62 ? -16.344 25.578 14.789 1 97.19 62 PRO B CA 1
ATOM 2915 C C . PRO B 1 62 ? -15.203 25.609 13.766 1 97.19 62 PRO B C 1
ATOM 2917 O O . PRO B 1 62 ? -14.516 26.625 13.633 1 97.19 62 PRO B O 1
ATOM 2920 N N . THR B 1 63 ? -14.992 24.516 13.125 1 98.12 63 THR B N 1
ATOM 2921 C CA . THR B 1 63 ? -13.852 24.406 12.219 1 98.12 63 THR B CA 1
ATOM 2922 C C . THR B 1 63 ? -14.273 23.828 10.875 1 98.12 63 THR B C 1
ATOM 2924 O O . THR B 1 63 ? -15.352 23.25 10.758 1 98.12 63 THR B O 1
ATOM 2927 N N . SER B 1 64 ? -13.453 24.047 9.875 1 98.12 64 SER B N 1
ATOM 2928 C CA . SER B 1 64 ? -13.547 23.453 8.547 1 98.12 64 SER B CA 1
ATOM 2929 C C . SER B 1 64 ? -12.172 23.219 7.949 1 98.12 64 SER B C 1
ATOM 2931 O O . SER B 1 64 ? -11.148 23.5 8.586 1 98.12 64 SER B O 1
ATOM 2933 N N . ILE B 1 65 ? -12.125 22.625 6.773 1 98.25 65 ILE B N 1
ATOM 2934 C CA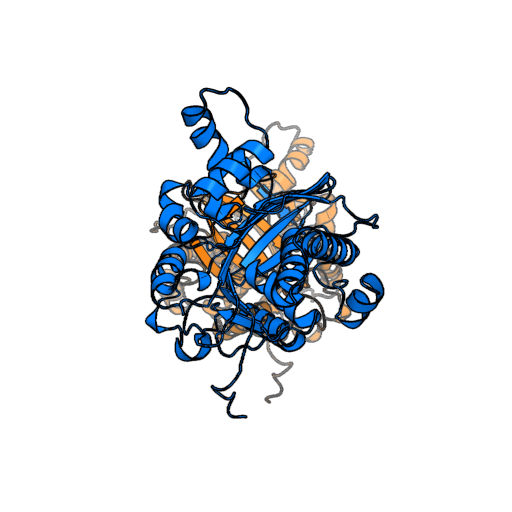 . ILE B 1 65 ? -10.828 22.281 6.203 1 98.25 65 ILE B CA 1
ATOM 2935 C C . ILE B 1 65 ? -10.883 22.406 4.68 1 98.25 65 ILE B C 1
ATOM 2937 O O . ILE B 1 65 ? -11.859 21.984 4.055 1 98.25 65 ILE B O 1
ATOM 2941 N N . ILE B 1 66 ? -9.961 23.141 4.152 1 98.25 66 ILE B N 1
ATOM 2942 C CA . ILE B 1 66 ? -9.711 23.094 2.717 1 98.25 66 ILE B CA 1
ATOM 2943 C C . ILE B 1 66 ? -8.766 21.953 2.395 1 98.25 66 ILE B C 1
ATOM 2945 O O . ILE B 1 66 ? -7.598 21.953 2.795 1 98.25 66 ILE B O 1
ATOM 2949 N N . GLY B 1 67 ? -9.148 20.953 1.798 1 98.12 67 GLY B N 1
ATOM 2950 C CA . GLY B 1 67 ? -8.453 19.766 1.342 1 98.12 67 GLY B CA 1
ATOM 2951 C C . GLY B 1 67 ? -9.18 19.047 0.224 1 98.12 67 GLY B C 1
ATOM 2952 O O . GLY B 1 67 ? -10.32 19.375 -0.097 1 98.12 67 GLY B O 1
ATOM 2953 N N . LYS B 1 68 ? -8.523 18.141 -0.437 1 98.31 68 LYS B N 1
ATOM 2954 C CA . LYS B 1 68 ? -9.086 17.469 -1.604 1 98.31 68 LYS B CA 1
ATOM 2955 C C . LYS B 1 68 ? -9.016 15.953 -1.451 1 98.31 68 LYS B C 1
ATOM 2957 O O . LYS B 1 68 ? -8.008 15.414 -0.995 1 98.31 68 LYS B O 1
ATOM 2962 N N . ILE B 1 69 ? -10.109 15.289 -1.696 1 98.19 69 ILE B N 1
ATOM 2963 C CA . ILE B 1 69 ? -10.172 13.836 -1.676 1 98.19 69 ILE B CA 1
ATOM 2964 C C . ILE B 1 69 ? -10.773 13.328 -2.986 1 98.19 69 ILE B C 1
ATOM 2966 O O . ILE B 1 69 ? -11.359 14.102 -3.748 1 98.19 69 ILE B O 1
ATOM 2970 N N . ALA B 1 70 ? -10.531 12.078 -3.293 1 97.56 70 ALA B N 1
ATOM 2971 C CA . ALA B 1 70 ? -11.125 11.422 -4.461 1 97.56 70 ALA B CA 1
ATOM 2972 C C . ALA B 1 70 ? -12.312 10.547 -4.059 1 97.56 70 ALA B C 1
ATOM 2974 O O . ALA B 1 70 ? -12.656 10.469 -2.877 1 97.56 70 ALA B O 1
ATOM 2975 N N . GLU B 1 71 ? -13.023 10.055 -5.062 1 94.19 71 GLU B N 1
ATOM 2976 C CA . GLU B 1 71 ? -14.109 9.109 -4.828 1 94.19 71 GLU B CA 1
ATOM 2977 C C . GLU B 1 71 ? -13.586 7.691 -4.645 1 94.19 71 GLU B C 1
ATOM 2979 O O . GLU B 1 71 ? -13.727 6.852 -5.539 1 94.19 71 GLU B O 1
ATOM 2984 N N . ASP B 1 72 ? -13.07 7.43 -3.525 1 91.81 72 ASP B N 1
ATOM 2985 C CA . ASP B 1 72 ? -12.523 6.121 -3.186 1 91.81 72 ASP B CA 1
ATOM 2986 C C . ASP B 1 72 ? -12.664 5.836 -1.693 1 91.81 72 ASP B C 1
ATOM 2988 O O . ASP B 1 72 ? -13.18 6.668 -0.944 1 91.81 72 ASP B O 1
ATOM 2992 N N . ASP B 1 73 ? -12.281 4.613 -1.295 1 90.44 73 ASP B N 1
ATOM 2993 C CA . ASP B 1 73 ? -12.453 4.191 0.091 1 90.44 73 ASP B CA 1
ATOM 2994 C C . ASP B 1 73 ? -11.68 5.102 1.044 1 90.44 73 ASP B C 1
ATOM 2996 O O . ASP B 1 73 ? -12.148 5.387 2.15 1 90.44 73 ASP B O 1
ATOM 3000 N N . ASP B 1 74 ? -10.508 5.508 0.626 1 94.62 74 ASP B N 1
ATOM 3001 C CA . ASP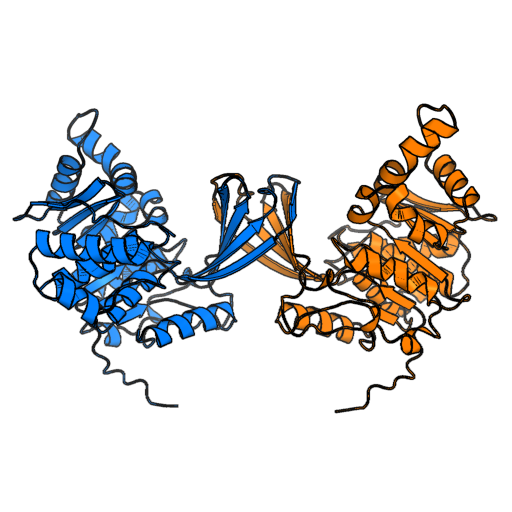 B 1 74 ? -9.695 6.383 1.469 1 94.62 74 ASP B CA 1
ATOM 3002 C C . ASP B 1 74 ? -10.359 7.742 1.654 1 94.62 74 ASP B C 1
ATOM 3004 O O . ASP B 1 74 ? -10.367 8.289 2.758 1 94.62 74 ASP B O 1
ATOM 3008 N N . GLY B 1 75 ? -10.859 8.297 0.581 1 96.94 75 GLY B N 1
ATOM 3009 C CA . GLY B 1 75 ? -11.609 9.539 0.676 1 96.94 75 GLY B CA 1
ATOM 3010 C C . GLY B 1 75 ? -12.805 9.453 1.604 1 96.94 75 GLY B C 1
ATOM 3011 O O . GLY B 1 75 ? -13.031 10.352 2.416 1 96.94 75 GLY B O 1
ATOM 3012 N N . ASP B 1 76 ? -13.539 8.344 1.504 1 95.38 76 ASP B N 1
ATOM 3013 C CA . ASP B 1 76 ? -14.68 8.109 2.379 1 95.38 76 ASP B CA 1
ATOM 3014 C C . ASP B 1 76 ? -14.258 8.086 3.846 1 95.38 76 ASP B C 1
ATOM 3016 O O . ASP B 1 76 ? -14.953 8.625 4.707 1 95.38 76 ASP B O 1
ATOM 3020 N N . LEU B 1 77 ? -13.18 7.438 4.043 1 95.31 77 LEU B N 1
ATOM 3021 C CA . LEU B 1 77 ? -12.672 7.32 5.402 1 95.31 77 LEU B CA 1
ATOM 3022 C C . LEU B 1 77 ? -12.336 8.695 5.98 1 95.31 77 LEU B C 1
ATOM 3024 O O . LEU B 1 77 ? -12.641 8.969 7.141 1 95.31 77 LEU B O 1
ATOM 3028 N N . ILE B 1 78 ? -11.719 9.539 5.207 1 97.56 78 ILE B N 1
ATOM 3029 C CA . ILE B 1 78 ? -11.336 10.883 5.633 1 97.56 78 ILE B CA 1
ATOM 3030 C C . ILE B 1 78 ? -12.586 11.711 5.914 1 97.56 78 ILE B C 1
ATOM 3032 O O . ILE B 1 78 ? -12.688 12.352 6.961 1 97.56 78 ILE B O 1
ATOM 3036 N N . GLU B 1 79 ? -13.508 11.672 5.004 1 97.19 79 GLU B N 1
ATOM 3037 C CA . GLU B 1 79 ? -14.734 12.445 5.16 1 97.19 79 GLU B CA 1
ATOM 3038 C C . GLU B 1 79 ? -15.516 12.008 6.395 1 97.19 79 GLU B C 1
ATOM 3040 O O . GLU B 1 79 ? -16.031 12.852 7.141 1 97.19 79 GLU B O 1
ATOM 3045 N N . LEU B 1 80 ? -15.625 10.711 6.559 1 96.5 80 LEU B N 1
ATOM 3046 C CA . LEU B 1 80 ? -16.328 10.18 7.727 1 96.5 80 LEU B CA 1
ATOM 3047 C C . LEU B 1 80 ? -15.641 10.625 9.016 1 96.5 80 LEU B C 1
ATOM 3049 O O . LEU B 1 80 ? -16.312 10.969 9.992 1 96.5 80 LEU B O 1
ATOM 3053 N N . ASN B 1 81 ? -14.352 10.609 9.023 1 95.62 81 ASN B N 1
ATOM 3054 C CA . ASN B 1 81 ? -13.586 11.039 10.195 1 95.62 81 ASN B CA 1
ATOM 3055 C C . ASN B 1 81 ? -13.852 12.5 10.531 1 95.62 81 ASN B C 1
ATOM 3057 O O . ASN B 1 81 ? -14.023 12.852 11.695 1 95.62 81 ASN B O 1
ATOM 3061 N N . LEU B 1 82 ? -13.82 13.328 9.531 1 97 82 LEU B N 1
ATOM 3062 C CA . LEU B 1 82 ? -14.109 14.75 9.727 1 97 82 LEU B CA 1
ATOM 3063 C C . LEU B 1 82 ? -15.508 14.945 10.305 1 97 82 LEU B C 1
ATOM 3065 O O . LEU B 1 82 ? -15.688 15.672 11.281 1 97 82 LEU B O 1
ATOM 3069 N N . ALA B 1 83 ? -16.453 14.242 9.727 1 95.75 83 ALA B N 1
ATOM 3070 C CA . ALA B 1 83 ? -17.844 14.359 10.148 1 95.75 83 ALA B CA 1
ATOM 3071 C C . ALA B 1 83 ? -18.031 13.875 11.586 1 95.75 83 ALA B C 1
ATOM 3073 O O . ALA B 1 83 ? -18.688 14.531 12.391 1 95.75 83 ALA B O 1
ATOM 3074 N N . MET B 1 84 ? -17.422 12.812 11.875 1 95.06 84 MET B N 1
ATOM 3075 C CA . MET B 1 84 ? -17.547 12.219 13.203 1 95.06 84 MET B CA 1
ATOM 3076 C C . MET B 1 84 ? -16.953 13.148 14.266 1 95.06 84 MET B C 1
ATOM 3078 O O . MET B 1 84 ? -17.359 13.094 15.43 1 95.06 84 MET B O 1
ATOM 3082 N N . ASN B 1 85 ? -16.031 13.992 13.859 1 95.62 85 ASN B N 1
ATOM 3083 C CA . ASN B 1 85 ? -15.391 14.922 14.789 1 95.62 85 ASN B CA 1
ATOM 3084 C C . ASN B 1 85 ? -15.961 16.328 14.648 1 95.62 85 ASN B C 1
ATOM 3086 O O . ASN B 1 85 ? -15.352 17.297 15.109 1 95.62 85 ASN B O 1
ATOM 3090 N N . GLU B 1 86 ? -17.016 16.438 13.906 1 95.38 86 GLU B N 1
ATOM 3091 C CA . GLU B 1 86 ? -17.828 17.641 13.805 1 95.38 86 GLU B CA 1
ATOM 3092 C C . GLU B 1 86 ? -17.062 18.75 13.094 1 95.38 86 GLU B C 1
ATOM 3094 O O . GLU B 1 86 ? -17.188 19.922 13.461 1 95.38 86 GLU B O 1
ATOM 3099 N N . VAL B 1 87 ? -16.188 18.422 12.242 1 97.5 87 VAL B N 1
ATOM 3100 C CA . VAL B 1 87 ? -15.57 19.375 11.336 1 97.5 87 VAL B CA 1
ATOM 3101 C C . VAL B 1 87 ? -16.469 19.594 10.117 1 97.5 87 VAL B C 1
ATOM 3103 O O . VAL B 1 87 ? -16.906 18.641 9.484 1 97.5 87 VAL B O 1
ATOM 3106 N N . TYR B 1 88 ? -16.766 20.828 9.867 1 96.5 88 TYR B N 1
ATOM 3107 C CA . TYR B 1 88 ? -17.609 21.109 8.711 1 96.5 88 TYR B CA 1
ATOM 3108 C C . TYR B 1 88 ? -16.875 20.781 7.414 1 96.5 88 TYR B C 1
ATOM 3110 O O . TYR B 1 88 ? -15.68 21.062 7.277 1 96.5 88 TYR B O 1
ATOM 3118 N N . THR B 1 89 ? -17.562 20.172 6.453 1 96 89 THR B N 1
ATOM 3119 C CA . THR B 1 89 ? -16.922 19.719 5.223 1 96 89 THR B CA 1
ATOM 3120 C C . THR B 1 89 ? -17.297 20.609 4.051 1 96 89 THR B C 1
ATOM 3122 O O . THR B 1 89 ? -17.141 20.234 2.891 1 96 89 THR B O 1
ATOM 3125 N N . ASN B 1 90 ? -17.75 21.781 4.324 1 94 90 ASN B N 1
ATOM 3126 C CA . ASN B 1 90 ? -18.219 22.703 3.297 1 94 90 ASN B CA 1
ATOM 3127 C C . ASN B 1 90 ? -17.062 23.188 2.418 1 94 90 ASN B C 1
ATOM 3129 O O . ASN B 1 90 ? -17.297 23.734 1.337 1 94 90 ASN B O 1
ATOM 3133 N N . ASN B 1 91 ? -15.852 23.078 2.871 1 96.5 91 ASN B N 1
ATOM 3134 C CA . ASN B 1 91 ? -14.688 23.484 2.094 1 96.5 91 ASN B CA 1
ATOM 3135 C C . ASN B 1 91 ? -13.93 22.297 1.528 1 96.5 91 ASN B C 1
ATOM 3137 O O . ASN B 1 91 ? -12.891 22.453 0.887 1 96.5 91 ASN B O 1
ATOM 3141 N N . LEU B 1 92 ? -14.438 21.125 1.758 1 97.12 92 LEU B N 1
ATOM 3142 C CA . LEU B 1 92 ? -13.82 19.906 1.213 1 97.12 92 LEU B CA 1
ATOM 3143 C C . LEU B 1 92 ? -14.039 19.828 -0.294 1 97.12 92 LEU B C 1
ATOM 3145 O O . LEU B 1 92 ? -15.148 20.078 -0.778 1 97.12 92 LEU B O 1
ATOM 3149 N N . ILE B 1 93 ? -13 19.578 -1.027 1 97.94 93 ILE B N 1
ATOM 3150 C CA . ILE B 1 93 ? -13.039 19.5 -2.482 1 97.94 93 ILE B CA 1
ATOM 3151 C C . ILE B 1 93 ? -13.031 18.047 -2.924 1 97.94 93 ILE B C 1
ATOM 3153 O O . ILE B 1 93 ? -12.289 17.234 -2.375 1 97.94 93 ILE B O 1
ATOM 3157 N N . TYR B 1 94 ? -13.828 17.703 -3.904 1 97.12 94 TYR B N 1
ATOM 3158 C CA . TYR B 1 94 ? -13.938 16.344 -4.41 1 97.12 94 TYR B CA 1
ATOM 3159 C C . TYR B 1 94 ? -13.367 16.234 -5.82 1 97.12 94 TYR B C 1
ATOM 3161 O O . TYR B 1 94 ? -13.773 16.969 -6.719 1 97.12 94 TYR B O 1
ATOM 3169 N N . ALA B 1 95 ? -12.414 15.336 -5.984 1 97 95 ALA B N 1
ATOM 3170 C CA . ALA B 1 95 ? -11.82 15.117 -7.305 1 97 95 ALA B CA 1
ATOM 3171 C C . ALA B 1 95 ? -12.672 14.156 -8.133 1 97 95 ALA B C 1
ATOM 3173 O O . ALA B 1 95 ? -13.227 13.188 -7.602 1 97 95 ALA B O 1
ATOM 3174 N N . ASP B 1 96 ? -12.68 14.367 -9.414 1 91.12 96 ASP B N 1
ATOM 3175 C CA . ASP B 1 96 ? -13.414 13.5 -10.328 1 91.12 96 ASP B CA 1
ATOM 3176 C C . ASP B 1 96 ? -12.578 12.289 -10.734 1 91.12 96 ASP B C 1
ATOM 3178 O O . ASP B 1 96 ? -13.117 11.266 -11.156 1 91.12 96 ASP B O 1
ATOM 3182 N N . LYS B 1 97 ? -11.359 12.477 -10.75 1 92.62 97 LYS B N 1
ATOM 3183 C CA . LYS B 1 97 ? -10.414 11.43 -11.117 1 92.62 97 LYS B CA 1
ATOM 3184 C C . LYS B 1 97 ? -9.234 11.383 -10.148 1 92.62 97 LYS B C 1
ATOM 3186 O O . LYS B 1 97 ? -9.07 12.281 -9.32 1 92.62 97 LYS B O 1
ATOM 3191 N N . GLY B 1 98 ? -8.5 10.336 -10.18 1 92.56 98 GLY B N 1
ATOM 3192 C CA . GLY B 1 98 ? -7.344 10.188 -9.305 1 92.56 98 GLY B CA 1
ATOM 3193 C C . GLY B 1 98 ? -7.664 9.445 -8.023 1 92.56 98 GLY B C 1
ATOM 3194 O O . GLY B 1 98 ? -8.695 8.781 -7.922 1 92.56 98 GLY B O 1
ATOM 3195 N N . ASN B 1 99 ? -6.652 9.453 -7.082 1 94.75 99 ASN B N 1
ATOM 3196 C CA . ASN B 1 99 ? -6.82 8.773 -5.805 1 94.75 99 ASN B CA 1
ATOM 3197 C C . ASN B 1 99 ? -6.574 9.711 -4.629 1 94.75 99 ASN B C 1
ATOM 3199 O O . ASN B 1 99 ? -5.832 10.688 -4.75 1 94.75 99 ASN B O 1
ATOM 3203 N N . THR B 1 100 ? -7.27 9.469 -3.539 1 97.12 100 THR B N 1
ATOM 3204 C CA . THR B 1 100 ? -7 10.18 -2.293 1 97.12 100 THR B CA 1
ATOM 3205 C C . THR B 1 100 ? -5.562 9.945 -1.84 1 97.12 100 THR B C 1
ATOM 3207 O O . THR B 1 100 ? -5.004 8.867 -2.045 1 97.12 100 THR B O 1
ATOM 3210 N N . GLY B 1 101 ? -4.965 10.992 -1.27 1 97.12 101 GLY B N 1
ATOM 3211 C CA . GLY B 1 101 ? -3.611 10.859 -0.757 1 97.12 101 GLY B CA 1
ATOM 3212 C C . GLY B 1 101 ? -3.479 9.789 0.306 1 97.12 101 GLY B C 1
ATOM 3213 O O . GLY B 1 101 ? -4.41 9.555 1.08 1 97.12 101 GLY B O 1
ATOM 3214 N N . LYS B 1 102 ? -2.311 9.125 0.31 1 96.06 102 LYS B N 1
ATOM 3215 C CA . LYS B 1 102 ? -2.041 8.102 1.313 1 96.06 102 LYS B CA 1
ATOM 3216 C C . LYS B 1 102 ? -0.552 8.023 1.632 1 96.06 102 LYS B C 1
ATOM 3218 O O . LYS B 1 102 ? 0.283 8.453 0.835 1 96.06 102 LYS B O 1
ATOM 3223 N N . VAL B 1 103 ? -0.289 7.594 2.82 1 94.5 103 VAL B N 1
ATOM 3224 C CA . VAL B 1 103 ? 1.076 7.301 3.244 1 94.5 103 VAL B CA 1
ATOM 3225 C C . VAL B 1 103 ? 1.197 5.824 3.617 1 94.5 103 VAL B C 1
ATOM 3227 O O . VAL B 1 103 ? 0.515 5.352 4.527 1 94.5 103 VAL B O 1
ATOM 3230 N N . LEU B 1 104 ? 2.014 5.074 2.834 1 95.75 104 LEU B N 1
ATOM 3231 C CA . LEU B 1 104 ? 2.311 3.686 3.16 1 95.75 104 LEU B CA 1
ATOM 3232 C C . LEU B 1 104 ? 3.527 3.592 4.074 1 95.75 104 LEU B C 1
ATOM 3234 O O . LEU B 1 104 ? 4.648 3.887 3.658 1 95.75 104 LEU B O 1
ATOM 3238 N N . GLY B 1 105 ? 3.264 3.195 5.293 1 93.56 105 GLY B N 1
ATOM 3239 C CA . GLY B 1 105 ? 4.336 3.01 6.262 1 93.56 105 GLY B CA 1
ATOM 3240 C C . GLY B 1 105 ? 4.602 1.55 6.582 1 93.56 105 GLY B C 1
ATOM 3241 O O . GLY B 1 105 ? 3.668 0.747 6.66 1 93.56 105 GLY B O 1
ATOM 3242 N N . PHE B 1 106 ? 5.832 1.221 6.742 1 94.12 106 PHE B N 1
ATOM 3243 C CA . PHE B 1 106 ? 6.266 -0.117 7.129 1 94.12 106 PHE B CA 1
ATOM 3244 C C . PHE B 1 106 ? 7.137 -0.065 8.375 1 94.12 106 PHE B C 1
ATOM 3246 O O . PHE B 1 106 ? 8.062 0.743 8.461 1 94.12 106 PHE B O 1
ATOM 3253 N N . VAL B 1 107 ? 6.762 -0.794 9.383 1 92 107 VAL B N 1
ATOM 3254 C CA . VAL B 1 107 ? 7.527 -0.856 10.625 1 92 107 VAL B CA 1
ATOM 3255 C C . VAL B 1 107 ? 7.871 -2.309 10.945 1 92 107 VAL B C 1
ATOM 3257 O O . VAL B 1 107 ? 7.008 -3.186 10.898 1 92 107 VAL B O 1
ATOM 3260 N N . ASP B 1 108 ? 9.133 -2.635 11.219 1 92.19 108 ASP B N 1
ATOM 3261 C CA . ASP B 1 108 ? 9.523 -4.008 11.508 1 92.19 108 ASP B CA 1
ATOM 3262 C C . ASP B 1 108 ? 9.602 -4.25 13.016 1 92.19 108 ASP B C 1
ATOM 3264 O O . ASP B 1 108 ? 9.258 -3.371 13.812 1 92.19 108 ASP B O 1
ATOM 3268 N N . GLU B 1 109 ? 9.922 -5.438 13.414 1 87.44 109 GLU B N 1
ATOM 3269 C CA . GLU B 1 109 ? 9.914 -5.844 14.812 1 87.44 109 GLU B CA 1
ATOM 3270 C C . GLU B 1 109 ? 10.984 -5.102 15.609 1 87.44 109 GLU B C 1
ATOM 3272 O O . GLU B 1 109 ? 10.891 -4.988 16.828 1 87.44 109 GLU B O 1
ATOM 3277 N N . LYS B 1 110 ? 12.078 -4.543 15.008 1 87.75 110 LYS B N 1
ATOM 3278 C CA . LYS B 1 110 ? 13.156 -3.811 15.664 1 87.75 110 LYS B CA 1
ATOM 3279 C C . LYS B 1 110 ? 12.812 -2.33 15.805 1 87.75 110 LYS B C 1
ATOM 3281 O O . LYS B 1 110 ? 13.57 -1.562 16.391 1 87.75 110 LYS B O 1
ATOM 3286 N N . GLY B 1 111 ? 11.695 -1.998 15.211 1 82.38 111 GLY B N 1
ATOM 3287 C CA . GLY B 1 111 ? 11.258 -0.616 15.312 1 82.38 111 GLY B CA 1
ATOM 3288 C C . GLY B 1 111 ? 11.734 0.251 14.164 1 82.38 111 GLY B C 1
ATOM 3289 O O . GLY B 1 111 ? 11.484 1.458 14.148 1 82.38 111 GLY B O 1
ATOM 3290 N N . GLU B 1 112 ? 12.398 -0.359 13.234 1 86.88 112 GLU B N 1
ATOM 3291 C CA . GLU B 1 112 ? 12.781 0.38 12.039 1 86.88 112 GLU B CA 1
ATOM 3292 C C . GLU B 1 112 ? 11.578 0.678 11.156 1 86.88 112 GLU B C 1
ATOM 3294 O O . GLU B 1 112 ? 10.633 -0.114 11.102 1 86.88 112 GLU B O 1
ATOM 3299 N N . ARG B 1 113 ? 11.703 1.907 10.5 1 89 113 ARG B N 1
ATOM 3300 C CA . ARG B 1 113 ? 10.531 2.324 9.742 1 89 113 ARG B CA 1
ATOM 3301 C C . ARG B 1 113 ? 10.922 2.916 8.391 1 89 113 ARG B C 1
ATOM 3303 O O . ARG B 1 113 ? 12.031 3.432 8.234 1 89 113 ARG B O 1
ATOM 3310 N N . CYS B 1 114 ? 10.039 2.756 7.398 1 90.94 114 CYS B N 1
ATOM 3311 C CA . CYS B 1 114 ? 10.141 3.479 6.137 1 90.94 114 CYS B CA 1
ATOM 3312 C C . CYS B 1 114 ? 8.766 3.918 5.648 1 90.94 114 CYS B C 1
ATOM 3314 O O . CYS B 1 114 ? 7.75 3.367 6.07 1 90.94 114 CYS B O 1
ATOM 3316 N N . LEU B 1 115 ? 8.781 5.004 4.793 1 91.44 115 LEU B N 1
ATOM 3317 C CA . LEU B 1 115 ? 7.52 5.582 4.352 1 91.44 115 LEU B CA 1
ATOM 3318 C C . LEU B 1 115 ? 7.508 5.781 2.84 1 91.44 115 LEU B C 1
ATOM 3320 O O . LEU B 1 115 ? 8.523 6.156 2.254 1 91.44 115 LEU B O 1
ATOM 3324 N N . TYR B 1 116 ? 6.422 5.453 2.238 1 94.88 116 TYR B N 1
ATOM 3325 C CA . TYR B 1 116 ? 6.121 5.828 0.862 1 94.88 116 TYR B CA 1
ATOM 3326 C C . TYR B 1 116 ? 4.906 6.75 0.802 1 94.88 116 TYR B C 1
ATOM 3328 O O . TYR B 1 116 ? 3.807 6.363 1.207 1 94.88 116 TYR B O 1
ATOM 3336 N N . VAL B 1 117 ? 5.062 7.941 0.241 1 94.31 117 VAL B N 1
ATOM 3337 C CA . VAL B 1 117 ? 4.008 8.953 0.245 1 94.31 117 VAL B CA 1
ATOM 3338 C C . VAL B 1 117 ? 3.395 9.062 -1.148 1 94.31 117 VAL B C 1
ATOM 3340 O O . VAL B 1 117 ? 4.109 9.219 -2.141 1 94.31 117 VAL B O 1
ATOM 3343 N N . ASP B 1 118 ? 2.15 8.914 -1.231 1 96.12 118 ASP B N 1
ATOM 3344 C CA . ASP B 1 118 ? 1.358 9.203 -2.424 1 96.12 118 ASP B CA 1
ATOM 3345 C C . ASP B 1 118 ? 0.517 10.461 -2.232 1 96.12 118 ASP B C 1
ATOM 3347 O O . ASP B 1 118 ? -0.543 10.422 -1.605 1 96.12 118 ASP B O 1
ATOM 3351 N N . PRO B 1 119 ? 0.897 11.547 -2.818 1 95.75 119 PRO B N 1
ATOM 3352 C CA . PRO B 1 119 ? 0.16 12.789 -2.586 1 95.75 119 PRO B CA 1
ATOM 3353 C C . PRO B 1 119 ? -1.265 12.742 -3.133 1 95.75 119 PRO B C 1
ATOM 3355 O O . PRO B 1 119 ? -2.143 13.453 -2.639 1 95.75 119 PRO B O 1
ATOM 3358 N N . GLY B 1 120 ? -1.435 11.859 -4.203 1 95.88 120 GLY B N 1
ATOM 3359 C CA . GLY B 1 120 ? -2.752 11.797 -4.816 1 95.88 120 GLY B CA 1
ATOM 3360 C C . GLY B 1 120 ? -3.264 13.148 -5.281 1 95.88 120 GLY B C 1
ATOM 3361 O O . GLY B 1 120 ? -2.512 13.938 -5.848 1 95.88 120 GLY B O 1
ATOM 3362 N N . VAL B 1 121 ? -4.543 13.406 -4.992 1 97.19 121 VAL B N 1
ATOM 3363 C CA . VAL B 1 121 ? -5.207 14.602 -5.512 1 97.19 121 VAL B CA 1
ATOM 3364 C C . VAL B 1 121 ? -4.871 15.797 -4.629 1 97.19 121 VAL B C 1
ATOM 3366 O O . VAL B 1 121 ? -5.27 16.922 -4.93 1 97.19 121 VAL B O 1
ATOM 3369 N N . ASN B 1 122 ? -4.152 15.609 -3.494 1 96.62 122 ASN B N 1
ATOM 3370 C CA . ASN B 1 122 ? -3.732 16.719 -2.633 1 96.62 122 ASN B CA 1
ATOM 3371 C C . ASN B 1 122 ? -2.979 17.781 -3.42 1 96.62 122 ASN B C 1
ATOM 3373 O O . ASN B 1 122 ? -3.035 18.969 -3.08 1 96.62 122 ASN B O 1
ATOM 3377 N N . ASP B 1 123 ? -2.289 17.359 -4.434 1 94.12 123 ASP B N 1
ATOM 3378 C CA . ASP B 1 123 ? -1.382 18.281 -5.129 1 94.12 123 ASP B CA 1
ATOM 3379 C C . ASP B 1 123 ? -2.076 18.938 -6.312 1 94.12 123 ASP B C 1
ATOM 3381 O O . ASP B 1 123 ? -1.428 19.609 -7.121 1 94.12 123 ASP B O 1
ATOM 3385 N N . GLU B 1 124 ? -3.371 18.859 -6.359 1 96.31 124 GLU B N 1
ATOM 3386 C CA . GLU B 1 124 ? -4.082 19.328 -7.543 1 96.31 124 GLU B CA 1
ATOM 3387 C C . GLU B 1 124 ? -5.047 20.453 -7.191 1 96.31 124 GLU B C 1
ATOM 3389 O O . GLU B 1 124 ? -5.871 20.859 -8.016 1 96.31 124 GLU B O 1
ATOM 3394 N N . ILE B 1 125 ? -4.988 21 -6.035 1 97.94 125 ILE B N 1
ATOM 3395 C CA . ILE B 1 125 ? -5.926 22.047 -5.621 1 97.94 125 ILE B CA 1
ATOM 3396 C C . ILE B 1 125 ? -5.59 23.359 -6.328 1 97.94 125 ILE B C 1
ATOM 3398 O O . ILE B 1 125 ? -4.43 23.781 -6.34 1 97.94 125 ILE B O 1
ATOM 3402 N N . VAL B 1 126 ? -6.582 23.938 -6.957 1 97.56 126 VAL B N 1
ATOM 3403 C CA . VAL B 1 126 ? -6.402 25.234 -7.594 1 97.56 126 VAL B CA 1
ATOM 3404 C C . VAL B 1 126 ? -7.348 26.25 -6.961 1 97.56 126 VAL B C 1
ATOM 3406 O O . VAL B 1 126 ? -8.359 25.891 -6.363 1 97.56 126 VAL B O 1
ATOM 3409 N N . LEU B 1 127 ? -7.051 27.516 -7.133 1 97.5 127 LEU B N 1
ATOM 3410 C CA . LEU B 1 127 ? -7.75 28.594 -6.441 1 97.5 127 LEU B CA 1
ATOM 3411 C C . LEU B 1 127 ? -9.227 28.609 -6.809 1 97.5 127 LEU B C 1
ATOM 3413 O O . LEU B 1 127 ? -10.086 28.859 -5.957 1 97.5 127 LEU B O 1
ATOM 3417 N N . ASP B 1 128 ? -9.539 28.25 -7.996 1 96.69 128 ASP B N 1
ATOM 3418 C CA . ASP B 1 128 ? -10.906 28.344 -8.5 1 96.69 128 ASP B CA 1
ATOM 3419 C C . ASP B 1 128 ? -11.805 27.297 -7.824 1 96.69 128 ASP B C 1
ATOM 3421 O O . ASP B 1 128 ? -13.031 27.422 -7.867 1 96.69 128 ASP B O 1
ATOM 3425 N N . GLU B 1 129 ? -11.219 2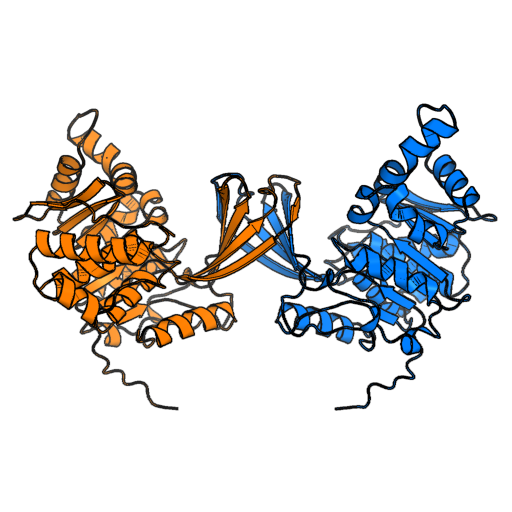6.344 -7.211 1 97.06 129 GLU B N 1
ATOM 3426 C CA . GLU B 1 129 ? -11.992 25.297 -6.547 1 97.06 129 GLU B CA 1
ATOM 3427 C C . GLU B 1 129 ? -12.391 25.703 -5.137 1 97.06 129 GLU B C 1
ATOM 3429 O O . GLU B 1 129 ? -13.234 25.062 -4.508 1 97.06 129 GLU B O 1
ATOM 3434 N N . ILE B 1 130 ? -11.789 26.75 -4.605 1 97 130 ILE B N 1
ATOM 3435 C CA . ILE B 1 130 ? -12.031 27.203 -3.244 1 97 130 ILE B CA 1
ATOM 3436 C C . ILE B 1 130 ? -13.125 28.266 -3.244 1 97 130 ILE B C 1
ATOM 3438 O O . ILE B 1 130 ? -13.047 29.266 -3.973 1 97 130 ILE B O 1
ATOM 3442 N N . ASN B 1 131 ? -14.172 28.062 -2.486 1 94.62 131 ASN B N 1
ATOM 3443 C CA . ASN B 1 131 ? -15.219 29.062 -2.32 1 94.62 131 ASN B CA 1
ATOM 3444 C C . ASN B 1 131 ? -14.82 30.141 -1.318 1 94.62 131 ASN B C 1
ATOM 3446 O O . ASN B 1 131 ? -14.961 29.953 -0.109 1 94.62 131 ASN B O 1
ATOM 3450 N N . LEU B 1 132 ? -14.5 31.297 -1.775 1 94.31 132 LEU B N 1
ATOM 3451 C CA . LEU B 1 132 ? -13.961 32.375 -0.95 1 94.31 132 LEU B CA 1
ATOM 3452 C C . LEU B 1 132 ? -15.023 32.906 0.009 1 94.31 132 LEU B C 1
ATOM 3454 O O . LEU B 1 132 ? -14.695 33.469 1.06 1 94.31 132 LEU B O 1
ATOM 3458 N N . LEU B 1 133 ? -16.25 32.719 -0.31 1 91.88 133 LEU B N 1
ATOM 3459 C CA . LEU B 1 133 ? -17.328 33.188 0.561 1 91.88 133 LEU B CA 1
ATOM 3460 C C . LEU B 1 133 ? -17.328 32.438 1.885 1 91.88 133 LEU B C 1
ATOM 3462 O O . LEU B 1 133 ? -17.672 33 2.928 1 91.88 133 LEU B O 1
ATOM 3466 N N . ASN B 1 134 ? -16.891 31.219 1.823 1 93 134 ASN B N 1
ATOM 3467 C CA . ASN B 1 134 ? -16.844 30.375 3.012 1 93 134 ASN B CA 1
ATOM 3468 C C . ASN B 1 134 ? -15.742 30.797 3.965 1 93 134 ASN B C 1
ATOM 3470 O O . ASN B 1 134 ? -15.703 30.359 5.117 1 93 134 ASN B O 1
ATOM 3474 N N . LEU B 1 135 ? -14.875 31.688 3.475 1 94.44 135 LEU B N 1
ATOM 3475 C CA . LEU B 1 135 ? -13.703 32.062 4.254 1 94.44 135 LEU B CA 1
ATOM 3476 C C . LEU B 1 135 ? -13.906 33.406 4.93 1 94.44 135 LEU B C 1
ATOM 3478 O O . LEU B 1 135 ? -13.086 33.844 5.746 1 94.44 135 LEU B O 1
ATOM 3482 N N . SER B 1 136 ? -14.961 34.094 4.656 1 89.94 136 SER B N 1
ATOM 3483 C CA . SER B 1 136 ? -15.156 35.5 4.98 1 89.94 136 SER B CA 1
ATOM 3484 C C . SER B 1 136 ? -15.156 35.719 6.488 1 89.94 136 SER B C 1
ATOM 3486 O O . SER B 1 136 ? -14.727 36.781 6.961 1 89.94 136 SER B O 1
ATOM 3488 N N . LYS B 1 137 ? -15.57 34.75 7.246 1 89.62 137 LYS B N 1
ATOM 3489 C CA . LYS B 1 137 ? -15.711 34.969 8.688 1 89.62 137 LYS B CA 1
ATOM 3490 C C . LYS B 1 137 ? -14.633 34.219 9.453 1 89.62 137 LYS B C 1
ATOM 3492 O O . LYS B 1 137 ? -14.641 34.156 10.688 1 89.62 137 LYS B O 1
ATOM 3497 N N . CYS B 1 138 ? -13.773 33.656 8.766 1 94.31 138 CYS B N 1
ATOM 3498 C CA . CYS B 1 138 ? -12.703 32.875 9.367 1 94.31 138 CYS B CA 1
ATOM 3499 C C . CYS B 1 138 ? -11.797 33.75 10.219 1 94.31 138 CYS B C 1
ATOM 3501 O O . CYS B 1 138 ? -11.344 34.812 9.766 1 94.31 138 CYS B O 1
ATOM 3503 N N . LYS B 1 139 ? -11.578 33.344 11.43 1 97.06 139 LYS B N 1
ATOM 3504 C CA . LYS B 1 139 ? -10.695 34.094 12.312 1 97.06 139 LYS B CA 1
ATOM 3505 C C . LYS B 1 139 ? -9.242 33.625 12.156 1 97.06 139 LYS B C 1
ATOM 3507 O O . LYS B 1 139 ? -8.328 34.469 12.18 1 97.06 139 LYS B O 1
ATOM 3512 N N . ILE B 1 140 ? -9.031 32.344 12.039 1 98.25 140 ILE B N 1
ATOM 3513 C CA . ILE B 1 140 ? -7.684 31.812 11.875 1 98.25 140 ILE B CA 1
ATOM 3514 C C . ILE B 1 140 ? -7.656 30.844 10.695 1 98.25 140 ILE B C 1
ATOM 3516 O O . ILE B 1 140 ? -8.469 29.922 10.617 1 98.25 140 ILE B O 1
ATOM 3520 N N . MET B 1 141 ? -6.793 31.078 9.719 1 98.56 141 MET B N 1
ATOM 3521 C CA . MET B 1 141 ? -6.418 30.141 8.672 1 98.56 141 MET B CA 1
ATOM 3522 C C . MET B 1 141 ? -5.145 29.375 9.039 1 98.56 141 MET B C 1
ATOM 3524 O O . MET B 1 141 ? -4.105 29.984 9.281 1 98.56 141 MET B O 1
ATOM 3528 N N . HIS B 1 142 ? -5.246 28.047 9.148 1 98.88 142 HIS B N 1
ATOM 3529 C CA . HIS B 1 142 ? -4.109 27.234 9.555 1 98.88 142 HIS B CA 1
ATOM 3530 C C . HIS B 1 142 ? -3.52 26.469 8.375 1 98.88 142 HIS B C 1
ATOM 3532 O O . HIS B 1 142 ? -4.172 25.594 7.812 1 98.88 142 HIS B O 1
ATOM 3538 N N . TYR B 1 143 ? -2.287 26.734 7.992 1 98.81 143 TYR B N 1
ATOM 3539 C CA . TYR B 1 143 ? -1.605 26.125 6.852 1 98.81 143 TYR B CA 1
ATOM 3540 C C . TYR B 1 143 ? -0.656 25.031 7.301 1 98.81 143 TYR B C 1
ATOM 3542 O O . TYR B 1 143 ? 0.082 25.188 8.273 1 98.81 143 TYR B O 1
ATOM 3550 N N . THR B 1 144 ? -0.708 23.938 6.672 1 98.25 144 THR B N 1
ATOM 3551 C CA . THR B 1 144 ? 0.303 22.891 6.754 1 98.25 144 THR B CA 1
ATOM 3552 C C . THR B 1 144 ? 0.753 22.469 5.363 1 98.25 144 THR B C 1
ATOM 3554 O O . THR B 1 144 ? 0.275 23 4.359 1 98.25 144 THR B O 1
ATOM 3557 N N . SER B 1 145 ? 1.599 21.5 5.301 1 95.88 145 SER B N 1
ATOM 3558 C CA . SER B 1 145 ? 2.395 21.281 4.098 1 95.88 145 SER B CA 1
ATOM 3559 C C . SER B 1 145 ? 1.662 20.375 3.111 1 95.88 145 SER B C 1
ATOM 3561 O O . SER B 1 145 ? 0.805 19.578 3.508 1 95.88 145 SER B O 1
ATOM 3563 N N . PHE B 1 146 ? 1.949 20.625 1.847 1 93.69 146 PHE B N 1
ATOM 3564 C CA . PHE B 1 146 ? 1.712 19.719 0.721 1 93.69 146 PHE B CA 1
ATOM 3565 C C . PHE B 1 146 ? 3.029 19.219 0.149 1 93.69 146 PHE B C 1
ATOM 3567 O O . PHE B 1 146 ? 4.09 19.781 0.413 1 93.69 146 PHE B O 1
ATOM 3574 N N . VAL B 1 147 ? 2.914 18.172 -0.562 1 88.75 147 VAL B N 1
ATOM 3575 C CA . VAL B 1 147 ? 4.094 17.641 -1.241 1 88.75 147 VAL B CA 1
ATOM 3576 C C . VAL B 1 147 ? 4.363 18.453 -2.508 1 88.75 147 VAL B C 1
ATOM 3578 O O . VAL B 1 147 ? 5.504 18.812 -2.787 1 88.75 147 VAL B O 1
ATOM 3581 N N . GLY B 1 148 ? 3.299 18.844 -3.225 1 89.69 148 GLY B N 1
ATOM 3582 C CA . GLY B 1 148 ? 3.518 19.375 -4.562 1 89.69 148 GLY B CA 1
ATOM 3583 C C . GLY B 1 148 ? 2.854 20.719 -4.785 1 89.69 148 GLY B C 1
ATOM 3584 O O . GLY B 1 148 ? 3.008 21.641 -3.977 1 89.69 148 GLY B O 1
ATOM 3585 N N . ASP B 1 149 ? 2.051 20.812 -5.828 1 92.25 149 ASP B N 1
ATOM 3586 C CA . ASP B 1 149 ? 1.711 22.078 -6.477 1 92.25 149 ASP B CA 1
ATOM 3587 C C . ASP B 1 149 ? 0.658 22.844 -5.672 1 92.25 149 ASP B C 1
ATOM 3589 O O . ASP B 1 149 ? 0.462 24.047 -5.879 1 92.25 149 ASP B O 1
ATOM 3593 N N . SER B 1 150 ? -0.022 22.219 -4.789 1 96.25 150 SER B N 1
ATOM 3594 C CA . SER B 1 150 ? -1.015 22.922 -3.982 1 96.25 150 SER B CA 1
ATOM 3595 C C . SER B 1 150 ? -0.36 23.969 -3.084 1 96.25 150 SER B C 1
ATOM 3597 O O . SER B 1 150 ? -1.035 24.859 -2.562 1 96.25 150 SER B O 1
ATOM 3599 N N . PHE B 1 151 ? 0.951 23.891 -2.973 1 96.62 151 PHE B N 1
ATOM 3600 C CA . PHE B 1 151 ? 1.768 24.922 -2.338 1 96.62 151 PHE B CA 1
ATOM 3601 C C . PHE B 1 151 ? 1.553 26.266 -3.006 1 96.62 151 PHE B C 1
ATOM 3603 O O . PHE B 1 151 ? 1.406 27.297 -2.328 1 96.62 151 PHE B O 1
ATOM 3610 N N . LYS B 1 152 ? 1.48 26.25 -4.301 1 97.44 152 LYS B N 1
ATOM 3611 C CA . LYS B 1 152 ? 1.263 27.484 -5.059 1 97.44 152 LYS B CA 1
ATOM 3612 C C . LYS B 1 152 ? -0.122 28.062 -4.785 1 97.44 152 LYS B C 1
ATOM 3614 O O . LYS B 1 152 ? -0.289 29.281 -4.719 1 97.44 152 LYS B O 1
ATOM 3619 N N . THR B 1 153 ? -1.064 27.188 -4.621 1 98.25 153 THR B N 1
ATOM 3620 C CA . THR B 1 153 ? -2.426 27.641 -4.348 1 98.25 153 THR B CA 1
ATOM 3621 C C . THR B 1 153 ? -2.518 28.266 -2.959 1 98.25 153 THR B C 1
ATOM 3623 O O . THR B 1 153 ? -3.266 29.219 -2.756 1 98.25 153 THR B O 1
ATOM 3626 N N . GLN B 1 154 ? -1.832 27.688 -2.018 1 98.19 154 GLN B N 1
ATOM 3627 C CA . GLN B 1 154 ? -1.763 28.297 -0.692 1 98.19 154 GLN B CA 1
ATOM 3628 C C . GLN B 1 154 ? -1.265 29.734 -0.775 1 98.19 154 GLN B C 1
ATOM 3630 O O . GLN B 1 154 ? -1.818 30.625 -0.127 1 98.19 154 GLN B O 1
ATOM 3635 N N . ILE B 1 155 ? -0.21 29.938 -1.57 1 98 155 ILE B N 1
ATOM 3636 C CA . ILE B 1 155 ? 0.367 31.266 -1.734 1 98 155 ILE B CA 1
ATOM 3637 C C . ILE B 1 155 ? -0.657 32.188 -2.377 1 98 155 ILE B C 1
ATOM 3639 O O . ILE B 1 155 ? -0.87 33.312 -1.904 1 98 155 ILE B O 1
ATOM 3643 N N . GLU B 1 156 ? -1.329 31.734 -3.361 1 97.88 156 GLU B N 1
ATOM 3644 C CA . GLU B 1 156 ? -2.318 32.531 -4.074 1 97.88 156 GLU B CA 1
ATOM 3645 C C . GLU B 1 156 ? -3.477 32.906 -3.162 1 97.88 156 GLU B C 1
ATOM 3647 O O . GLU B 1 156 ? -4.004 34.031 -3.258 1 97.88 156 GLU B O 1
ATOM 3652 N N . LEU B 1 157 ? -3.848 32.062 -2.293 1 98 157 LEU B N 1
ATOM 3653 C CA . LEU B 1 157 ? -5.012 32.281 -1.441 1 98 157 LEU B CA 1
ATOM 3654 C C . LEU B 1 157 ? -4.738 33.375 -0.423 1 98 157 LEU B C 1
ATOM 3656 O O . LEU B 1 157 ? -5.668 34.031 0.035 1 98 157 LEU B O 1
ATOM 3660 N N . LEU B 1 158 ? -3.498 33.562 -0.086 1 97.12 158 LEU B N 1
ATOM 3661 C CA . LEU B 1 158 ? -3.131 34.531 0.938 1 97.12 158 LEU B CA 1
ATOM 3662 C C . LEU B 1 158 ? -3.621 35.938 0.563 1 97.12 158 LEU B C 1
ATOM 3664 O O . LEU B 1 158 ? -4.027 36.688 1.433 1 97.12 158 LEU B O 1
ATOM 3668 N N . ASP B 1 159 ? -3.617 36.219 -0.698 1 94.81 159 ASP B N 1
ATOM 3669 C CA . ASP B 1 159 ? -4.016 37.562 -1.178 1 94.81 159 ASP B CA 1
ATOM 3670 C C . ASP B 1 159 ? -5.535 37.719 -1.15 1 94.81 159 ASP B C 1
ATOM 3672 O O . ASP B 1 159 ? -6.055 38.812 -1.297 1 94.81 159 ASP B O 1
ATOM 3676 N N . LYS B 1 160 ? -6.207 36.625 -0.926 1 95.31 160 LYS B N 1
ATOM 3677 C CA . LYS B 1 160 ? -7.668 36.656 -0.968 1 95.31 160 LYS B CA 1
ATOM 3678 C C . LYS B 1 160 ? -8.258 36.625 0.438 1 95.31 160 LYS B C 1
ATOM 3680 O O . LYS B 1 160 ? -9.461 36.812 0.616 1 95.31 160 LYS B O 1
ATOM 3685 N N . LEU B 1 161 ? -7.453 36.406 1.434 1 94.56 161 LEU B N 1
ATOM 3686 C CA . LEU B 1 161 ? -7.938 36.312 2.807 1 94.56 161 LEU B CA 1
ATOM 3687 C C . LEU B 1 161 ? -8.305 37.719 3.338 1 94.56 161 LEU B C 1
ATOM 3689 O O . LEU B 1 161 ? -7.703 38.719 2.939 1 94.56 161 LEU B O 1
ATOM 3693 N N . ASN B 1 162 ? -9.281 37.688 4.195 1 92.06 162 ASN B N 1
ATOM 3694 C CA . ASN B 1 162 ? -9.617 38.938 4.887 1 92.06 162 ASN B CA 1
ATOM 3695 C C . ASN B 1 162 ? -8.469 39.406 5.758 1 92.06 162 ASN B C 1
ATOM 3697 O O . ASN B 1 162 ? -7.762 38.625 6.375 1 92.06 162 ASN B O 1
ATOM 3701 N N . ASP B 1 163 ? -8.352 40.719 5.949 1 90.31 163 ASP B N 1
ATOM 3702 C CA . ASP B 1 163 ? -7.27 41.344 6.711 1 90.31 163 ASP B CA 1
ATOM 3703 C C . ASP B 1 163 ? -7.328 40.938 8.18 1 90.31 163 ASP B C 1
ATOM 3705 O O . ASP B 1 163 ? -6.305 40.906 8.867 1 90.31 163 ASP B O 1
ATOM 3709 N N . ASN B 1 164 ? -8.516 40.594 8.555 1 93.5 164 ASN B N 1
ATOM 3710 C CA . ASN B 1 164 ? -8.68 40.281 9.969 1 93.5 164 ASN B CA 1
ATOM 3711 C C . ASN B 1 164 ? -8.406 38.812 10.242 1 93.5 164 ASN B C 1
ATOM 3713 O O . ASN B 1 164 ? -8.398 38.375 11.391 1 93.5 164 ASN B O 1
ATOM 3717 N N . THR B 1 165 ? -8.18 38.031 9.211 1 96.19 165 THR B N 1
ATOM 3718 C CA . THR B 1 165 ? -7.879 36.625 9.383 1 96.19 165 THR B CA 1
ATOM 3719 C C . THR B 1 165 ? -6.41 36.406 9.742 1 96.19 165 THR B C 1
ATOM 3721 O O . THR B 1 165 ? -5.52 36.875 9.016 1 96.19 165 THR B O 1
ATOM 3724 N N . LEU B 1 166 ? -6.156 35.781 10.867 1 97.75 166 LEU B N 1
ATOM 3725 C CA . LEU B 1 166 ? -4.789 35.469 11.258 1 97.75 166 LEU B CA 1
ATOM 3726 C C . LEU B 1 166 ? -4.312 34.219 10.539 1 97.75 166 LEU B C 1
ATOM 3728 O O . LEU B 1 166 ? -5.066 33.25 10.391 1 97.75 166 LEU B O 1
ATOM 3732 N N . LEU B 1 167 ? -3.107 34.219 10.055 1 98.44 167 LEU B N 1
ATOM 3733 C CA . LEU B 1 167 ? -2.508 33 9.461 1 98.44 167 LEU B CA 1
ATOM 3734 C C . LEU B 1 167 ? -1.628 32.281 10.477 1 98.44 167 LEU B C 1
ATOM 3736 O O . LEU B 1 167 ? -0.666 32.875 10.992 1 98.44 167 LEU B O 1
ATOM 3740 N N . SER B 1 168 ? -2.043 31.125 10.836 1 98.81 168 SER B N 1
ATOM 3741 C CA . SER B 1 168 ? -1.207 30.188 11.586 1 98.81 168 SER B CA 1
ATOM 3742 C C . SER B 1 168 ? -0.522 29.203 10.648 1 98.81 168 SER B C 1
ATOM 3744 O O . SER B 1 168 ? -1.169 28.609 9.781 1 98.81 168 SER B O 1
ATOM 3746 N N . PHE B 1 169 ? 0.81 29.016 10.805 1 98.75 169 PHE B N 1
ATOM 3747 C CA . PHE B 1 169 ? 1.589 28.234 9.852 1 98.75 169 PHE B CA 1
ATOM 3748 C C . PHE B 1 169 ? 2.43 27.188 10.578 1 98.75 169 PHE B C 1
ATOM 3750 O O . PHE B 1 169 ? 3.234 27.516 11.445 1 98.75 169 PHE B O 1
ATOM 3757 N N . ASP B 1 170 ? 2.154 25.938 10.305 1 98.56 170 ASP B N 1
ATOM 3758 C CA . ASP B 1 170 ? 2.957 24.797 10.711 1 98.56 170 ASP B CA 1
ATOM 3759 C C . ASP B 1 170 ? 3.59 24.109 9.5 1 98.56 170 ASP B C 1
ATOM 3761 O O . ASP B 1 170 ? 2.992 23.219 8.898 1 98.56 170 ASP B O 1
ATOM 3765 N N . PRO B 1 171 ? 4.758 24.484 9.188 1 97.5 171 PRO B N 1
ATOM 3766 C CA . PRO B 1 171 ? 5.336 24.094 7.898 1 97.5 171 PRO B CA 1
ATOM 3767 C C . PRO B 1 171 ? 5.598 22.594 7.797 1 97.5 171 PRO B C 1
ATOM 3769 O O . PRO B 1 171 ? 5.445 22 6.723 1 97.5 171 PRO B O 1
ATOM 3772 N N . GLY B 1 172 ? 5.949 21.969 8.914 1 94 172 GLY B N 1
ATOM 3773 C CA . GLY B 1 172 ? 6.406 20.578 8.836 1 94 172 GLY B CA 1
ATOM 3774 C C . GLY B 1 172 ? 7.711 20.422 8.078 1 94 172 GLY B C 1
ATOM 3775 O O . GLY B 1 172 ? 8.188 21.375 7.457 1 94 172 GLY B O 1
ATOM 3776 N N . MET B 1 173 ? 8.219 19.266 8.023 1 89.38 173 MET B N 1
ATOM 3777 C CA . MET B 1 173 ? 9.531 19 7.434 1 89.38 173 MET B CA 1
ATOM 3778 C C . MET B 1 173 ? 9.5 19.219 5.922 1 89.38 173 MET B C 1
ATOM 3780 O O . MET B 1 173 ? 10.461 19.734 5.344 1 89.38 173 MET B O 1
ATOM 3784 N N . LEU B 1 174 ? 8.445 18.906 5.316 1 89.88 174 LEU B N 1
ATOM 3785 C CA . LEU B 1 174 ? 8.328 19.016 3.867 1 89.88 174 LEU B CA 1
ATOM 3786 C C . LEU B 1 174 ? 8.531 20.453 3.404 1 89.88 174 LEU B C 1
ATOM 3788 O O . LEU B 1 174 ? 9.273 20.703 2.451 1 89.88 174 LEU B O 1
ATOM 3792 N N . TYR B 1 175 ? 7.891 21.344 4.051 1 95.44 175 TYR B N 1
ATOM 3793 C CA . TYR B 1 175 ? 8.016 22.734 3.668 1 95.44 175 TYR B CA 1
ATOM 3794 C C . TYR B 1 175 ? 9.359 23.312 4.121 1 95.44 175 TYR B C 1
ATOM 3796 O O . TYR B 1 175 ? 9.977 24.094 3.404 1 95.44 175 TYR B O 1
ATOM 3804 N N . VAL B 1 176 ? 9.797 22.891 5.293 1 95.19 176 VAL B N 1
ATOM 3805 C CA . VAL B 1 176 ? 11.086 23.359 5.801 1 95.19 176 VAL B CA 1
ATOM 3806 C C . VAL B 1 176 ? 12.195 23 4.809 1 95.19 176 VAL B C 1
ATOM 3808 O O . VAL B 1 176 ? 13.117 23.781 4.598 1 95.19 176 VAL B O 1
ATOM 3811 N N . GLN B 1 177 ? 12.07 21.922 4.199 1 91.31 177 GLN B N 1
ATOM 3812 C CA . GLN B 1 177 ? 13.086 21.438 3.264 1 91.31 177 GLN B CA 1
ATOM 3813 C C . GLN B 1 177 ? 13.07 22.25 1.975 1 91.31 177 GLN B C 1
ATOM 3815 O O . GLN B 1 177 ? 14.031 22.234 1.207 1 91.31 177 GLN B O 1
ATOM 3820 N N . LYS B 1 178 ? 11.969 22.984 1.712 1 92.31 178 LYS B N 1
ATOM 3821 C CA . LYS B 1 178 ? 11.93 23.875 0.555 1 92.31 178 LYS B CA 1
ATOM 3822 C C . LYS B 1 178 ? 12.859 25.062 0.743 1 92.31 178 LYS B C 1
ATOM 3824 O O . LYS B 1 178 ? 13.336 25.641 -0.233 1 92.31 178 LYS B O 1
ATOM 3829 N N . GLY B 1 179 ? 13.039 25.453 1.985 1 94.38 179 GLY B N 1
ATOM 3830 C CA . GLY B 1 179 ? 13.945 26.547 2.289 1 94.38 179 GLY B CA 1
ATOM 3831 C C . GLY B 1 179 ? 13.234 27.875 2.465 1 94.38 179 GLY B C 1
ATOM 3832 O O . GLY B 1 179 ? 12.07 28.016 2.102 1 94.38 179 GLY B O 1
ATOM 3833 N N . LEU B 1 180 ? 13.977 28.828 2.951 1 94.69 180 LEU B N 1
ATOM 3834 C CA . LEU B 1 180 ? 13.453 30.141 3.34 1 94.69 180 LEU B CA 1
ATOM 3835 C C . LEU B 1 180 ? 12.977 30.906 2.119 1 94.69 180 LEU B C 1
ATOM 3837 O O . LEU B 1 180 ? 11.914 31.547 2.156 1 94.69 180 LEU B O 1
ATOM 3841 N N . LYS B 1 181 ? 13.766 30.844 1.113 1 94.94 181 LYS B N 1
ATOM 3842 C CA . LYS B 1 181 ? 13.445 31.625 -0.082 1 94.94 181 LYS B CA 1
ATOM 3843 C C . LYS B 1 181 ? 12.102 31.188 -0.669 1 94.94 181 LYS B C 1
ATOM 3845 O O . LYS B 1 181 ? 11.266 32.031 -0.991 1 94.94 181 LYS B O 1
ATOM 3850 N N . GLU B 1 182 ? 11.891 29.922 -0.741 1 95.69 182 GLU B N 1
ATOM 3851 C CA . GLU B 1 182 ? 10.656 29.391 -1.317 1 95.69 182 GLU B CA 1
ATOM 3852 C C . GLU B 1 182 ? 9.469 29.625 -0.391 1 95.69 182 GLU B C 1
ATOM 3854 O O . GLU B 1 182 ? 8.344 29.812 -0.854 1 95.69 182 GLU B O 1
ATOM 3859 N N . LEU B 1 183 ? 9.695 29.656 0.885 1 97.38 183 LEU B N 1
ATOM 3860 C CA . LEU B 1 183 ? 8.617 29.781 1.858 1 97.38 183 LEU B CA 1
ATOM 3861 C C . LEU B 1 183 ? 8.32 31.25 2.162 1 97.38 183 LEU B C 1
ATOM 3863 O O . LEU B 1 183 ? 7.352 31.562 2.859 1 97.38 183 LEU B O 1
ATOM 3867 N N . GLU B 1 184 ? 9.109 32.125 1.63 1 96.62 184 GLU B N 1
ATOM 3868 C CA . GLU B 1 184 ? 9.055 33.562 1.955 1 96.62 184 GLU B CA 1
ATOM 3869 C C . GLU B 1 184 ? 7.648 34.125 1.768 1 96.62 184 GLU B C 1
ATOM 3871 O O . GLU B 1 184 ? 7.145 34.844 2.629 1 96.62 184 GLU B O 1
ATOM 3876 N N . PRO B 1 185 ? 6.961 33.75 0.682 1 97.25 185 PRO B N 1
ATOM 3877 C CA . PRO B 1 185 ? 5.621 34.312 0.492 1 97.25 185 PRO B CA 1
ATOM 3878 C C . PRO B 1 185 ? 4.656 33.938 1.614 1 97.25 185 PRO B C 1
ATOM 3880 O O . PRO B 1 185 ? 3.771 34.719 1.964 1 97.25 185 PRO B O 1
ATOM 3883 N N . ILE B 1 186 ? 4.746 32.781 2.178 1 98 186 ILE B N 1
ATOM 3884 C CA . ILE B 1 186 ? 3.873 32.344 3.264 1 98 186 ILE B CA 1
ATOM 3885 C C . ILE B 1 186 ? 4.352 32.938 4.582 1 98 186 ILE B C 1
ATOM 3887 O O . ILE B 1 186 ? 3.551 33.469 5.359 1 98 186 ILE B O 1
ATOM 3891 N N . LEU B 1 187 ? 5.672 32.938 4.766 1 97.62 187 LEU B N 1
ATOM 3892 C CA . LEU B 1 187 ? 6.258 33.438 6.008 1 97.62 187 LEU B CA 1
ATOM 3893 C C . LEU B 1 187 ? 5.973 34.906 6.188 1 97.62 187 LEU B C 1
ATOM 3895 O O . LEU B 1 187 ? 5.703 35.375 7.301 1 97.62 187 LEU B O 1
ATOM 3899 N N . ASP B 1 188 ? 5.992 35.656 5.109 1 96.44 188 ASP B N 1
ATOM 3900 C CA . ASP B 1 188 ? 5.77 37.094 5.148 1 96.44 188 ASP B CA 1
ATOM 3901 C C . ASP B 1 188 ? 4.359 37.438 5.629 1 96.44 188 ASP B C 1
ATOM 3903 O O . ASP B 1 188 ? 4.109 38.5 6.145 1 96.44 188 ASP B O 1
ATOM 3907 N N . LYS B 1 189 ? 3.447 36.5 5.453 1 97 189 LYS B N 1
ATOM 3908 C CA . LYS B 1 189 ? 2.053 36.719 5.82 1 97 189 LYS B CA 1
ATOM 3909 C C . LYS B 1 189 ? 1.696 36 7.113 1 97 189 LYS B C 1
ATOM 3911 O O . LYS B 1 189 ? 0.579 36.125 7.617 1 97 189 LYS B O 1
ATOM 3916 N N . THR B 1 190 ? 2.615 35.281 7.684 1 98.19 190 THR B N 1
ATOM 3917 C CA . THR B 1 190 ? 2.361 34.438 8.852 1 98.19 190 THR B CA 1
ATOM 3918 C C . THR B 1 190 ? 2.268 35.281 10.117 1 98.19 190 THR B C 1
ATOM 3920 O O . THR B 1 190 ? 3.152 36.094 10.391 1 98.19 190 THR B O 1
ATOM 3923 N N . ASP B 1 191 ? 1.162 35.125 10.891 1 98 191 ASP B N 1
ATOM 3924 C CA . ASP B 1 191 ? 0.992 35.781 12.18 1 98 191 ASP B CA 1
ATOM 3925 C C . ASP B 1 191 ? 1.503 34.906 13.32 1 98 191 ASP B C 1
ATOM 3927 O O . ASP B 1 191 ? 2.08 35.406 14.289 1 98 191 ASP B O 1
ATOM 3931 N N . ILE B 1 192 ? 1.234 33.656 13.203 1 98.56 192 ILE B N 1
ATOM 3932 C CA . ILE B 1 192 ? 1.604 32.656 14.219 1 98.56 192 ILE B CA 1
ATOM 3933 C C . ILE B 1 192 ? 2.395 31.531 13.578 1 98.56 192 ILE B C 1
ATOM 3935 O O . ILE B 1 192 ? 1.859 30.766 12.766 1 98.56 192 ILE B O 1
ATOM 3939 N N . LEU B 1 193 ? 3.648 31.375 13.945 1 98.75 193 LEU B N 1
ATOM 3940 C CA . LEU B 1 193 ? 4.48 30.266 13.469 1 98.75 193 LEU B CA 1
ATOM 3941 C C . LEU B 1 193 ? 4.559 29.156 14.508 1 98.75 193 LEU B C 1
ATOM 3943 O O . LEU B 1 193 ? 5.008 29.391 15.633 1 98.75 193 LEU B O 1
ATOM 3947 N N . LEU B 1 194 ? 4.047 28.047 14.172 1 98.69 194 LEU B N 1
ATOM 3948 C CA . LEU B 1 194 ? 4.109 26.859 14.992 1 98.69 194 LEU B CA 1
ATOM 3949 C C . LEU B 1 194 ? 5.113 25.859 14.43 1 98.69 194 LEU B C 1
ATOM 3951 O O . LEU B 1 194 ? 4.836 25.172 13.438 1 98.69 194 LEU B O 1
ATOM 3955 N N . ILE B 1 195 ? 6.273 25.734 15.008 1 97.94 195 ILE B N 1
ATOM 3956 C CA . ILE B 1 195 ? 7.383 24.969 14.445 1 97.94 195 ILE B CA 1
ATOM 3957 C C . ILE B 1 195 ? 8.078 24.172 15.555 1 97.94 195 ILE B C 1
ATOM 3959 O O . ILE B 1 195 ? 7.945 24.5 16.734 1 97.94 195 ILE B O 1
ATOM 3963 N N . ASN B 1 196 ? 8.68 23.078 15.242 1 96.38 196 ASN B N 1
ATOM 3964 C CA . ASN B 1 196 ? 9.477 22.406 16.266 1 96.38 196 ASN B CA 1
ATOM 3965 C C . ASN B 1 196 ? 10.945 22.812 16.188 1 96.38 196 ASN B C 1
ATOM 3967 O O . ASN B 1 196 ? 11.367 23.453 15.219 1 96.38 196 ASN B O 1
ATOM 3971 N N . GLU B 1 197 ? 11.68 22.438 17.141 1 95.69 197 GLU B N 1
ATOM 3972 C CA . GLU B 1 197 ? 13.062 22.891 17.25 1 95.69 197 GLU B CA 1
ATOM 3973 C C . GLU B 1 197 ? 13.891 22.438 16.047 1 95.69 197 GLU B C 1
ATOM 3975 O O . GLU B 1 197 ? 14.672 23.219 15.492 1 95.69 197 GLU B O 1
ATOM 3980 N N . ASN B 1 198 ? 13.812 21.203 15.672 1 94.06 198 ASN B N 1
ATOM 3981 C CA . ASN B 1 198 ? 14.562 20.672 14.531 1 94.06 198 ASN B CA 1
ATOM 3982 C C . ASN B 1 198 ? 14.227 21.438 13.25 1 94.06 198 ASN B C 1
ATOM 3984 O O . ASN B 1 198 ? 15.117 21.781 12.477 1 94.06 198 ASN B O 1
ATOM 3988 N N . GLU B 1 199 ? 12.961 21.656 13.055 1 95.38 199 GLU B N 1
ATOM 3989 C CA . GLU B 1 199 ? 12.5 22.406 11.891 1 95.38 199 GLU B CA 1
ATOM 3990 C C . GLU B 1 199 ? 13.016 23.844 11.914 1 95.38 199 GLU B C 1
ATOM 3992 O O . GLU B 1 199 ? 13.461 24.359 10.883 1 95.38 199 GLU B O 1
ATOM 3997 N N . LEU B 1 200 ? 12.953 24.469 13.062 1 96.62 200 LEU B N 1
ATOM 3998 C CA . LEU B 1 200 ? 13.43 25.844 13.227 1 96.62 200 LEU B CA 1
ATOM 3999 C C . LEU B 1 200 ? 14.898 25.953 12.836 1 96.62 200 LEU B C 1
ATOM 4001 O O . LEU B 1 200 ? 15.273 26.875 12.109 1 96.62 200 LEU B O 1
ATOM 4005 N N . ARG B 1 201 ? 15.656 25.047 13.328 1 94.75 201 ARG B N 1
ATOM 4006 C CA . ARG B 1 201 ? 17.094 25.062 13.07 1 94.75 201 ARG B CA 1
ATOM 4007 C C . ARG B 1 201 ? 17.391 24.812 11.594 1 94.75 201 ARG B C 1
ATOM 4009 O O . ARG B 1 201 ? 18.203 25.516 10.992 1 94.75 201 ARG B O 1
ATOM 4016 N N . LEU B 1 202 ? 16.719 23.891 11.039 1 93.44 202 LEU B N 1
ATOM 4017 C CA . LEU B 1 202 ? 16.922 23.547 9.633 1 93.44 202 LEU B CA 1
ATOM 4018 C C . LEU B 1 202 ? 16.531 24.719 8.742 1 93.44 202 LEU B C 1
ATOM 4020 O O . LEU B 1 202 ? 17.188 24.984 7.734 1 93.44 202 LEU B O 1
ATOM 4024 N N . LEU B 1 203 ? 15.445 25.391 9.109 1 94.69 203 LEU B N 1
ATOM 4025 C CA . LEU B 1 203 ? 14.898 26.438 8.258 1 94.69 203 LEU B CA 1
ATOM 4026 C C . LEU B 1 203 ? 15.695 27.734 8.406 1 94.69 203 LEU B C 1
ATOM 4028 O O . LEU B 1 203 ? 15.969 28.422 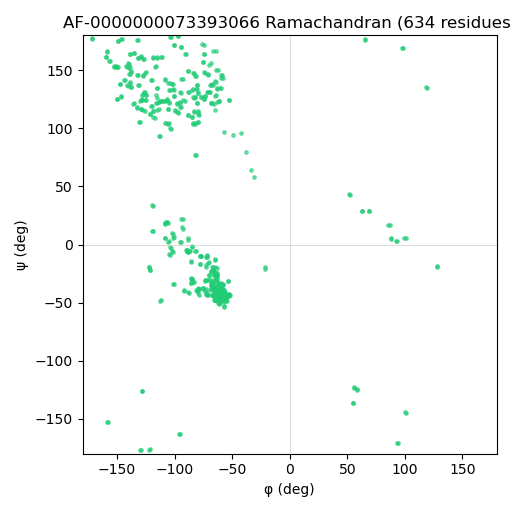7.414 1 94.69 203 LEU B O 1
ATOM 4032 N N . TYR B 1 204 ? 16.156 28.078 9.625 1 93.19 204 TYR B N 1
ATOM 4033 C CA . TYR B 1 204 ? 16.578 29.453 9.859 1 93.19 204 TYR B CA 1
ATOM 4034 C C . TYR B 1 204 ? 18.047 29.5 10.305 1 93.19 204 TYR B C 1
ATOM 4036 O O . TYR B 1 204 ? 18.672 30.562 10.242 1 93.19 204 TYR B O 1
ATOM 4044 N N . GLU B 1 205 ? 18.562 28.453 10.82 1 85 205 GLU B N 1
ATOM 4045 C CA . GLU B 1 205 ? 19.812 28.547 11.57 1 85 205 GLU B CA 1
ATOM 4046 C C . GLU B 1 205 ? 20.953 29.062 10.688 1 85 205 GLU B C 1
ATOM 4048 O O . GLU B 1 205 ? 21.641 30.016 11.047 1 85 205 GLU B O 1
ATOM 4053 N N . ASP B 1 206 ? 21.141 28.484 9.578 1 84.75 206 ASP B N 1
ATOM 4054 C CA . ASP B 1 206 ? 22.234 28.891 8.711 1 84.75 206 ASP B CA 1
ATOM 4055 C C . ASP B 1 206 ? 22.062 30.344 8.273 1 84.75 206 ASP B C 1
ATOM 4057 O O . ASP B 1 206 ? 23.031 31.094 8.188 1 84.75 206 ASP B O 1
ATOM 4061 N N . TYR B 1 207 ? 20.906 30.703 8.086 1 85.06 207 TYR B N 1
ATOM 4062 C CA . TYR B 1 207 ? 20.609 32.062 7.633 1 85.06 207 TYR B CA 1
ATOM 4063 C C . TYR B 1 207 ? 20.969 33.094 8.703 1 85.06 207 TYR B C 1
ATOM 4065 O O . TYR B 1 207 ? 21.688 34.062 8.422 1 85.06 207 TYR B O 1
ATOM 4073 N N . TYR B 1 208 ? 20.656 32.844 9.906 1 85.5 208 TYR B N 1
ATOM 4074 C CA . TYR B 1 208 ? 20.859 33.812 10.961 1 85.5 208 TYR B CA 1
ATOM 4075 C C . TYR B 1 208 ? 22.266 33.75 11.516 1 85.5 208 TYR B C 1
ATOM 4077 O O . TYR B 1 208 ? 22.812 34.75 12.023 1 85.5 208 TYR B O 1
ATOM 4085 N N . LYS B 1 209 ? 22.844 32.531 11.453 1 84.88 209 LYS B N 1
ATOM 4086 C CA . LYS B 1 209 ? 24.25 32.438 11.82 1 84.88 209 LYS B CA 1
ATOM 4087 C C . LYS B 1 209 ? 25.109 33.375 10.961 1 84.88 209 LYS B C 1
ATOM 4089 O O . LYS B 1 209 ? 26.047 34 11.461 1 84.88 209 LYS B O 1
ATOM 4094 N N . ALA B 1 210 ? 24.766 33.406 9.766 1 86.44 210 ALA B N 1
ATOM 4095 C CA . ALA B 1 210 ? 25.484 34.281 8.828 1 86.44 210 ALA B CA 1
ATOM 4096 C C . ALA B 1 210 ? 25.281 35.75 9.164 1 86.44 210 ALA B C 1
ATOM 4098 O O . ALA B 1 210 ? 26.219 36.562 9.055 1 86.44 210 ALA B O 1
ATOM 4099 N N . ILE B 1 211 ? 24.156 36.094 9.578 1 85.38 211 ILE B N 1
ATOM 4100 C CA . ILE B 1 211 ? 23.844 37.5 9.898 1 85.38 211 ILE B CA 1
ATOM 4101 C C . ILE B 1 211 ? 24.547 37.906 11.188 1 85.38 211 ILE B C 1
ATOM 4103 O O . ILE B 1 211 ? 25.125 38.969 11.258 1 85.38 211 ILE B O 1
ATOM 4107 N N . ASP B 1 212 ? 24.531 36.969 12.18 1 87.44 212 ASP B N 1
ATOM 4108 C CA . ASP B 1 212 ? 25.078 37.281 13.5 1 87.44 212 ASP B CA 1
ATOM 4109 C C . ASP B 1 212 ? 26.562 36.969 13.578 1 87.44 212 ASP B C 1
ATOM 4111 O O . ASP B 1 212 ? 27.203 37.219 14.594 1 87.44 212 ASP B O 1
ATOM 4115 N N . CYS B 1 213 ? 27.078 36.406 12.586 1 87.94 213 CYS B N 1
ATOM 4116 C CA . CYS B 1 213 ? 28.469 35.938 12.586 1 87.94 213 CYS B CA 1
ATOM 4117 C C . CYS B 1 213 ? 28.75 35.062 13.797 1 87.94 213 CYS B C 1
ATOM 4119 O O . CYS B 1 213 ? 29.688 35.281 14.547 1 87.94 213 CYS B O 1
ATOM 4121 N N . ALA B 1 214 ? 27.844 34.219 14.062 1 87.88 214 ALA B N 1
ATOM 4122 C CA . ALA B 1 214 ? 27.938 33.312 15.203 1 87.88 214 ALA B CA 1
ATOM 4123 C C . ALA B 1 214 ? 27.984 31.859 14.742 1 87.88 214 ALA B C 1
ATOM 4125 O O . ALA B 1 214 ? 27.516 31.531 13.648 1 87.88 214 ALA B O 1
ATOM 4126 N N . ASP B 1 215 ? 28.594 30.984 15.531 1 85.94 215 ASP B N 1
ATOM 4127 C CA . ASP B 1 215 ? 28.719 29.562 15.188 1 85.94 215 ASP B CA 1
ATOM 4128 C C . ASP B 1 215 ? 27.453 28.797 15.57 1 85.94 215 ASP B C 1
ATOM 4130 O O . ASP B 1 215 ? 27.172 27.75 14.984 1 85.94 215 ASP B O 1
ATOM 4134 N N . GLU B 1 216 ? 26.844 29.266 16.625 1 87.06 216 GLU B N 1
ATOM 4135 C CA . GLU B 1 216 ? 25.625 28.625 17.109 1 87.06 216 GLU B CA 1
ATOM 4136 C C . GLU B 1 216 ? 24.641 29.672 17.656 1 87.06 216 GLU B C 1
ATOM 4138 O O . GLU B 1 216 ? 25.047 30.703 18.188 1 87.06 216 GLU B O 1
ATOM 4143 N N . LEU B 1 217 ? 23.375 29.453 17.391 1 92.69 217 LEU B N 1
ATOM 4144 C CA . LEU B 1 217 ? 22.328 30.312 17.922 1 92.69 217 LEU B CA 1
ATOM 4145 C C . LEU B 1 217 ? 21.359 29.516 18.797 1 92.69 217 LEU B C 1
ATOM 4147 O O . LEU B 1 217 ? 21.047 28.375 18.5 1 92.69 217 LEU B O 1
ATOM 4151 N N . SER B 1 218 ? 20.953 30.156 19.859 1 93.88 218 SER B N 1
ATOM 4152 C CA . SER B 1 218 ? 19.906 29.547 20.688 1 93.88 218 SER B CA 1
ATOM 4153 C C . SER B 1 218 ? 18.547 29.641 20.016 1 93.88 218 SER B C 1
ATOM 4155 O O . SER B 1 218 ? 18.359 30.422 19.078 1 93.88 218 SER B O 1
ATOM 4157 N N . VAL B 1 219 ? 17.609 28.844 20.516 1 95.56 219 VAL B N 1
ATOM 4158 C CA . VAL B 1 219 ? 16.234 28.891 20.016 1 95.56 219 VAL B CA 1
ATOM 4159 C C . VAL B 1 219 ? 15.672 30.297 20.188 1 95.56 219 VAL B C 1
ATOM 4161 O O . VAL B 1 219 ? 15.016 30.812 19.281 1 95.56 219 VAL B O 1
ATOM 4164 N N . LYS B 1 220 ? 15.953 30.875 21.344 1 95.31 220 LYS B N 1
ATOM 4165 C CA . LYS B 1 220 ? 15.477 32.219 21.625 1 95.31 220 LYS B CA 1
ATOM 4166 C C . LYS B 1 220 ? 16.047 33.219 20.625 1 95.31 220 LYS B C 1
ATOM 4168 O O . LYS B 1 220 ? 15.312 34.094 20.109 1 95.31 220 LYS B O 1
ATOM 4173 N N . GLU B 1 221 ? 17.312 33.125 20.359 1 94.94 221 GLU B N 1
ATOM 4174 C CA . GLU B 1 221 ? 17.953 34.062 19.438 1 94.94 221 GLU B CA 1
ATOM 4175 C C . GLU B 1 221 ? 17.344 33.969 18.031 1 94.94 221 GLU B C 1
ATOM 4177 O O . GLU B 1 221 ? 17.094 35 17.391 1 94.94 221 GLU B O 1
ATOM 4182 N N . ILE B 1 222 ? 17.141 32.75 17.578 1 96.06 222 ILE B N 1
ATOM 4183 C CA . ILE B 1 222 ? 16.531 32.562 16.266 1 96.06 222 ILE B CA 1
ATOM 4184 C C . ILE B 1 222 ? 15.117 33.125 16.25 1 96.06 222 ILE B C 1
ATOM 4186 O O . ILE B 1 222 ? 14.734 33.812 15.312 1 96.06 222 ILE B O 1
ATOM 4190 N N . ALA B 1 223 ? 14.352 32.875 17.297 1 96.38 223 ALA B N 1
ATOM 4191 C CA . ALA B 1 223 ? 12.961 33.312 17.391 1 96.38 223 ALA B CA 1
ATOM 4192 C C . ALA B 1 223 ? 12.867 34.812 17.391 1 96.38 223 ALA B C 1
ATOM 4194 O O . ALA B 1 223 ? 11.938 35.406 16.812 1 96.38 223 ALA B O 1
ATOM 4195 N N . VAL B 1 224 ? 13.797 35.438 18.031 1 95.12 224 VAL B N 1
ATOM 4196 C CA . VAL B 1 224 ? 13.82 36.906 18.078 1 95.12 224 VAL B CA 1
ATOM 4197 C C . VAL B 1 224 ? 14.031 37.469 16.688 1 95.12 224 VAL B C 1
ATOM 4199 O O . VAL B 1 224 ? 13.383 38.469 16.297 1 95.12 224 VAL B O 1
ATOM 4202 N N . HIS B 1 225 ? 14.961 36.875 15.969 1 94.81 225 HIS B N 1
ATOM 4203 C CA . HIS B 1 225 ? 15.172 37.281 14.586 1 94.81 225 HIS B CA 1
ATOM 4204 C C . HIS B 1 225 ? 13.898 37.156 13.766 1 94.81 225 HIS B C 1
ATOM 4206 O O . HIS B 1 225 ? 13.586 38.062 12.961 1 94.81 225 HIS B O 1
ATOM 4212 N N . ILE B 1 226 ? 13.188 36.125 13.953 1 96.31 226 ILE B N 1
ATOM 4213 C CA . ILE B 1 226 ? 11.953 35.844 13.219 1 96.31 226 ILE B CA 1
ATOM 4214 C C . ILE B 1 226 ? 10.914 36.938 13.555 1 96.31 226 ILE B C 1
ATOM 4216 O O . ILE B 1 226 ? 10.227 37.438 12.672 1 96.31 226 ILE B O 1
ATOM 4220 N N . LEU B 1 227 ? 10.812 37.344 14.828 1 95.38 227 LEU B N 1
ATOM 4221 C CA . LEU B 1 227 ? 9.914 38.406 15.258 1 95.38 227 LEU B CA 1
ATOM 4222 C C . LEU B 1 227 ? 10.242 39.688 14.539 1 95.38 227 LEU B C 1
ATOM 4224 O O . LEU B 1 227 ? 9.336 40.406 14.094 1 95.38 227 LEU B O 1
ATOM 4228 N N . ASP B 1 228 ? 11.492 39.875 14.469 1 92.19 228 ASP B N 1
ATOM 4229 C CA . ASP B 1 228 ? 11.961 41.125 13.859 1 92.19 228 ASP B CA 1
ATOM 4230 C C . ASP B 1 228 ? 11.602 41.188 12.375 1 92.19 228 ASP B C 1
ATOM 4232 O O . ASP B 1 228 ? 11.508 42.281 11.797 1 92.19 228 ASP B O 1
ATOM 4236 N N . GLU B 1 229 ? 11.398 40.062 11.836 1 91.94 229 GLU B N 1
ATOM 4237 C CA . GLU B 1 229 ? 11.094 40 10.414 1 91.94 229 GLU B CA 1
ATOM 4238 C C . GLU B 1 229 ? 9.586 40.125 10.172 1 91.94 229 GLU B C 1
ATOM 4240 O O . GLU B 1 229 ? 9.141 40.156 9.023 1 91.94 229 GLU B O 1
ATOM 4245 N N . GLY B 1 230 ? 8.805 40.125 11.242 1 92.94 230 GLY B N 1
ATOM 4246 C CA . GLY B 1 230 ? 7.418 40.5 11.008 1 92.94 230 GLY B CA 1
ATOM 4247 C C . GLY B 1 230 ? 6.434 39.469 11.578 1 92.94 230 GLY B C 1
ATOM 4248 O O . GLY B 1 230 ? 5.254 39.781 11.758 1 92.94 230 GLY B O 1
ATOM 4249 N N . ILE B 1 231 ? 6.816 38.281 11.852 1 96.75 231 ILE B N 1
ATOM 4250 C CA . ILE B 1 231 ? 5.926 37.281 12.445 1 96.75 231 ILE B CA 1
ATOM 4251 C C . ILE B 1 231 ? 5.621 37.656 13.898 1 96.75 231 ILE B C 1
ATOM 4253 O O . ILE B 1 231 ? 6.535 37.938 14.68 1 96.75 231 ILE B O 1
ATOM 4257 N N . ARG B 1 232 ? 4.398 37.656 14.32 1 96.31 232 ARG B N 1
ATOM 4258 C CA . ARG B 1 232 ? 3.951 38.25 15.57 1 96.31 232 ARG B CA 1
ATOM 4259 C C . ARG B 1 232 ? 4.105 37.281 16.734 1 96.31 232 ARG B C 1
ATOM 4261 O O . ARG B 1 232 ? 4.234 37.688 17.891 1 96.31 232 ARG B O 1
ATOM 4268 N N . THR B 1 233 ? 3.943 36.031 16.453 1 98.12 233 THR B N 1
ATOM 4269 C CA . THR B 1 233 ? 4.027 34.969 17.469 1 98.12 233 THR B CA 1
ATOM 4270 C C . THR B 1 233 ? 4.848 33.781 16.953 1 98.12 233 THR B C 1
ATOM 4272 O O . THR B 1 233 ? 4.531 33.219 15.906 1 98.12 233 THR B O 1
ATOM 4275 N N . VAL B 1 234 ? 5.926 33.469 17.672 1 98.56 234 VAL B N 1
ATOM 4276 C CA . VAL B 1 234 ? 6.75 32.312 17.344 1 98.56 234 VAL B CA 1
ATOM 4277 C C . VAL B 1 234 ? 6.664 31.266 18.453 1 98.56 234 VAL B C 1
ATOM 4279 O O . VAL B 1 234 ? 6.977 31.562 19.609 1 98.56 234 VAL B O 1
ATOM 4282 N N . VAL B 1 235 ? 6.145 30.125 18.141 1 98.75 235 VAL B N 1
ATOM 4283 C CA . VAL B 1 235 ? 6.039 29.016 19.078 1 98.75 235 VAL B CA 1
ATOM 4284 C C . VAL B 1 235 ? 6.945 27.875 18.641 1 98.75 235 VAL B C 1
ATOM 4286 O O . VAL B 1 235 ? 6.809 27.359 17.516 1 98.75 235 VAL B O 1
ATOM 4289 N N . VAL B 1 236 ? 7.875 27.422 19.531 1 98.38 236 VAL B N 1
ATOM 4290 C CA . VAL B 1 236 ? 8.836 26.375 19.203 1 98.38 236 VAL B CA 1
ATOM 4291 C C . VAL B 1 236 ? 8.617 25.188 20.141 1 98.38 236 VAL B C 1
ATOM 4293 O O . VAL B 1 236 ? 8.961 25.234 21.312 1 98.38 236 VAL B O 1
ATOM 4296 N N . LYS B 1 237 ? 8.109 24.109 19.578 1 97.31 237 LYS B N 1
ATOM 4297 C CA . LYS B 1 237 ? 7.906 22.875 20.312 1 97.31 237 LYS B CA 1
ATOM 4298 C C . LYS B 1 237 ? 9.211 22.094 20.453 1 97.31 237 LYS B C 1
ATOM 4300 O O . LYS B 1 237 ? 9.93 21.891 19.469 1 97.31 237 LYS B O 1
ATOM 4305 N N . LYS B 1 238 ? 9.492 21.688 21.672 1 95.88 238 LYS B N 1
ATOM 4306 C CA . LYS B 1 238 ? 10.758 21.016 21.953 1 95.88 238 LYS B CA 1
ATOM 4307 C C . LYS B 1 238 ? 10.531 19.609 22.5 1 95.88 238 LYS B C 1
ATOM 4309 O O . LYS B 1 238 ? 11.234 19.156 23.406 1 95.88 238 LYS B O 1
ATOM 4314 N N . GLY B 1 239 ? 9.508 18.969 22.047 1 92 239 GLY B N 1
ATOM 4315 C CA . GLY B 1 239 ? 9.219 17.609 22.484 1 92 239 GLY B CA 1
ATOM 4316 C C . GLY B 1 239 ? 9.023 17.5 24 1 92 239 GLY B C 1
ATOM 4317 O O . GLY B 1 239 ? 8.219 18.234 24.578 1 92 239 GLY B O 1
ATOM 4318 N N . SER B 1 240 ? 9.82 16.594 24.625 1 91.38 240 SER B N 1
ATOM 4319 C CA . SER B 1 240 ? 9.688 16.344 26.047 1 91.38 240 SER B CA 1
ATOM 4320 C C . SER B 1 240 ? 10.219 17.516 26.875 1 91.38 240 SER B C 1
ATOM 4322 O O . SER B 1 240 ? 9.977 17.609 28.078 1 91.38 240 SER B O 1
ATOM 4324 N N . GLU B 1 241 ? 10.867 18.453 26.219 1 94.06 241 GLU B N 1
ATOM 4325 C CA . GLU B 1 241 ? 11.414 19.609 26.922 1 94.06 241 GLU B CA 1
ATOM 4326 C C . GLU B 1 241 ? 10.398 20.75 26.984 1 94.06 241 GLU B C 1
ATOM 4328 O O . GLU B 1 241 ? 10.664 21.797 27.578 1 94.06 241 GLU B O 1
ATOM 4333 N N . GLY B 1 242 ? 9.25 20.547 26.328 1 96.5 242 GLY B N 1
ATOM 4334 C CA . GLY B 1 242 ? 8.195 21.531 26.422 1 96.5 242 GLY B CA 1
ATOM 4335 C C . GLY B 1 242 ? 8.133 22.438 25.203 1 96.5 242 GLY B C 1
ATOM 4336 O O . GLY B 1 242 ? 8.242 21.969 24.062 1 96.5 242 GLY B O 1
ATOM 4337 N N . VAL B 1 243 ? 7.77 23.734 25.5 1 98.06 243 VAL B N 1
ATOM 4338 C CA . VAL B 1 243 ? 7.57 24.672 24.406 1 98.06 243 VAL B CA 1
ATOM 4339 C C . VAL B 1 243 ? 8.125 26.047 24.781 1 98.06 243 VAL B C 1
ATOM 4341 O O . VAL B 1 243 ? 8.039 26.453 25.938 1 98.06 243 VAL B O 1
ATOM 4344 N N . PHE B 1 244 ? 8.812 26.656 23.859 1 98.38 244 PHE B N 1
ATOM 4345 C CA . PHE B 1 244 ? 9.227 28.062 23.938 1 98.38 244 PHE B CA 1
ATOM 4346 C C . PHE B 1 244 ? 8.359 28.922 23.031 1 98.38 244 PHE B C 1
ATOM 4348 O O . PHE B 1 244 ? 8.047 28.531 21.906 1 98.38 244 PHE B O 1
ATOM 4355 N N . ALA B 1 245 ? 7.879 30.062 23.562 1 98.69 245 ALA B N 1
ATOM 4356 C CA . ALA B 1 245 ? 7.078 30.969 22.75 1 98.69 245 ALA B CA 1
ATOM 4357 C C . ALA B 1 245 ? 7.438 32.438 23.031 1 98.69 245 ALA B C 1
ATOM 4359 O O . ALA B 1 245 ? 7.828 32.781 24.141 1 98.69 245 ALA B O 1
ATOM 4360 N N . ILE B 1 246 ? 7.328 33.219 21.969 1 98.25 246 ILE B N 1
ATOM 4361 C CA . ILE B 1 246 ? 7.707 34.594 22.125 1 98.25 246 ILE B CA 1
ATOM 4362 C C . ILE B 1 246 ? 6.84 35.469 21.234 1 98.25 246 ILE B C 1
ATOM 4364 O O . ILE B 1 246 ? 6.461 35.062 20.125 1 98.25 246 ILE B O 1
ATOM 4368 N N . THR B 1 247 ? 6.387 36.625 21.734 1 97.81 247 THR B N 1
ATOM 4369 C CA . THR B 1 247 ? 5.812 37.75 21.016 1 97.81 247 THR B CA 1
ATOM 4370 C C . THR B 1 247 ? 6.609 39.031 21.281 1 97.81 247 THR B C 1
ATOM 4372 O O . THR B 1 247 ? 7.672 38.969 21.906 1 97.81 247 THR B O 1
ATOM 4375 N N . ASP B 1 248 ? 6.098 40.094 20.719 1 94 248 ASP B N 1
ATOM 4376 C CA . ASP B 1 248 ? 6.777 41.375 20.969 1 94 248 ASP B CA 1
ATOM 4377 C C . ASP B 1 248 ? 6.715 41.719 22.453 1 94 248 ASP B C 1
ATOM 4379 O O . ASP B 1 248 ? 7.598 42.438 22.969 1 94 248 ASP B O 1
ATOM 4383 N N . SER B 1 249 ? 5.758 41.094 23.156 1 94.69 249 SER B N 1
ATOM 4384 C CA . SER B 1 249 ? 5.5 41.562 24.5 1 94.69 249 SER B CA 1
ATOM 4385 C C . SER B 1 249 ? 5.676 40.469 25.531 1 94.69 249 SER B C 1
ATOM 4387 O O . SER B 1 249 ? 5.809 40.719 26.719 1 94.69 249 SER B O 1
ATOM 4389 N N . GLU B 1 250 ? 5.625 39.281 25.047 1 96.06 250 GLU B N 1
ATOM 4390 C CA . GLU B 1 250 ? 5.652 38.156 25.984 1 96.06 250 GLU B CA 1
ATOM 4391 C C . GLU B 1 250 ? 6.66 37.094 25.547 1 96.06 250 GLU B C 1
ATOM 4393 O O . GLU B 1 250 ? 6.93 36.938 24.359 1 96.06 250 GLU B O 1
ATOM 4398 N N . GLU B 1 251 ? 7.246 36.5 26.453 1 97.38 251 GLU B N 1
ATOM 4399 C CA . GLU B 1 251 ? 8.102 35.344 26.281 1 97.38 251 GLU B CA 1
ATOM 4400 C C . GLU B 1 251 ? 7.859 34.312 27.375 1 97.38 251 GLU B C 1
ATOM 4402 O O . GLU B 1 251 ? 7.664 34.656 28.547 1 97.38 251 GLU B O 1
ATOM 4407 N N . CYS B 1 252 ? 7.84 33.062 27.031 1 97.62 252 CYS B N 1
ATOM 4408 C CA . CYS B 1 252 ? 7.645 32.031 28.062 1 97.62 252 CYS B CA 1
ATOM 4409 C C . CYS B 1 252 ? 8.297 30.719 27.641 1 97.62 252 CYS B C 1
ATOM 4411 O O . CYS B 1 252 ? 8.531 30.484 26.453 1 97.62 252 CYS B O 1
ATOM 4413 N N . ASP B 1 253 ? 8.656 29.969 28.578 1 97.56 253 ASP B N 1
ATOM 4414 C CA . ASP B 1 253 ? 9.07 28.562 28.516 1 97.56 253 ASP B CA 1
ATOM 4415 C C . ASP B 1 253 ? 8.188 27.688 29.391 1 97.56 253 ASP B C 1
ATOM 4417 O O . ASP B 1 253 ? 8.195 27.828 30.625 1 97.56 253 ASP B O 1
ATOM 4421 N N . VAL B 1 254 ? 7.445 26.859 28.797 1 97.38 254 VAL B N 1
ATOM 4422 C CA . VAL B 1 254 ? 6.492 26.047 29.547 1 97.38 254 VAL B CA 1
ATOM 4423 C C . VAL B 1 254 ? 6.871 24.578 29.422 1 97.38 254 VAL B C 1
ATOM 4425 O O . VAL B 1 254 ? 7.086 24.062 28.312 1 97.38 254 VAL B O 1
ATOM 4428 N N . GLY B 1 255 ? 7 23.828 30.484 1 94.94 255 GLY B N 1
ATOM 4429 C CA . GLY B 1 255 ? 7.309 22.406 30.484 1 94.94 255 GLY B CA 1
ATOM 4430 C C . GLY B 1 255 ? 6.121 21.531 30.109 1 94.94 255 GLY B C 1
ATOM 4431 O O . GLY B 1 255 ? 5.012 22.047 29.938 1 94.94 255 GLY B O 1
ATOM 4432 N N . THR B 1 256 ? 6.383 20.266 29.953 1 93.19 256 THR B N 1
ATOM 4433 C CA . THR B 1 256 ? 5.336 19.312 29.594 1 93.19 256 THR B CA 1
ATOM 4434 C C . THR B 1 256 ? 4.672 18.734 30.844 1 93.19 256 THR B C 1
ATOM 4436 O O . THR B 1 256 ? 5.145 18.938 31.953 1 93.19 256 THR B O 1
ATOM 4439 N N . TYR B 1 257 ? 3.557 18.141 30.703 1 93.5 257 TYR B N 1
ATOM 4440 C CA . TYR B 1 257 ? 2.857 17.406 31.766 1 93.5 257 TYR B CA 1
ATOM 4441 C C . TYR B 1 257 ? 3.205 15.922 31.719 1 93.5 257 TYR B C 1
ATOM 4443 O O . TYR B 1 257 ? 3.381 15.352 30.656 1 93.5 257 TYR B O 1
ATOM 4451 N N . GLU B 1 258 ? 3.322 15.352 32.844 1 88.88 258 GLU B N 1
ATOM 4452 C CA . GLU B 1 258 ? 3.582 13.922 32.906 1 88.88 258 GLU B CA 1
ATOM 4453 C C . GLU B 1 258 ? 2.432 13.117 32.312 1 88.88 258 GLU B C 1
ATOM 4455 O O . GLU B 1 258 ? 1.263 13.461 32.5 1 88.88 258 GLU B O 1
ATOM 4460 N N . CYS B 1 259 ? 2.809 12.148 31.5 1 89.12 259 CYS B N 1
ATOM 4461 C CA . CYS B 1 259 ? 1.783 11.289 30.922 1 89.12 259 CYS B CA 1
ATOM 4462 C C . CYS B 1 259 ? 2.367 9.945 30.5 1 89.12 259 CYS B C 1
ATOM 4464 O O . CYS B 1 259 ? 3.586 9.797 30.406 1 89.12 259 CYS B O 1
ATOM 4466 N N . SER B 1 260 ? 1.554 8.922 30.375 1 91.25 260 SER B N 1
ATOM 4467 C CA . SER B 1 260 ? 1.941 7.613 29.859 1 91.25 260 SER B CA 1
ATOM 4468 C C . SER B 1 260 ? 1.901 7.578 28.328 1 91.25 260 SER B C 1
ATOM 4470 O O . SER B 1 260 ? 0.835 7.406 27.734 1 91.25 260 SER B O 1
ATOM 4472 N N . VAL B 1 261 ? 3.062 7.617 27.75 1 86.5 261 VAL B N 1
ATOM 4473 C CA . VAL B 1 261 ? 3.156 7.77 26.297 1 86.5 261 VAL B CA 1
ATOM 4474 C C . VAL B 1 261 ? 2.779 6.457 25.625 1 86.5 261 VAL B C 1
ATOM 4476 O O . VAL B 1 261 ? 3.342 5.402 25.938 1 86.5 261 VAL B O 1
ATOM 4479 N N . VAL B 1 262 ? 1.856 6.492 24.766 1 84.12 262 VAL B N 1
ATOM 4480 C CA . VAL B 1 262 ? 1.426 5.348 23.969 1 84.12 262 VAL B CA 1
ATOM 4481 C C . VAL B 1 262 ? 1.799 5.57 22.5 1 84.12 262 VAL B C 1
ATOM 4483 O O . VAL B 1 262 ? 2.402 4.699 21.875 1 84.12 262 VAL B O 1
ATOM 4486 N N . ASP B 1 263 ? 1.511 6.691 21.953 1 82.06 263 ASP B N 1
ATOM 4487 C CA . ASP B 1 263 ? 1.754 7.051 20.562 1 82.06 263 ASP B CA 1
ATOM 4488 C C . ASP B 1 263 ? 1.985 8.555 20.422 1 82.06 263 ASP B C 1
ATOM 4490 O O . ASP B 1 263 ? 1.104 9.359 20.734 1 82.06 263 ASP B O 1
ATOM 4494 N N . THR B 1 264 ? 3.104 8.867 19.828 1 79.69 264 THR B N 1
ATOM 4495 C CA . THR B 1 264 ? 3.439 10.281 19.75 1 79.69 264 THR B CA 1
ATOM 4496 C C . THR B 1 264 ? 2.973 10.875 18.422 1 79.69 264 THR B C 1
ATOM 4498 O O . THR B 1 264 ? 3.189 12.055 18.156 1 79.69 264 THR B O 1
ATOM 4501 N N . THR B 1 265 ? 2.326 10.039 17.609 1 78.38 265 THR B N 1
ATOM 4502 C CA . THR B 1 265 ? 1.806 10.531 16.344 1 78.38 265 THR B CA 1
ATOM 4503 C C . THR B 1 265 ? 0.773 11.633 16.562 1 78.38 265 THR B C 1
ATOM 4505 O O . THR B 1 265 ? -0.15 11.469 17.375 1 78.38 265 THR B O 1
ATOM 4508 N N . GLY B 1 266 ? 1.024 12.805 15.961 1 85.5 266 GLY B N 1
ATOM 4509 C CA . GLY B 1 266 ? 0.059 13.891 16.047 1 85.5 266 GLY B CA 1
ATOM 4510 C C . GLY B 1 266 ? 0.253 14.766 17.266 1 85.5 266 GLY B C 1
ATOM 4511 O O . GLY B 1 266 ? -0.559 15.656 17.531 1 85.5 266 GLY B O 1
ATOM 4512 N N . ALA B 1 267 ? 1.334 14.5 18.031 1 90.31 267 ALA B N 1
ATOM 4513 C CA . ALA B 1 267 ? 1.604 15.305 19.219 1 90.31 267 ALA B CA 1
ATOM 4514 C C . ALA B 1 267 ? 1.7 16.781 18.875 1 90.31 267 ALA B C 1
ATOM 4516 O O . ALA B 1 267 ? 1.116 17.625 19.547 1 90.31 267 ALA B O 1
ATOM 4517 N N . GLY B 1 268 ? 2.42 17.078 17.828 1 94.38 268 GLY B N 1
ATOM 4518 C CA . GLY B 1 268 ? 2.551 18.453 17.375 1 94.38 268 GLY B CA 1
ATOM 4519 C C . GLY B 1 268 ? 1.229 19.078 16.969 1 94.38 268 GLY B C 1
ATOM 4520 O O . GLY B 1 268 ? 0.942 20.234 17.328 1 94.38 268 GLY B O 1
ATOM 4521 N N . ASP B 1 269 ? 0.438 18.344 16.266 1 96.06 269 ASP B N 1
ATOM 4522 C CA . ASP B 1 269 ? -0.87 18.812 15.836 1 96.06 269 ASP B CA 1
ATOM 4523 C C . ASP B 1 269 ? -1.794 19.047 17.031 1 96.06 269 ASP B C 1
ATOM 4525 O O . ASP B 1 269 ? -2.584 20 17.031 1 96.06 269 ASP B O 1
ATOM 4529 N N . SER B 1 270 ? -1.708 18.141 17.984 1 96.44 270 SER B N 1
ATOM 4530 C CA . SER B 1 270 ? -2.518 18.281 19.188 1 96.44 270 SER B CA 1
ATOM 4531 C C . SER B 1 270 ? -2.123 19.531 19.969 1 96.44 270 SER B C 1
ATOM 4533 O O . SER B 1 270 ? -2.984 20.234 20.5 1 96.44 270 SER B O 1
ATOM 4535 N N . PHE B 1 271 ? -0.841 19.75 20.047 1 97.75 271 PHE B N 1
ATOM 4536 C CA . PHE B 1 271 ? -0.377 21 20.656 1 97.75 271 PHE B CA 1
ATOM 4537 C C . PHE B 1 271 ? -0.958 22.203 19.938 1 97.75 271 PHE B C 1
ATOM 4539 O O . PHE B 1 271 ? -1.447 23.141 20.578 1 97.75 271 PHE B O 1
ATOM 4546 N N . ASN B 1 272 ? -0.837 22.156 18.594 1 98.62 272 ASN B N 1
ATOM 4547 C CA . ASN B 1 272 ? -1.365 23.25 17.797 1 98.62 272 ASN B CA 1
ATOM 4548 C C . ASN B 1 272 ? -2.828 23.547 18.125 1 98.62 272 ASN B C 1
ATOM 4550 O O . ASN B 1 272 ? -3.223 24.703 18.25 1 98.62 272 ASN B O 1
ATOM 4554 N N . SER B 1 273 ? -3.596 22.484 18.281 1 98.56 273 SER B N 1
ATOM 4555 C CA . SER B 1 273 ? -5.016 22.625 18.594 1 98.56 273 SER B CA 1
ATOM 4556 C C . SER B 1 273 ? -5.219 23.359 19.922 1 98.56 273 SER B C 1
ATOM 4558 O O . SER B 1 273 ? -6.004 24.312 20 1 98.56 273 SER B O 1
ATOM 4560 N N . GLY B 1 274 ? -4.535 22.906 20.922 1 98.5 274 GLY B N 1
ATOM 4561 C CA . GLY B 1 274 ? -4.656 23.531 22.234 1 98.5 274 GLY B CA 1
ATOM 4562 C C . GLY B 1 274 ? -4.195 24.984 22.25 1 98.5 274 GLY B C 1
ATOM 4563 O O . GLY B 1 274 ? -4.867 25.844 22.828 1 98.5 274 GLY B O 1
ATOM 4564 N N . PHE B 1 275 ? -3.066 25.266 21.609 1 98.75 275 PHE B N 1
ATOM 4565 C CA . PHE B 1 275 ? -2.518 26.625 21.578 1 98.75 275 PHE B CA 1
ATOM 4566 C C . PHE B 1 275 ? -3.471 27.578 20.859 1 98.75 275 PHE B C 1
ATOM 4568 O O . PHE B 1 275 ? -3.74 28.672 21.359 1 98.75 275 PHE B O 1
ATOM 4575 N N . LEU B 1 276 ? -3.982 27.156 19.688 1 98.81 276 LEU B N 1
ATOM 4576 C CA . LEU B 1 276 ? -4.867 28 18.891 1 98.81 276 LEU B CA 1
ATOM 4577 C C . LEU B 1 276 ? -6.195 28.219 19.609 1 98.81 276 LEU B C 1
ATOM 4579 O O . LEU B 1 276 ? -6.797 29.281 19.5 1 98.81 276 LEU B O 1
ATOM 4583 N N . TYR B 1 277 ? -6.656 27.203 20.344 1 98.5 277 TYR B N 1
ATOM 4584 C CA . TYR B 1 277 ? -7.824 27.391 21.203 1 98.5 277 TYR B CA 1
ATOM 4585 C C . TYR B 1 277 ? -7.598 28.531 22.188 1 98.5 277 TYR B C 1
ATOM 4587 O O . TYR B 1 277 ? -8.453 29.406 22.344 1 98.5 277 TYR B O 1
ATOM 4595 N N . GLY B 1 278 ? -6.43 28.422 22.953 1 98.25 278 GLY B N 1
ATOM 4596 C CA . GLY B 1 278 ? -6.086 29.484 23.891 1 98.25 278 GLY B CA 1
ATOM 4597 C C . GLY B 1 278 ? -6.047 30.859 23.25 1 98.25 278 GLY B C 1
ATOM 4598 O O . GLY B 1 278 ? -6.629 31.812 23.766 1 98.25 278 GLY B O 1
ATOM 4599 N N . LYS B 1 279 ? -5.438 30.938 22.062 1 97.25 279 LYS B N 1
ATOM 4600 C CA . LYS B 1 279 ? -5.332 32.188 21.344 1 97.25 279 LYS B CA 1
ATOM 4601 C C . LYS B 1 279 ? -6.711 32.719 20.938 1 97.25 279 LYS B C 1
ATOM 4603 O O . LYS B 1 279 ? -6.988 33.906 21.062 1 97.25 279 LYS B O 1
ATOM 4608 N N . LEU B 1 280 ? -7.57 31.875 20.453 1 96.81 280 LEU B N 1
ATOM 4609 C CA . LEU B 1 280 ? -8.914 32.219 20 1 96.81 280 LEU B CA 1
ATOM 4610 C C . LEU B 1 280 ? -9.75 32.75 21.156 1 96.81 280 LEU B C 1
ATOM 4612 O O . LEU B 1 280 ? -10.609 33.625 20.953 1 96.81 280 LEU B O 1
ATOM 4616 N N . ASN B 1 281 ? -9.469 32.25 22.328 1 96.56 281 ASN B N 1
ATOM 4617 C CA . ASN B 1 281 ? -10.305 32.594 23.469 1 96.56 281 ASN B CA 1
ATOM 4618 C C . ASN B 1 281 ? -9.648 33.688 24.344 1 96.56 281 ASN B C 1
ATOM 4620 O O . ASN B 1 281 ? -10.078 33.906 25.469 1 96.56 281 ASN B O 1
ATOM 4624 N N . GLY B 1 282 ? -8.562 34.219 23.891 1 96.25 282 GLY B N 1
ATOM 4625 C CA . GLY B 1 282 ? -7.992 35.375 24.516 1 96.25 282 GLY B CA 1
ATOM 4626 C C . GLY B 1 282 ? -7.078 35.062 25.688 1 96.25 282 GLY B C 1
ATOM 4627 O O . GLY B 1 282 ? -6.785 35.938 26.5 1 96.25 282 GLY B O 1
ATOM 4628 N N . TYR B 1 283 ? -6.633 33.906 25.844 1 97.06 283 TYR B N 1
ATOM 4629 C CA . TYR B 1 283 ? -5.676 33.531 26.875 1 97.06 283 TYR B CA 1
ATOM 4630 C C . TYR B 1 283 ? -4.305 34.156 26.594 1 97.06 283 TYR B C 1
ATOM 4632 O O . TYR B 1 283 ? -3.992 34.469 25.453 1 97.06 283 TYR B O 1
ATOM 4640 N N . SER B 1 284 ? -3.49 34.312 27.656 1 97.69 284 SER B N 1
ATOM 4641 C CA . SER B 1 284 ? -2.127 34.812 27.5 1 97.69 284 SER B CA 1
ATOM 4642 C C . SER B 1 284 ? -1.264 33.812 26.734 1 97.69 284 SER B C 1
ATOM 4644 O O . SER B 1 284 ? -1.662 32.688 26.531 1 97.69 284 SER B O 1
ATOM 4646 N N . LEU B 1 285 ? -0.106 34.281 26.297 1 98.38 285 LEU B N 1
ATOM 4647 C CA . LEU B 1 285 ? 0.834 33.406 25.594 1 98.38 285 LEU B CA 1
ATOM 4648 C C . LEU B 1 285 ? 1.185 32.188 26.438 1 98.38 285 LEU B C 1
ATOM 4650 O O . LEU B 1 285 ? 1.158 31.062 25.953 1 98.38 285 LEU B O 1
ATOM 4654 N N . GLU B 1 286 ? 1.472 32.438 27.656 1 98.25 286 GLU B N 1
ATOM 4655 C CA . GLU B 1 286 ? 1.857 31.344 28.562 1 98.25 286 GLU B CA 1
ATOM 4656 C C . GLU B 1 286 ? 0.706 30.375 28.781 1 98.25 286 GLU B C 1
ATOM 4658 O O . GLU B 1 286 ? 0.904 29.156 28.75 1 98.25 286 GLU B O 1
ATOM 4663 N N . GLU B 1 287 ? -0.491 30.953 29.031 1 97.94 287 GLU B N 1
ATOM 4664 C CA . GLU B 1 287 ? -1.66 30.094 29.234 1 97.94 287 GLU B CA 1
ATOM 4665 C C . GLU B 1 287 ? -1.957 29.266 27.984 1 97.94 287 GLU B C 1
ATOM 4667 O O . GLU B 1 287 ? -2.312 28.094 28.094 1 97.94 287 GLU B O 1
ATOM 4672 N N . SER B 1 288 ? -1.871 29.875 26.812 1 98.44 288 SER B N 1
ATOM 4673 C CA . SER B 1 288 ? -2.092 29.172 25.562 1 98.44 288 SER B CA 1
ATOM 4674 C C . SER B 1 288 ? -1.094 28.016 25.406 1 98.44 288 SER B C 1
ATOM 4676 O O . SER B 1 288 ? -1.454 26.938 24.938 1 98.44 288 SER B O 1
ATOM 4678 N N . CYS B 1 289 ? 0.182 28.234 25.781 1 98.62 289 CYS B N 1
ATOM 4679 C CA . CYS B 1 289 ? 1.21 27.203 25.734 1 98.62 289 CYS B CA 1
ATOM 4680 C C . CYS B 1 289 ? 0.894 26.062 26.703 1 98.62 289 CYS B C 1
ATOM 4682 O O . CYS B 1 289 ? 1.065 24.891 26.375 1 98.62 289 CYS B O 1
ATOM 4684 N N . LYS B 1 290 ? 0.443 26.438 27.891 1 98.19 290 LYS B N 1
ATOM 4685 C CA . LYS B 1 290 ? 0.071 25.438 28.875 1 98.19 290 LYS B CA 1
ATOM 4686 C C . LYS B 1 290 ? -1.072 24.562 28.375 1 98.19 290 LYS B C 1
ATOM 4688 O O . LYS B 1 290 ? -1.04 23.344 28.531 1 98.19 290 LYS B O 1
ATOM 4693 N N . ILE B 1 291 ? -2.068 25.234 27.797 1 98.12 291 ILE B N 1
ATOM 4694 C CA . ILE B 1 291 ? -3.199 24.516 27.234 1 98.12 291 ILE B CA 1
ATOM 4695 C C . ILE B 1 291 ? -2.711 23.594 26.109 1 98.12 291 ILE B C 1
ATOM 4697 O O . ILE B 1 291 ? -3.086 22.406 26.062 1 98.12 291 ILE B O 1
ATOM 4701 N N . GLY B 1 292 ? -1.871 24.094 25.188 1 98.38 292 GLY B N 1
ATOM 4702 C CA . GLY B 1 292 ? -1.305 23.281 24.109 1 98.38 292 GLY B CA 1
ATOM 4703 C C . GLY B 1 292 ? -0.574 22.047 24.625 1 98.38 292 GLY B C 1
ATOM 4704 O O . GLY B 1 292 ? -0.812 20.938 24.141 1 98.38 292 GLY B O 1
ATOM 4705 N N . ASN B 1 293 ? 0.29 22.234 25.625 1 97.62 293 ASN B N 1
ATOM 4706 C CA . ASN B 1 293 ? 1.055 21.141 26.203 1 97.62 293 ASN B CA 1
ATOM 4707 C C . ASN B 1 293 ? 0.144 20.125 26.891 1 97.62 293 ASN B C 1
ATOM 4709 O O . ASN B 1 293 ? 0.393 18.906 26.812 1 97.62 293 ASN B O 1
ATOM 4713 N N . TRP B 1 294 ? -0.849 20.625 27.547 1 97 294 TRP B N 1
ATOM 4714 C CA . TRP B 1 294 ? -1.771 19.719 28.219 1 97 294 TRP B CA 1
ATOM 4715 C C . TRP B 1 294 ? -2.533 18.875 27.219 1 97 294 TRP B C 1
ATOM 4717 O O . TRP B 1 294 ? -2.635 17.656 27.375 1 97 294 TRP B O 1
ATOM 4727 N N . VAL B 1 295 ? -3.07 19.5 26.188 1 96.94 295 VAL B N 1
ATOM 4728 C CA . VAL B 1 295 ? -3.807 18.797 25.156 1 96.94 295 VAL B CA 1
ATOM 4729 C C . VAL B 1 295 ? -2.91 17.734 24.516 1 96.94 295 VAL B C 1
ATOM 4731 O O . VAL B 1 295 ? -3.33 16.594 24.328 1 96.94 295 VAL B O 1
ATOM 4734 N N . ALA B 1 296 ? -1.673 18.094 24.188 1 95.94 296 ALA B N 1
ATOM 4735 C CA . ALA B 1 296 ? -0.725 17.156 23.594 1 95.94 296 ALA B CA 1
ATOM 4736 C C . ALA B 1 296 ? -0.438 15.984 24.531 1 95.94 296 ALA B C 1
ATOM 4738 O O . ALA B 1 296 ? -0.36 14.836 24.094 1 95.94 296 ALA B O 1
ATOM 4739 N N . SER B 1 297 ? -0.282 16.266 25.828 1 94.81 297 SER B N 1
ATOM 4740 C CA . SER B 1 297 ? 0.021 15.234 26.797 1 94.81 297 SER B CA 1
ATOM 4741 C C . SER B 1 297 ? -1.117 14.227 26.922 1 94.81 297 SER B C 1
ATOM 4743 O O . SER B 1 297 ? -0.879 13.031 27.109 1 94.81 297 SER B O 1
ATOM 4745 N N . LYS B 1 298 ? -2.363 14.688 26.828 1 94.81 298 LYS B N 1
ATOM 4746 C CA . LYS B 1 298 ? -3.516 13.789 26.875 1 94.81 298 LYS B CA 1
ATOM 4747 C C . LYS B 1 298 ? -3.619 12.969 25.594 1 94.81 298 LYS B C 1
ATOM 4749 O O . LYS B 1 298 ? -3.902 11.766 25.641 1 94.81 298 LYS B O 1
ATOM 4754 N N . ALA B 1 299 ? -3.402 13.617 24.453 1 92.62 299 ALA B N 1
ATOM 4755 C CA . ALA B 1 299 ? -3.551 12.977 23.156 1 92.62 299 ALA B CA 1
ATOM 4756 C C . ALA B 1 299 ? -2.594 11.797 23.016 1 92.62 299 ALA B C 1
ATOM 4758 O O . ALA B 1 299 ? -2.957 10.75 22.469 1 92.62 299 ALA B O 1
ATOM 4759 N N . ILE B 1 300 ? -1.36 11.844 23.547 1 91.38 300 ILE B N 1
ATOM 4760 C CA . ILE B 1 300 ? -0.327 10.852 23.281 1 91.38 300 ILE B CA 1
ATOM 4761 C C . ILE B 1 300 ? -0.499 9.664 24.234 1 91.38 300 ILE B C 1
ATOM 4763 O O . ILE B 1 300 ? 0.234 8.68 24.156 1 91.38 300 ILE B O 1
ATOM 4767 N N . GLU B 1 301 ? -1.494 9.773 25.125 1 92.5 301 GLU B N 1
ATOM 4768 C CA . GLU B 1 301 ? -1.822 8.656 26 1 92.5 301 GLU B CA 1
ATOM 4769 C C . GLU B 1 301 ? -2.629 7.59 25.266 1 92.5 301 GLU B C 1
ATOM 4771 O O . GLU B 1 301 ? -2.857 6.5 25.797 1 92.5 301 GLU B O 1
ATOM 4776 N N . GLY B 1 302 ? -3.062 7.902 24.078 1 85.94 302 GLY B N 1
ATOM 4777 C CA . GLY B 1 302 ? -3.787 6.973 23.234 1 85.94 302 GLY B CA 1
ATOM 4778 C C . GLY B 1 302 ? -3.264 6.938 21.812 1 85.94 302 GLY B C 1
ATOM 4779 O O . GLY B 1 302 ? -2.406 7.742 21.438 1 85.94 302 GLY B O 1
ATOM 4780 N N . PHE B 1 303 ? -3.844 6.012 20.969 1 78.06 303 PHE B N 1
ATOM 4781 C CA . PHE B 1 303 ? -3.439 5.914 19.562 1 78.06 303 PHE B CA 1
ATOM 4782 C C . PHE B 1 303 ? -4.129 6.98 18.734 1 78.06 303 PHE B C 1
ATOM 4784 O O . PHE B 1 303 ? -5.344 7.172 18.828 1 78.06 303 PHE B O 1
ATOM 4791 N N . GLY B 1 304 ? -3.338 7.578 17.953 1 74.75 304 GLY B N 1
ATOM 4792 C CA . GLY B 1 304 ? -3.9 8.633 17.125 1 74.75 304 GLY B CA 1
ATOM 4793 C C . GLY B 1 304 ? -4.594 9.711 17.938 1 74.75 304 GLY B C 1
ATOM 4794 O O . GLY B 1 304 ? -4.004 10.281 18.859 1 74.75 304 GLY B O 1
ATOM 4795 N N . MET B 1 305 ? -5.898 9.938 17.641 1 76.38 305 MET B N 1
ATOM 4796 C CA . MET B 1 305 ? -6.648 10.984 18.328 1 76.38 305 MET B CA 1
ATOM 4797 C C . MET B 1 305 ? -7.664 10.383 19.297 1 76.38 305 MET B C 1
ATOM 4799 O O . MET B 1 305 ? -8.602 11.055 19.719 1 76.38 305 MET B O 1
ATOM 4803 N N . GLU B 1 306 ? -7.414 9.148 19.609 1 80.5 306 GLU B N 1
ATOM 4804 C CA . GLU B 1 306 ? -8.359 8.406 20.438 1 80.5 306 GLU B CA 1
ATOM 4805 C C . GLU B 1 306 ? -8.539 9.07 21.797 1 80.5 306 GLU B C 1
ATOM 4807 O O . GLU B 1 306 ? -9.656 9.148 22.312 1 80.5 306 GLU B O 1
ATOM 4812 N N . LYS B 1 307 ? -7.422 9.578 22.359 1 85.25 307 LYS B N 1
ATOM 4813 C CA . LYS B 1 307 ? -7.477 10.117 23.719 1 85.25 307 LYS B CA 1
ATOM 4814 C C . LYS B 1 307 ? -7.371 11.641 23.703 1 85.25 307 LYS B C 1
ATOM 4816 O O . LYS B 1 307 ? -6.977 12.25 24.703 1 85.25 307 LYS B O 1
ATOM 4821 N N . PHE B 1 308 ? -7.637 12.211 22.516 1 91.81 308 PHE B N 1
ATOM 4822 C CA . PHE B 1 308 ? -7.688 13.664 22.484 1 91.81 308 PHE B CA 1
ATOM 4823 C C . PHE B 1 308 ? -8.773 14.195 23.406 1 91.81 308 PHE B C 1
ATOM 4825 O O . PHE B 1 308 ? -9.891 13.672 23.422 1 91.81 308 PHE B O 1
ATOM 4832 N N . PRO B 1 309 ? -8.508 15.211 24.203 1 93.19 309 PRO B N 1
ATOM 4833 C CA . PRO B 1 309 ? -9.508 15.703 25.172 1 93.19 309 PRO B CA 1
ATOM 4834 C C . PRO B 1 309 ? -10.617 16.516 24.5 1 93.19 309 PRO B C 1
ATOM 4836 O O . PRO B 1 309 ? -10.453 16.984 23.375 1 93.19 309 PRO B O 1
ATOM 4839 N N . ASN B 1 310 ? -11.727 16.531 25.25 1 94.81 310 ASN B N 1
ATOM 4840 C CA . ASN B 1 310 ? -12.82 17.391 24.797 1 94.81 310 ASN B CA 1
ATOM 4841 C C . ASN B 1 310 ? -12.906 18.672 25.641 1 94.81 310 ASN B C 1
ATOM 4843 O O . ASN B 1 310 ? -12.062 18.906 26.516 1 94.81 310 ASN B O 1
ATOM 4847 N N . LEU B 1 311 ? -13.852 19.516 25.281 1 95.88 311 LEU B N 1
ATOM 4848 C CA . LEU B 1 311 ? -13.992 20.812 25.938 1 95.88 311 LEU B CA 1
ATOM 4849 C C . LEU B 1 311 ? -14.211 20.656 27.438 1 95.88 311 LEU B C 1
ATOM 4851 O O . LEU B 1 311 ? -13.695 21.453 28.219 1 95.88 311 LEU B O 1
ATOM 4855 N N . LYS B 1 312 ? -14.969 19.656 27.797 1 95.31 312 LYS B N 1
ATOM 4856 C CA . LYS B 1 312 ? -15.227 19.406 29.219 1 95.31 312 LYS B CA 1
ATOM 4857 C C . LYS B 1 312 ? -13.938 19.109 29.969 1 95.31 312 LYS B C 1
ATOM 4859 O O . LYS B 1 312 ? -13.695 19.641 31.047 1 95.31 312 LYS B O 1
ATOM 4864 N N . ASP B 1 313 ? -13.086 18.234 29.406 1 95.75 313 ASP B N 1
ATOM 4865 C CA . ASP B 1 313 ? -11.789 17.906 29.984 1 95.75 313 ASP B CA 1
ATOM 4866 C C . ASP B 1 313 ? -10.93 19.156 30.156 1 95.75 313 ASP B C 1
ATOM 4868 O O . ASP B 1 313 ? -10.281 19.344 31.188 1 95.75 313 ASP B O 1
ATOM 4872 N N . LEU B 1 314 ? -10.961 19.969 29.109 1 96.38 314 LEU B N 1
ATOM 4873 C CA . LEU B 1 314 ? -10.141 21.172 29.109 1 96.38 314 LEU B CA 1
ATOM 4874 C C . LEU B 1 314 ? -10.602 22.156 30.188 1 96.38 314 LEU B C 1
ATOM 4876 O O . LEU B 1 314 ? -9.781 22.766 30.859 1 96.38 314 LEU B O 1
ATOM 4880 N N . LYS B 1 315 ? -11.875 22.328 30.328 1 95.5 315 LYS B N 1
ATOM 4881 C CA . LYS B 1 315 ? -12.422 23.234 31.344 1 95.5 315 LYS B CA 1
ATOM 4882 C C . LYS B 1 315 ? -12.031 22.781 32.75 1 95.5 315 LYS B C 1
ATOM 4884 O O . LYS B 1 315 ? -11.781 23.609 33.625 1 95.5 315 LYS B O 1
ATOM 4889 N N . GLU B 1 316 ? -11.969 21.5 32.938 1 94.94 316 GLU B N 1
ATOM 4890 C CA . GLU B 1 316 ? -11.547 20.953 34.219 1 94.94 316 GLU B CA 1
ATOM 4891 C C . GLU B 1 316 ? -10.078 21.25 34.5 1 94.94 316 GLU B C 1
ATOM 4893 O O . GLU B 1 316 ? -9.68 21.453 35.625 1 94.94 316 GLU B O 1
ATOM 4898 N N . PHE B 1 317 ? -9.312 21.281 33.469 1 93.75 317 PHE B N 1
ATOM 4899 C CA . PHE B 1 317 ? -7.887 21.562 33.594 1 93.75 317 PHE B CA 1
ATOM 4900 C C . PHE B 1 317 ? -7.648 23.031 33.906 1 93.75 317 PHE B C 1
ATOM 4902 O O . PHE B 1 317 ? -6.816 23.375 34.75 1 93.75 317 PHE B O 1
ATOM 4909 N N . ILE B 1 318 ? -8.391 23.953 33.219 1 92.69 318 ILE B N 1
ATOM 4910 C CA . ILE B 1 318 ? -8.195 25.391 33.344 1 92.69 318 ILE B CA 1
ATOM 4911 C C . ILE B 1 318 ? -8.711 25.859 34.688 1 92.69 318 ILE B C 1
ATOM 4913 O O . ILE B 1 318 ? -8.141 26.766 35.312 1 92.69 318 ILE B O 1
ATOM 4917 N N . ASN B 1 319 ? -9.867 25.266 35.156 1 85.38 319 ASN B N 1
ATOM 4918 C CA . ASN B 1 319 ? -10.469 25.688 36.406 1 85.38 319 ASN B CA 1
ATOM 4919 C C . ASN B 1 319 ? -9.766 25.047 37.594 1 85.38 319 ASN B C 1
ATOM 4921 O O . ASN B 1 319 ? -9.859 25.531 38.719 1 85.38 319 ASN B O 1
#

InterPro domains:
  IPR002139 Ribokinase/fructokinase [PR00990] (14-35)
  IPR002139 Ribokinase/fructokinase [PR00990] (41-60)
  IPR002139 Ribokinase/fructokinase [PR00990] (113-126)
  IPR002139 Ribokinase/fructokinase [PR00990] (185-200)
  IPR002139 Ribokinase/fructokinase [PR00990] (234-245)
  IPR002173 Carbohydrate/purine kinase, PfkB, conserved site [PS00584] (263-276)
  IPR011611 Carbohydrate kinase PfkB [PF00294] (15-304)
  IPR029056 Ribokinase-like [G3DSA:3.40.1190.20] (8-319)
  IPR029056 Ribokinase-like [SSF53613] (10-304)
  IPR052700 Carbohydrate kinase PfkB-like [PTHR43320] (40-309)

Foldseek 3Di:
DDPLDLPDQFAEEEEWAKAKEKEWEWADDADPPGDIDTDDIDIDIDTLRLLLQLLLLLQPGAYEYQFEAEPDPGRVRNVVVCVVSPHRHPNYHYDDDKGGWYKYKYAYPVGDIDIDTDRICRQVDAQVRGDLSSQQNYQEYEYEDGQHNCLVRVLVCLVSHDPNYAYEYEYPPNNLVVECVSCVSVLLRHQEYQYEPVSLCSHPVVPVCVVVVHPGDDPVRSVVVSQVSPHAKYWYQHPQQAIWIDGPVDTDGDGADDADADAQPNLSSQLSNQLVSCVSVPHDNRVSSHRSRPQSRQCRNDPHRPRRHGNVVSVVVVD/DDPPDLPDQFAEEEEWAKAKEKEWEWADDADPPGDIDTDDIDIDIDTLRLLLQLLLLLLPGAYEYQFEAEPDPGSVRNVVSCVVSPHDHPNYHYDDDKGGWYKYKYAYPVGDIDIDTDRICRQVDAQVRGDLSSQQNYQEYEYEDGQHNCLVRVLVCLVSHDPNYAYEYEYPPNNLVVECVSCVSVLLRHQEYQYEPVSLCSHPVVVVCVVVVHPGDDPVRSVVVSQVSPHAKYWYQHPQQAIWIDGPVDTDGDGADDADADAQPNLSSQLSNQLVSCVSVPHDNRVSSHSSRPQSRQCRNDPHRPRRHGSVVSVVVVD

Sequence (638 aa):
MEFLDSDINVDVIGFGALNVDKLHTVENIACNDEESFIKSQKDTPGGSAANTVIGLARLGCPTSIIGKIAEDDDGDLIELNLAMNEVYTNNLIYADKGNTGKVLGFVDEKGERCLYVDPGVNDEIVLDEINLLNLSKCKIMHYTSFVGDSFKTQIELLDKLNDNTLLSFDPGMLYVQKGLKELEPILDKTDILLINENELRLLYEDYYKAIDCADELSVKEIAVHILDEGIRTVVVKKGSEGVFAITDSEECDVGTYECSVVDTTGAGDSFNSGFLYGKLNGYSLEESCKIGNWVASKAIEGFGMEKFPNLKDLKEFINMEFLDSDINVDVIGFGALNVDKLHTVENIACNDEESFIKSQKDTPGGSAANTVIGLARLGCPTSIIGKIAEDDDGDLIELNLAMNEVYTNNLIYADKGNTGKVLGFVDEKGERCLYVDPGVNDEIVLDEINLLNLSKCKIMHYTSFVGDSFKTQIELLDKLNDNTLLSFDPGMLYVQKGLKELEPILDKTDILLINENELRLLYEDYYKAIDCADELSVKEIAVHILDEGIRTVVVKKGSEGVFAITDSEECDVGTYECSVVDTTGAGDSFNSGFLYGKLNGYSLEESCKIGNWVASKAIEGFGMEKFPNLKDLKEFIN

Nearest PDB structures (foldseek):
  5c3z-assembly1_B  TM=8.636E-01  e=6.610E-27  Homo sapiens
  5bye-assembly1_B  TM=8.324E-01  e=1.881E-23  Homo sapiens
  7agh-assembly1_B  TM=8.102E-01  e=3.898E-23  Escherichia coli K-12
  7agh-assembly2_A  TM=8.191E-01  e=1.898E-21  Escherichia coli K-12
  2rbc-assembly1_A-2  TM=8.262E-01  e=1.795E-20  Agrobacterium fabrum str. C58

Radius of gyration: 30.62 Å; Cα contacts (8 Å, |Δi|>4): 1480; chains: 2; bounding box: 60×84×74 Å

Solvent-accessible surface area (backbone atoms only — not comparable to full-atom values): 32154 Å² total; per-residue (Å²): 134,81,81,81,62,80,76,59,77,29,43,35,34,16,36,24,33,37,28,32,37,36,39,27,37,26,70,45,81,37,37,82,76,29,69,26,44,46,78,44,76,48,80,41,68,41,30,63,19,51,45,19,32,37,42,28,18,41,50,70,43,48,17,28,36,41,34,32,27,17,88,45,72,61,22,50,49,40,53,50,51,37,50,76,40,59,29,45,62,86,50,50,39,78,42,93,63,77,44,37,13,32,34,46,30,42,32,22,83,88,66,47,33,28,34,38,36,28,54,49,39,33,37,63,51,50,67,87,75,56,65,66,75,63,48,69,63,30,43,32,41,33,39,28,45,51,91,50,57,24,50,57,31,54,53,59,47,61,79,69,54,55,90,76,36,40,30,34,37,34,45,56,67,69,40,37,70,61,31,55,80,71,41,37,74,54,53,76,62,26,38,32,41,47,41,38,50,70,50,46,45,70,43,41,40,70,62,49,29,63,75,66,72,41,95,73,76,52,71,66,57,53,48,50,54,46,41,74,71,61,30,52,31,43,36,36,37,46,70,87,68,14,36,40,38,38,42,95,86,46,72,42,76,45,67,56,58,92,61,65,81,65,27,69,60,59,32,70,28,32,21,50,15,25,27,50,50,22,54,76,72,66,44,51,73,59,55,10,48,49,41,6,34,46,36,17,35,41,16,18,49,19,64,55,69,71,35,45,58,38,39,69,58,48,51,62,70,77,103,135,80,78,82,64,81,76,58,75,28,44,35,34,16,36,24,33,36,28,32,39,38,39,28,39,26,69,45,81,36,38,84,76,29,70,28,44,45,77,46,78,48,80,40,65,40,30,62,18,52,46,21,33,38,41,27,18,40,50,69,42,48,17,27,35,42,35,31,29,18,87,46,73,61,23,49,49,40,52,50,52,37,51,76,41,58,27,44,63,87,49,50,36,78,41,92,63,78,43,36,12,31,33,45,31,42,33,21,84,88,66,47,33,28,34,39,36,28,52,51,40,32,37,64,52,50,65,86,74,56,65,65,75,62,49,70,64,29,42,32,40,32,40,30,44,51,90,50,57,26,49,58,30,55,54,59,46,60,81,68,53,55,89,78,36,40,29,34,37,35,44,58,66,67,40,36,72,62,31,53,78,72,41,39,73,54,54,74,61,25,37,31,40,46,42,37,51,70,51,47,45,71,42,41,40,71,62,49,28,64,73,66,73,41,94,75,76,53,72,66,58,53,47,51,54,47,40,74,70,61,31,51,30,42,35,36,37,46,71,87,70,14,36,40,36,38,42,96,85,47,72,44,75,43,68,57,56,91,61,66,80,65,28,68,61,58,32,68,28,31,21,50,16,26,26,51,49,24,54,74,71,67,45,52,74,59,54,8,48,49,41,6,34,46,36,17,37,42,16,16,49,20,63,55,68,71,37,46,58,39,40,69,58,49,51,61,69,76,103